Protein AF-A0A183LIS5-F1 (afdb_monomer)

Foldseek 3Di:
DDDDDDDDDDDDDDDDDQPVVNVVVVVVVPPPDDPVRVVVVVVVVVVVVVVVVVVVVVVVVVVVVVVVVCVVPPDDDPVRVVVVVVVVVVVVVVVVVVLCPDVLNVVLVVLLVVLVVVLVVVVVVVVVVVVVVVVVVVVVVVVVVVVVVVVVVVVVVVVVVVVVVVVVVVVVVVVVVVVVVVVVVVVVVVVVVVVVVVVVVVVVVVVVVVVVVVVVVVPVVVVVVVVVVVVVVVVVVVVVVCVVVVVVVVCVVVVVVVPVPVVPVVVVVVPPPDDPDDDDDDPPPPPPPPPPPPPVVPPVVVVVVPVVVPVCVVVVVVCVVVVVVVVVVVVVVVVVVVVVVVVVVVVVVVVVVVVVVVVVVVVVVVVVVVVVVVVVVVVVVVVVVVVVVVVVVVVVVVVVVVVVVVVVVVVVVVVVVVVVVVVVVVSSVVSSVVVLVVVVVVVRDVVSSVVSVVVSVVVVVVVVVD

Solvent-accessible surface area (backbone atoms only — not comparable to full-atom values): 27146 Å² total; per-residue (Å²): 138,79,90,87,79,87,83,90,83,92,83,91,78,87,82,80,84,73,53,72,65,60,49,50,51,50,54,60,71,65,52,82,70,51,74,67,59,51,47,51,52,52,49,48,53,49,51,54,50,46,54,53,49,51,55,50,48,53,49,51,50,51,49,49,51,51,50,52,49,48,65,71,66,50,75,72,50,74,70,54,48,51,50,47,51,51,50,49,51,51,50,49,51,54,49,49,54,54,52,54,66,35,66,73,46,41,54,46,50,51,43,50,49,51,37,52,52,50,55,52,49,54,52,49,50,53,50,52,53,49,52,50,51,57,49,52,56,52,48,54,55,49,51,58,53,49,52,53,51,48,55,55,49,49,60,55,48,55,60,50,49,62,58,47,56,64,50,49,61,64,51,55,64,60,51,58,62,54,54,62,54,56,58,60,59,58,61,64,56,57,68,59,57,63,65,58,59,66,62,56,61,65,62,60,62,67,58,61,69,64,57,61,71,62,57,66,69,59,58,72,60,59,64,64,60,60,63,66,61,64,65,64,58,63,64,61,60,63,63,64,61,62,61,64,67,62,60,67,69,64,62,69,66,64,66,64,68,64,72,77,59,67,79,69,60,67,72,63,68,74,71,71,64,82,83,86,81,83,84,91,88,84,89,83,84,85,87,83,80,90,79,81,84,72,70,81,69,61,70,76,56,62,72,62,48,63,70,51,48,63,63,47,49,61,53,42,56,57,48,48,55,54,47,51,51,51,47,52,52,51,49,50,51,49,50,53,48,49,51,50,51,51,52,52,49,51,50,50,52,52,51,48,55,48,50,52,51,52,51,50,51,50,51,50,51,51,51,51,52,48,53,51,49,50,52,49,52,52,49,51,51,50,50,52,50,51,49,52,52,51,51,50,51,50,50,51,53,49,52,52,48,51,52,51,49,52,52,48,48,55,48,52,50,50,51,50,52,50,51,50,51,50,52,48,51,51,53,50,50,52,52,52,54,52,53,57,48,54,42,54,74,70,66,55,59,64,76,45,52,54,51,43,54,51,50,52,54,52,50,55,52,55,70,68,75,111

Radius of gyration: 83.56 Å; Cα contacts (8 Å, |Δi|>4): 36; chains: 1; bounding box: 234×98×210 Å

InterPro domains:
  IPR033253 Cilia- and flagella-associated protein 45 [PTHR15504] (7-458)
  IPR043597 Trichohyalin-plectin-homology domain [PF13868] (99-446)

Structure (mmCIF, N/CA/C/O backbone):
data_AF-A0A183LIS5-F1
#
_entry.id   AF-A0A183LIS5-F1
#
loop_
_atom_site.group_PDB
_atom_site.id
_atom_site.type_symbol
_atom_site.label_atom_id
_atom_site.label_alt_id
_atom_site.label_comp_id
_atom_site.label_asym_id
_atom_site.label_entity_id
_atom_site.label_seq_id
_atom_site.pdbx_PDB_ins_code
_atom_site.Cartn_x
_atom_site.Cartn_y
_atom_site.Cartn_z
_atom_site.occupancy
_atom_site.B_iso_or_equiv
_atom_site.auth_seq_id
_atom_site.auth_comp_id
_atom_site.auth_asym_id
_atom_site.auth_atom_id
_atom_site.pdbx_PDB_model_num
ATOM 1 N N . MET A 1 1 ? -139.016 -19.023 -1.663 1.00 41.03 1 MET A N 1
ATOM 2 C CA . MET A 1 1 ? -139.940 -18.633 -2.752 1.00 41.03 1 MET A CA 1
ATOM 3 C C . MET A 1 1 ? -139.702 -17.138 -2.931 1.00 41.03 1 MET A C 1
ATOM 5 O O . MET A 1 1 ? -139.670 -16.476 -1.914 1.00 41.03 1 MET A O 1
ATOM 9 N N . SER A 1 2 ? -139.414 -16.514 -4.065 1.00 34.28 2 SER A N 1
ATOM 10 C CA . SER A 1 2 ? -139.785 -16.791 -5.450 1.00 34.28 2 SER A CA 1
ATOM 11 C C . SER A 1 2 ? -139.329 -15.574 -6.282 1.00 34.28 2 SER A C 1
ATOM 13 O O . SER A 1 2 ? -139.547 -14.465 -5.813 1.00 34.28 2 SER A O 1
ATOM 15 N N . VAL A 1 3 ? -138.796 -15.816 -7.498 1.00 37.78 3 VAL A N 1
ATOM 16 C CA . VAL A 1 3 ? -139.181 -15.131 -8.767 1.00 37.78 3 VAL A CA 1
ATOM 17 C C . VAL A 1 3 ? -138.805 -13.632 -8.821 1.00 37.78 3 VAL A C 1
ATOM 19 O O . VAL A 1 3 ? -139.339 -12.827 -8.076 1.00 37.78 3 VAL A O 1
ATOM 22 N N . THR A 1 4 ? -137.809 -13.151 -9.577 1.00 31.84 4 THR A N 1
ATOM 23 C CA . THR A 1 4 ? -137.690 -12.913 -11.049 1.00 31.84 4 THR A CA 1
ATOM 24 C C . THR A 1 4 ? -136.794 -11.661 -11.158 1.00 31.84 4 THR A C 1
ATOM 26 O O . THR A 1 4 ? -136.828 -10.850 -10.244 1.00 31.84 4 THR A O 1
ATOM 29 N N . ALA A 1 5 ? -136.021 -1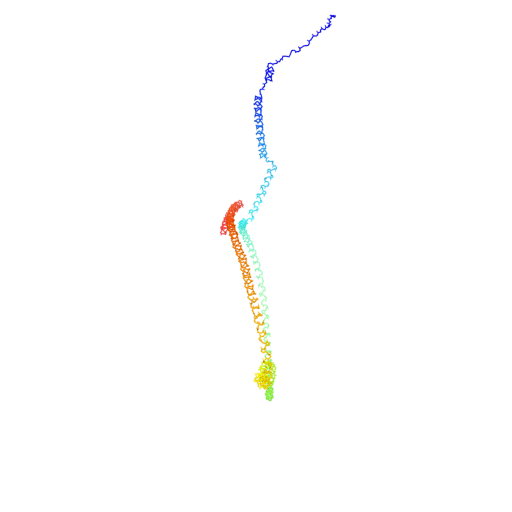1.311 -12.179 1.00 36.56 5 ALA A N 1
ATOM 30 C CA . ALA A 1 5 ? -135.614 -11.840 -13.471 1.00 36.56 5 ALA A CA 1
ATOM 31 C C . ALA A 1 5 ? -134.452 -10.923 -13.943 1.00 36.56 5 ALA A C 1
ATOM 33 O O . ALA A 1 5 ? -134.427 -9.738 -13.615 1.00 36.56 5 ALA A O 1
ATOM 34 N N . ILE A 1 6 ? -133.507 -11.460 -14.712 1.00 50.56 6 ILE A N 1
ATOM 35 C CA . ILE A 1 6 ? -132.601 -10.718 -15.628 1.00 50.56 6 ILE A CA 1
ATOM 36 C C . ILE A 1 6 ? -133.483 -10.334 -16.860 1.00 50.56 6 ILE A C 1
ATOM 38 O O . ILE A 1 6 ? -134.440 -11.096 -17.049 1.00 50.56 6 ILE A O 1
ATOM 42 N N . PRO A 1 7 ? -133.263 -9.300 -17.734 1.00 52.06 7 PRO A N 1
ATOM 43 C CA . PRO A 1 7 ? -131.969 -8.893 -18.332 1.00 52.06 7 PRO A CA 1
ATOM 44 C C . PRO A 1 7 ? -131.805 -7.447 -18.916 1.00 52.06 7 PRO A C 1
ATOM 46 O O . PRO A 1 7 ? -132.743 -6.660 -18.930 1.00 52.06 7 PRO A O 1
ATOM 49 N N . SER A 1 8 ? -130.624 -7.193 -19.532 1.00 37.06 8 SER A N 1
ATOM 50 C CA . SER A 1 8 ? -130.317 -6.235 -20.648 1.00 37.06 8 SER A CA 1
ATOM 51 C C . SER A 1 8 ? -130.391 -4.716 -20.350 1.00 37.06 8 SER A C 1
ATOM 53 O O . SER A 1 8 ? -131.305 -4.266 -19.685 1.00 37.06 8 SER A O 1
ATOM 55 N N . GLU A 1 9 ? -129.528 -3.799 -20.809 1.00 40.34 9 GLU A N 1
ATOM 56 C CA . GLU A 1 9 ? -128.430 -3.773 -21.787 1.00 40.34 9 GLU A CA 1
ATOM 57 C C . GLU A 1 9 ? -127.696 -2.397 -21.668 1.00 40.34 9 GLU A C 1
ATOM 59 O O . GLU A 1 9 ? -128.334 -1.378 -21.420 1.00 40.34 9 GLU A O 1
ATOM 64 N N . CYS A 1 10 ? -126.374 -2.377 -21.919 1.00 34.91 10 CYS A N 1
ATOM 65 C CA . CYS A 1 10 ? -125.618 -1.341 -22.665 1.00 34.91 10 CYS A CA 1
ATOM 66 C C . CYS A 1 10 ? -125.304 0.072 -22.082 1.00 34.91 10 CYS A C 1
ATOM 68 O O . CYS A 1 10 ? -126.077 1.012 -22.216 1.00 34.91 10 CYS A O 1
ATOM 70 N N . ILE A 1 11 ? -124.051 0.282 -21.624 1.00 41.03 11 ILE A N 1
ATOM 71 C CA . ILE A 1 11 ? -122.922 0.932 -22.361 1.00 41.03 11 ILE A CA 1
ATOM 72 C C . ILE A 1 11 ? -121.840 1.455 -21.390 1.00 41.03 11 ILE A C 1
ATOM 74 O O . ILE A 1 11 ? -122.066 2.326 -20.551 1.00 41.03 11 ILE A O 1
ATOM 78 N N . ASP A 1 12 ? -120.624 0.940 -21.586 1.00 52.44 12 ASP A N 1
ATOM 79 C CA . ASP A 1 12 ? -119.358 1.337 -20.972 1.00 52.44 12 ASP A CA 1
ATOM 80 C C . ASP A 1 12 ? -118.985 2.813 -21.176 1.00 52.44 12 ASP A C 1
ATOM 82 O O . ASP A 1 12 ? -119.040 3.327 -22.293 1.00 52.44 12 ASP A O 1
ATOM 86 N N . LYS A 1 13 ? -118.444 3.443 -20.120 1.00 52.75 13 LYS A N 1
ATOM 87 C CA . LYS A 1 13 ? -117.346 4.432 -20.193 1.00 52.75 13 LYS A CA 1
ATOM 88 C C . LYS A 1 13 ? -116.759 4.679 -18.796 1.00 52.75 13 LYS A C 1
ATOM 90 O O . LYS A 1 13 ? -117.311 5.417 -17.982 1.00 52.75 13 LYS A O 1
ATOM 95 N N . LYS A 1 14 ? -115.598 4.070 -18.531 1.00 48.94 14 LYS A N 1
ATOM 96 C CA . LYS A 1 14 ? -114.759 4.320 -17.346 1.00 48.94 14 LYS A CA 1
ATOM 97 C C . LYS A 1 14 ? -114.377 5.808 -17.278 1.00 48.94 14 LYS A C 1
ATOM 99 O O . LYS A 1 14 ? -113.625 6.288 -18.123 1.00 48.94 14 LYS A O 1
ATOM 104 N N . ARG A 1 15 ? -114.861 6.541 -16.267 1.00 50.66 15 ARG A N 1
ATOM 105 C CA . ARG A 1 15 ? -114.354 7.883 -15.928 1.00 50.66 15 ARG A CA 1
ATOM 106 C C . ARG A 1 15 ? -112.985 7.744 -15.260 1.00 50.66 15 ARG A C 1
ATOM 108 O O . ARG A 1 15 ? -112.888 7.256 -14.140 1.00 50.66 15 ARG A O 1
ATOM 115 N N . ILE A 1 16 ? -111.933 8.173 -15.951 1.00 63.62 16 ILE A N 1
ATOM 116 C CA . ILE A 1 16 ? -110.575 8.261 -15.406 1.00 63.62 16 ILE A CA 1
ATOM 117 C C . ILE A 1 16 ? -110.466 9.589 -14.652 1.00 63.62 16 ILE A C 1
ATOM 119 O O . ILE A 1 16 ? -110.478 10.655 -15.263 1.00 63.62 16 ILE A O 1
ATOM 123 N N . VAL A 1 17 ? -110.370 9.534 -13.323 1.00 65.44 17 VAL A N 1
ATOM 124 C CA . VAL A 1 17 ? -110.053 10.706 -12.496 1.00 65.44 17 VAL A CA 1
ATOM 125 C C . VAL A 1 17 ? -108.537 10.876 -12.506 1.00 65.44 17 VAL A C 1
ATOM 127 O O . VAL A 1 17 ? -107.812 10.085 -11.905 1.00 65.44 17 VAL A O 1
ATOM 130 N N . ILE A 1 18 ? -108.043 11.875 -13.239 1.00 70.00 18 ILE A N 1
ATOM 131 C CA . ILE A 1 18 ? -106.612 12.196 -13.284 1.00 70.00 18 ILE A CA 1
ATOM 132 C C . ILE A 1 18 ? -106.268 13.045 -12.046 1.00 70.00 18 ILE A C 1
ATOM 134 O O . ILE A 1 18 ? -106.876 14.099 -11.856 1.00 70.00 18 ILE A O 1
ATOM 138 N N . PRO A 1 19 ? -105.299 12.633 -11.206 1.00 81.38 19 PRO A N 1
ATOM 139 C CA . PRO A 1 19 ? -104.829 13.437 -10.080 1.00 81.38 19 PRO A CA 1
ATOM 140 C C . PRO A 1 19 ? -104.259 14.788 -10.546 1.00 81.38 19 PRO A C 1
ATOM 142 O O . PRO A 1 19 ? -103.584 14.827 -11.578 1.00 81.38 19 PRO A O 1
ATOM 145 N N . PRO A 1 20 ? -104.419 15.884 -9.780 1.00 76.31 20 PRO A N 1
ATOM 146 C CA . PRO A 1 20 ? -103.945 17.213 -10.180 1.00 76.31 20 PRO A CA 1
ATOM 147 C C . PRO A 1 20 ? -102.431 17.268 -10.452 1.00 76.31 20 PRO A C 1
ATOM 149 O O . PRO A 1 20 ? -101.996 18.044 -11.298 1.00 76.31 20 PRO A O 1
ATOM 152 N N . GLY A 1 21 ? -101.629 16.414 -9.799 1.00 79.81 21 GLY A N 1
ATOM 153 C CA . GLY A 1 21 ? -100.199 16.251 -10.096 1.00 79.81 21 GLY A CA 1
ATOM 154 C C . GLY A 1 21 ? -99.944 15.686 -11.496 1.00 79.81 21 GLY A C 1
ATOM 155 O O . GLY A 1 21 ? -99.233 16.303 -12.281 1.00 79.81 21 GLY A O 1
ATOM 156 N N . LYS A 1 22 ? -100.620 14.588 -11.862 1.00 77.75 22 LYS A N 1
ATOM 157 C CA . LYS A 1 22 ? -100.554 14.021 -13.222 1.00 77.75 22 LYS A CA 1
ATOM 158 C C . LYS A 1 22 ? -101.102 14.980 -14.276 1.00 77.75 22 LYS A C 1
ATOM 160 O O . LYS A 1 22 ? -100.587 15.017 -15.384 1.00 77.75 22 LYS A O 1
ATOM 165 N N . TYR A 1 23 ? -102.123 15.769 -13.944 1.00 74.88 23 TYR A N 1
ATOM 166 C CA . TYR A 1 23 ? -102.651 16.793 -14.846 1.00 74.88 23 TYR A CA 1
ATOM 167 C C . TYR A 1 23 ? -101.619 17.899 -15.125 1.00 74.88 23 TYR A C 1
ATOM 169 O O . TYR A 1 23 ? -101.421 18.278 -16.276 1.00 74.88 23 TYR A O 1
ATOM 177 N N . LYS A 1 24 ? -100.906 18.369 -14.092 1.00 77.88 24 LYS A N 1
ATOM 178 C CA . LYS A 1 24 ? -99.813 19.344 -14.242 1.00 77.88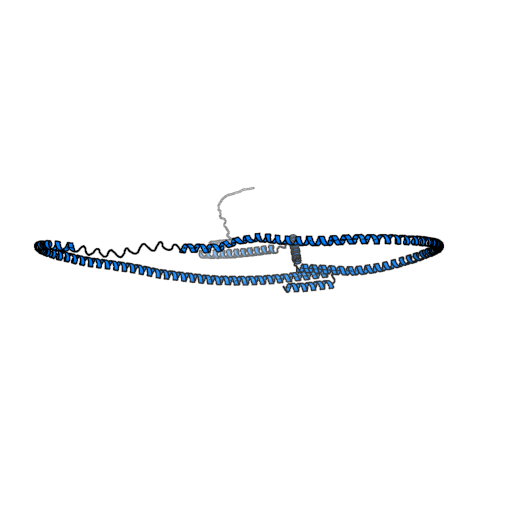 24 LYS A CA 1
ATOM 179 C C . LYS A 1 24 ? -98.609 18.768 -14.991 1.00 77.88 24 LYS A C 1
ATOM 181 O O . LYS A 1 24 ? -98.075 19.454 -15.853 1.00 77.88 24 LYS A O 1
ATOM 186 N N . GLU A 1 25 ? -98.226 17.519 -14.726 1.00 74.88 25 GLU A N 1
ATOM 187 C CA . GLU A 1 25 ? -97.185 16.818 -15.496 1.00 74.88 25 GLU A CA 1
ATOM 188 C C . GLU A 1 25 ? -97.559 16.688 -16.976 1.00 74.88 25 GLU A C 1
ATOM 190 O O . GLU A 1 25 ? -96.723 16.919 -17.844 1.00 74.88 25 GLU A O 1
ATOM 195 N N . LEU A 1 26 ? -98.814 16.338 -17.279 1.00 71.56 26 LEU A N 1
ATOM 196 C CA . LEU A 1 26 ? -99.308 16.244 -18.655 1.00 71.56 26 LEU A CA 1
ATOM 197 C C . LEU A 1 26 ? -99.321 17.615 -19.343 1.00 71.56 26 LEU A C 1
ATOM 199 O O . LEU A 1 26 ? -98.941 17.699 -20.505 1.00 71.56 26 LEU A O 1
ATOM 203 N N . LEU A 1 27 ? -99.683 18.688 -18.631 1.00 72.88 27 LEU A N 1
ATOM 204 C CA . LEU A 1 27 ? -99.603 20.064 -19.139 1.00 72.88 27 LEU A CA 1
ATOM 205 C C . LEU A 1 27 ? -98.161 20.514 -19.405 1.00 72.88 27 LEU A C 1
ATOM 207 O O . LEU A 1 27 ? -97.902 21.148 -20.423 1.00 72.88 27 LEU A O 1
ATOM 211 N N . GLN A 1 28 ? -97.223 20.182 -18.516 1.00 70.81 28 GLN A N 1
ATOM 212 C CA . GLN A 1 28 ? -95.805 20.498 -18.702 1.00 70.81 28 GLN A CA 1
ATOM 213 C C . GLN A 1 28 ? -95.195 19.705 -19.864 1.00 70.81 28 GLN A C 1
ATOM 215 O O . GLN A 1 28 ? -94.477 20.284 -20.671 1.00 70.81 28 GLN A O 1
ATOM 220 N N . LYS A 1 29 ? -95.538 18.417 -20.007 1.00 69.12 29 LYS A N 1
ATOM 221 C CA . LYS A 1 29 ? -95.093 17.560 -21.122 1.00 69.12 29 LYS A CA 1
ATOM 222 C C . LYS A 1 29 ? -95.738 17.912 -22.466 1.00 69.12 29 LYS A C 1
ATOM 224 O O . LYS A 1 29 ? -95.154 17.623 -23.502 1.00 69.12 29 LYS A O 1
ATOM 229 N N . ALA A 1 30 ? -96.931 18.510 -22.464 1.00 65.06 30 ALA A N 1
ATOM 230 C CA . ALA A 1 30 ? -97.618 18.958 -23.678 1.00 65.06 30 ALA A CA 1
ATOM 231 C C . ALA A 1 30 ? -97.136 20.331 -24.182 1.00 65.06 30 ALA A C 1
ATOM 233 O O . ALA A 1 30 ? -97.483 20.728 -25.295 1.00 65.06 30 ALA A O 1
ATOM 234 N N . LYS A 1 31 ? -96.351 21.070 -23.386 1.00 67.56 31 LYS A N 1
ATOM 235 C CA . LYS A 1 31 ? -95.760 22.341 -23.809 1.00 67.56 31 LYS A CA 1
ATOM 236 C C . LYS A 1 31 ? -94.646 22.045 -24.822 1.00 67.56 31 LYS A C 1
ATOM 238 O O . LYS A 1 31 ? -93.639 21.440 -24.472 1.00 67.56 31 LYS A O 1
ATOM 243 N N . LEU A 1 32 ? -94.844 22.447 -26.080 1.00 58.00 32 LEU A N 1
ATOM 244 C CA . LEU A 1 32 ? -93.833 22.335 -27.136 1.00 58.00 32 LEU A CA 1
ATOM 245 C C . LEU A 1 32 ? -92.656 23.257 -26.793 1.00 58.00 32 LEU A C 1
ATOM 247 O O . LEU A 1 32 ? -92.753 24.471 -26.962 1.00 58.00 32 LEU A O 1
ATOM 251 N N . LEU A 1 33 ? -91.578 22.676 -26.269 1.00 60.34 33 LEU A N 1
ATOM 252 C CA . LEU A 1 33 ? -90.316 23.371 -26.028 1.00 60.34 33 LEU A CA 1
ATOM 253 C C . LEU A 1 33 ? -89.735 23.838 -27.368 1.00 60.34 33 LEU A C 1
ATOM 255 O O . LEU A 1 33 ? -89.677 23.079 -28.339 1.00 60.34 33 LEU A O 1
ATOM 259 N N . THR A 1 34 ? -89.315 25.097 -27.442 1.00 64.38 34 THR A N 1
ATOM 260 C CA . THR A 1 34 ? -88.524 25.588 -28.577 1.00 64.38 34 THR A CA 1
ATOM 261 C C . THR A 1 34 ? -87.139 24.939 -28.566 1.00 64.38 34 THR A C 1
ATOM 263 O O . THR A 1 34 ? -86.593 24.678 -27.497 1.00 64.38 34 THR A O 1
ATOM 266 N N . LYS A 1 35 ? -86.539 24.703 -29.745 1.00 66.50 35 LYS A N 1
ATOM 267 C CA . LYS A 1 35 ? -85.242 24.001 -29.881 1.00 66.50 35 LYS A CA 1
ATOM 268 C C . LYS A 1 35 ? -84.128 24.573 -28.988 1.00 66.50 35 LYS A C 1
ATOM 270 O O . LYS A 1 35 ? -83.280 23.816 -28.537 1.00 66.50 35 LYS A O 1
ATOM 275 N N . GLU A 1 36 ? -84.138 25.880 -28.724 1.00 66.31 36 GLU A N 1
ATOM 276 C CA . GLU A 1 36 ? -83.167 26.549 -27.844 1.00 66.31 36 GLU A CA 1
ATOM 277 C C . GLU A 1 36 ? -83.396 26.230 -26.355 1.00 66.31 36 GLU A C 1
ATOM 279 O O . GLU A 1 36 ? -82.439 25.990 -25.625 1.00 66.31 36 GLU A O 1
ATOM 284 N N . GLU A 1 37 ? -84.651 26.134 -25.906 1.00 67.50 37 GLU A N 1
ATOM 285 C CA . GLU A 1 37 ? -84.993 25.738 -24.530 1.00 67.50 37 GLU A CA 1
ATOM 286 C C . GLU A 1 37 ? -84.693 24.250 -24.287 1.00 67.50 37 GLU A C 1
ATOM 288 O O . GLU A 1 37 ? -84.236 23.873 -23.211 1.00 67.50 37 GLU A O 1
ATOM 293 N N . GLU A 1 38 ? -84.886 23.405 -25.304 1.00 65.88 38 GLU A N 1
ATOM 294 C CA . GLU A 1 38 ? -84.532 21.982 -25.260 1.00 65.88 38 GLU A CA 1
ATOM 295 C C . GLU A 1 38 ? -83.008 21.769 -25.247 1.00 65.88 38 GLU A C 1
ATOM 297 O O . GLU A 1 38 ? -82.506 20.880 -24.558 1.00 65.88 38 GLU A O 1
ATOM 302 N N . GLN A 1 39 ? -82.245 22.594 -25.970 1.00 70.12 39 GLN A N 1
ATOM 303 C CA . GLN A 1 39 ? -80.780 22.574 -25.922 1.00 70.12 39 GLN A CA 1
ATOM 304 C C . GLN A 1 39 ? -80.251 23.057 -24.571 1.00 70.12 39 GLN A C 1
ATOM 306 O O . GLN A 1 39 ? -79.391 22.391 -24.000 1.00 70.12 39 GLN A O 1
ATOM 311 N N . PHE A 1 40 ? -80.800 24.146 -24.028 1.00 72.06 40 PHE A N 1
ATOM 312 C CA . PHE A 1 40 ? -80.394 24.671 -22.725 1.00 72.06 40 PHE A CA 1
ATOM 313 C C . PHE A 1 40 ? -80.718 23.697 -21.584 1.00 72.06 40 PHE A C 1
ATOM 315 O O . PHE A 1 40 ? -79.863 23.443 -20.740 1.00 72.06 40 PHE A O 1
ATOM 322 N N . ALA A 1 41 ? -81.901 23.070 -21.599 1.00 75.56 41 ALA A N 1
ATOM 323 C CA . ALA A 1 41 ? -82.250 22.014 -20.648 1.00 75.56 41 ALA A CA 1
ATOM 324 C C . ALA A 1 41 ? -81.311 20.800 -20.776 1.00 75.56 41 ALA A C 1
ATOM 326 O O . ALA A 1 41 ? -80.794 20.315 -19.777 1.00 75.56 41 ALA A O 1
ATOM 327 N N . ASN A 1 42 ? -80.994 20.365 -22.002 1.00 75.94 42 ASN A N 1
ATOM 328 C CA . ASN A 1 42 ? -80.043 19.273 -22.227 1.00 75.94 42 ASN A CA 1
ATOM 329 C C . ASN A 1 42 ? -78.607 19.620 -21.796 1.00 75.94 42 ASN A C 1
ATOM 331 O O . ASN A 1 42 ? -77.860 18.732 -21.389 1.00 75.94 42 ASN A O 1
ATOM 335 N N . GLU A 1 43 ? -78.172 20.873 -21.924 1.00 78.00 43 GLU A N 1
ATOM 336 C CA . GLU A 1 43 ? -76.859 21.319 -21.448 1.00 78.00 43 GLU A CA 1
ATOM 337 C C . GLU A 1 43 ? -76.809 21.410 -19.924 1.00 78.00 43 GLU A C 1
ATOM 339 O O . GLU A 1 43 ? -75.818 20.973 -19.332 1.00 78.00 43 GLU A O 1
ATOM 344 N N . GLN A 1 44 ? -77.887 21.880 -19.288 1.00 76.81 44 GLN A N 1
ATOM 345 C CA . GLN A 1 44 ? -78.037 21.838 -17.835 1.00 76.81 44 GLN A CA 1
ATOM 346 C C . GLN A 1 44 ? -78.010 20.392 -17.337 1.00 76.81 44 GLN A C 1
ATOM 348 O O . GLN A 1 44 ? -77.118 20.053 -16.562 1.00 76.81 44 GLN A O 1
ATOM 353 N N . ASP A 1 45 ? -78.830 19.506 -17.902 1.00 76.69 45 ASP A N 1
ATOM 354 C CA . ASP A 1 45 ? -78.842 18.078 -17.571 1.00 76.69 45 ASP A CA 1
ATOM 355 C C . ASP A 1 45 ? -77.468 17.425 -17.789 1.00 76.69 45 ASP A C 1
ATOM 357 O O . ASP A 1 45 ? -77.006 16.642 -16.961 1.00 76.69 45 ASP A O 1
ATOM 361 N N . LYS A 1 46 ? -76.751 17.766 -18.870 1.00 80.25 46 LYS A N 1
ATOM 362 C CA . LYS A 1 46 ? -75.385 17.269 -19.117 1.00 80.25 46 LYS A CA 1
ATOM 363 C C . LYS A 1 46 ? -74.370 17.808 -18.115 1.00 80.25 46 LYS A C 1
ATOM 365 O O . LYS A 1 46 ? -73.441 17.086 -17.762 1.00 80.25 46 LYS A O 1
ATOM 370 N N . SER A 1 47 ? -74.486 19.060 -17.684 1.00 78.06 47 SER A N 1
ATOM 371 C CA . SER A 1 47 ? -73.575 19.657 -16.698 1.00 78.06 47 SER A CA 1
ATOM 372 C C . SER A 1 47 ? -73.841 19.138 -15.279 1.00 78.06 47 SER A C 1
ATOM 374 O O . SER A 1 47 ? -72.898 18.836 -14.545 1.00 78.06 47 SER A O 1
ATOM 376 N N . GLU A 1 48 ? -75.103 18.896 -14.928 1.00 79.75 48 GLU A N 1
ATOM 377 C CA . GLU A 1 48 ? -75.500 18.191 -13.708 1.00 79.75 48 GLU A CA 1
ATOM 378 C C . GLU A 1 48 ? -75.038 16.724 -13.741 1.00 79.75 48 GLU A C 1
ATOM 380 O O . GLU A 1 48 ? -74.446 16.228 -12.781 1.00 79.75 48 GLU A O 1
ATOM 385 N N . GLN A 1 49 ? -75.175 16.032 -14.876 1.00 75.88 49 GLN A N 1
ATOM 386 C CA . GLN A 1 49 ? -74.629 14.682 -15.058 1.00 75.88 49 GLN A CA 1
ATOM 387 C C . GLN A 1 49 ? -73.097 14.654 -14.963 1.00 75.88 49 GLN A C 1
ATOM 389 O O . GLN A 1 49 ? -72.535 13.759 -14.339 1.00 75.88 49 GLN A O 1
ATOM 394 N N . LYS A 1 50 ? -72.390 15.639 -15.526 1.00 81.19 50 LYS A N 1
ATOM 395 C CA . LYS A 1 50 ? -70.926 15.727 -15.408 1.00 81.19 50 LYS A CA 1
ATOM 396 C C . LYS A 1 50 ? -70.479 16.009 -13.977 1.00 81.19 50 LYS A C 1
ATOM 398 O O . LYS A 1 50 ? -69.609 15.305 -13.481 1.00 81.19 50 LYS A O 1
ATOM 403 N N . SER A 1 51 ? -71.105 16.961 -13.287 1.00 80.44 51 SER A N 1
ATOM 404 C CA . SER A 1 51 ? -70.760 17.271 -11.891 1.00 80.44 51 SER A CA 1
ATOM 405 C C . SER A 1 51 ? -71.063 16.103 -10.942 1.00 80.44 51 SER A C 1
ATOM 407 O O . SER A 1 51 ? -70.282 15.821 -10.031 1.00 80.44 51 SER A O 1
ATOM 409 N N . THR A 1 52 ? -72.145 15.354 -11.182 1.00 81.31 52 THR A N 1
ATOM 410 C CA . THR A 1 52 ? -72.438 14.121 -10.435 1.00 81.31 52 THR A CA 1
ATOM 411 C C . THR A 1 52 ? -71.438 13.005 -10.745 1.00 81.31 52 THR A C 1
ATOM 413 O O . THR A 1 52 ? -70.996 12.326 -9.816 1.00 81.31 52 THR A O 1
ATOM 416 N N . LEU A 1 53 ? -71.013 12.839 -12.004 1.00 83.19 53 LEU A N 1
ATOM 417 C CA . LEU A 1 53 ? -69.960 11.891 -12.389 1.00 83.19 53 LEU A CA 1
ATOM 418 C C . LEU A 1 53 ? -68.602 12.250 -11.766 1.00 83.19 53 LEU A C 1
ATOM 420 O O . LEU A 1 53 ? -67.967 11.380 -11.174 1.00 83.19 53 LEU A O 1
ATOM 424 N N . GLU A 1 54 ? -68.191 13.517 -11.807 1.00 85.06 54 GLU A N 1
ATOM 425 C CA . GLU A 1 54 ? -66.955 14.003 -11.178 1.00 85.06 54 GLU A CA 1
ATOM 426 C C . GLU A 1 54 ? -66.983 13.813 -9.653 1.00 85.06 54 GLU A C 1
ATOM 428 O O . GLU A 1 54 ? -66.010 13.342 -9.060 1.00 85.06 54 GLU A O 1
ATOM 433 N N . ALA A 1 55 ? -68.120 14.079 -9.000 1.00 86.75 55 ALA A N 1
ATOM 434 C CA . ALA A 1 55 ? -68.290 13.810 -7.572 1.00 86.75 55 ALA A CA 1
ATOM 435 C C . ALA A 1 55 ? -68.194 12.306 -7.244 1.00 86.75 55 ALA A C 1
ATOM 437 O O . ALA A 1 55 ? -67.651 11.927 -6.200 1.00 86.75 55 ALA A O 1
ATOM 438 N N . VAL A 1 56 ? -68.687 11.430 -8.128 1.00 86.88 56 VAL A N 1
ATOM 439 C CA . VAL A 1 56 ? -68.531 9.970 -8.008 1.00 86.88 56 VAL A CA 1
ATOM 440 C C . VAL A 1 56 ? -67.073 9.554 -8.217 1.00 86.88 56 VAL A C 1
ATOM 442 O O . VAL A 1 56 ? -66.569 8.719 -7.465 1.00 86.88 56 VAL A O 1
ATOM 445 N N . GLU A 1 57 ? -66.367 10.136 -9.184 1.00 85.69 57 GLU A N 1
ATOM 446 C CA . GLU A 1 57 ? -64.951 9.849 -9.431 1.00 85.69 57 GLU A CA 1
ATOM 447 C C . GLU A 1 57 ? -64.053 10.292 -8.277 1.00 85.69 57 GLU A C 1
ATOM 449 O O . GLU A 1 57 ? -63.203 9.514 -7.842 1.00 85.69 57 GLU A O 1
ATOM 454 N N . GLN A 1 58 ? -64.286 11.474 -7.707 1.00 87.62 58 GLN A N 1
ATOM 455 C CA . GLN A 1 58 ? -63.568 11.939 -6.519 1.00 87.62 58 GLN A CA 1
ATOM 456 C C . GLN A 1 58 ? -63.841 11.042 -5.304 1.00 87.62 58 GLN A C 1
ATOM 458 O O . GLN A 1 58 ? -62.921 10.734 -4.547 1.00 87.62 58 GLN A O 1
ATOM 463 N N . ARG A 1 59 ? -65.075 10.543 -5.126 1.00 85.00 59 ARG A N 1
ATOM 464 C CA . ARG A 1 59 ? -65.375 9.531 -4.092 1.00 85.00 59 ARG A CA 1
ATOM 465 C C . ARG A 1 59 ? -64.649 8.212 -4.358 1.00 85.00 59 ARG A C 1
ATOM 467 O O . ARG A 1 59 ? -64.129 7.624 -3.415 1.00 85.00 59 ARG A O 1
ATOM 474 N N . LYS A 1 60 ? -64.557 7.764 -5.617 1.00 88.31 60 LYS A N 1
ATOM 475 C CA . LYS A 1 60 ? -63.780 6.570 -6.004 1.00 88.31 60 LYS A CA 1
ATOM 476 C C . LYS A 1 60 ? -62.278 6.759 -5.782 1.00 88.31 60 LYS A C 1
ATOM 478 O O . LYS A 1 60 ? -61.608 5.818 -5.378 1.00 88.31 60 LYS A O 1
ATOM 483 N N . GLN A 1 61 ? -61.729 7.942 -6.055 1.00 87.12 61 GLN A N 1
ATOM 484 C CA . GLN A 1 61 ? -60.325 8.264 -5.778 1.00 87.12 61 GLN A CA 1
ATOM 485 C C . GLN A 1 61 ? -60.049 8.278 -4.275 1.00 87.12 61 GLN A C 1
ATOM 487 O O . GLN A 1 61 ? -59.143 7.580 -3.838 1.00 87.12 61 GLN A O 1
ATOM 492 N N . LYS A 1 62 ? -60.893 8.943 -3.478 1.00 87.75 62 LYS A N 1
ATOM 493 C CA . LYS A 1 62 ? -60.781 8.920 -2.013 1.00 87.75 62 LYS A CA 1
ATOM 494 C C . LYS A 1 62 ? -60.916 7.507 -1.446 1.00 87.75 62 LYS A C 1
ATOM 496 O O . LYS A 1 62 ? -60.129 7.132 -0.592 1.00 87.75 62 LYS A O 1
ATOM 501 N N . MET A 1 63 ? -61.851 6.692 -1.947 1.00 84.06 63 MET A N 1
ATOM 502 C CA . MET A 1 63 ? -61.942 5.273 -1.564 1.00 84.06 63 MET A CA 1
ATOM 503 C C . MET A 1 63 ? -60.662 4.505 -1.905 1.00 84.06 63 MET A C 1
ATOM 505 O O . MET A 1 63 ? -60.158 3.789 -1.051 1.00 84.06 63 MET A O 1
ATOM 509 N N . ARG A 1 64 ? -60.084 4.712 -3.096 1.00 85.25 64 ARG A N 1
ATOM 510 C CA . ARG A 1 64 ? -58.796 4.102 -3.466 1.00 85.25 64 ARG A CA 1
ATOM 511 C C . ARG A 1 64 ? -57.649 4.553 -2.561 1.00 85.25 64 ARG A C 1
ATOM 513 O O . ARG A 1 64 ? -56.831 3.725 -2.184 1.00 85.25 64 ARG A O 1
ATOM 520 N N . GLU A 1 65 ? -57.588 5.828 -2.189 1.00 86.25 65 GLU A N 1
ATOM 521 C CA . GLU A 1 65 ? -56.603 6.329 -1.223 1.00 86.25 65 GLU A CA 1
ATOM 522 C C . GLU A 1 65 ? -56.810 5.721 0.169 1.00 86.25 65 GLU A C 1
ATOM 524 O O . GLU A 1 65 ? -55.838 5.337 0.815 1.00 86.25 65 GLU A O 1
ATOM 529 N N . TYR A 1 66 ? -58.058 5.577 0.626 1.00 84.38 66 TYR A N 1
ATOM 530 C CA . TYR A 1 66 ? -58.365 4.896 1.884 1.00 84.38 66 TYR A CA 1
ATOM 531 C C . TYR A 1 66 ? -57.999 3.411 1.842 1.00 84.38 66 TYR A C 1
ATOM 533 O O . TYR A 1 66 ? -57.439 2.920 2.818 1.00 84.38 66 TYR A O 1
ATOM 541 N N . ASP A 1 67 ? -58.229 2.716 0.728 1.00 82.88 67 ASP A N 1
ATOM 542 C CA . ASP A 1 67 ? -57.823 1.318 0.550 1.00 82.88 67 ASP A CA 1
ATOM 543 C C . ASP A 1 67 ? -56.294 1.172 0.515 1.00 82.88 67 ASP A C 1
ATOM 545 O O . ASP A 1 67 ? -55.746 0.317 1.207 1.00 82.88 67 ASP A O 1
ATOM 549 N N . LEU A 1 68 ? -55.577 2.049 -0.199 1.00 84.56 68 LEU A N 1
ATOM 550 C CA . LEU A 1 68 ? -54.107 2.075 -0.204 1.00 84.56 68 LEU A CA 1
ATOM 551 C C . LEU A 1 68 ? -53.537 2.362 1.189 1.00 84.56 68 LEU A C 1
ATOM 553 O O . LEU A 1 68 ? -52.585 1.712 1.618 1.00 84.56 68 LEU A O 1
ATOM 557 N N . ASN A 1 69 ? -54.131 3.307 1.918 1.00 82.50 69 ASN A N 1
ATOM 558 C CA . ASN A 1 69 ? -53.736 3.612 3.289 1.00 82.50 69 ASN A CA 1
ATOM 559 C C . ASN A 1 69 ? -54.084 2.473 4.252 1.00 82.50 69 ASN A C 1
ATOM 561 O O . ASN A 1 69 ? -53.337 2.240 5.197 1.00 82.50 69 ASN A O 1
ATOM 565 N N . ARG A 1 70 ? -55.178 1.742 4.015 1.00 77.88 70 ARG A N 1
ATOM 566 C CA . ARG A 1 70 ? -55.554 0.566 4.805 1.00 77.88 70 ARG A CA 1
ATOM 567 C C . ARG A 1 70 ? -54.559 -0.573 4.615 1.00 77.88 70 ARG A C 1
ATOM 569 O O . ARG A 1 70 ? -54.149 -1.137 5.614 1.00 77.88 70 ARG A O 1
ATOM 576 N N . VAL A 1 71 ? -54.133 -0.847 3.380 1.00 74.94 71 VAL A N 1
ATOM 577 C CA . VAL A 1 71 ? -53.091 -1.848 3.075 1.00 74.94 71 VAL A CA 1
ATOM 578 C C . VAL A 1 71 ? -51.735 -1.419 3.642 1.00 74.94 71 VAL A C 1
ATOM 580 O O . VAL A 1 71 ? -51.007 -2.224 4.207 1.00 74.94 71 VAL A O 1
ATOM 583 N N . ARG A 1 72 ? -51.386 -0.130 3.548 1.00 74.12 72 ARG A N 1
ATOM 584 C CA . ARG A 1 72 ? -50.109 0.388 4.065 1.00 74.12 72 ARG A CA 1
ATOM 585 C C . ARG A 1 72 ? -50.035 0.413 5.596 1.00 74.12 72 ARG A C 1
ATOM 587 O O . ARG A 1 72 ? -48.948 0.261 6.144 1.00 74.12 72 ARG A O 1
ATOM 594 N N . ASN A 1 73 ? -51.167 0.636 6.263 1.00 72.06 73 ASN A N 1
ATOM 595 C CA . ASN A 1 73 ? -51.282 0.657 7.724 1.00 72.06 73 ASN A CA 1
ATOM 596 C C . ASN A 1 73 ? -51.787 -0.674 8.298 1.00 72.06 73 ASN A C 1
ATOM 598 O O . ASN A 1 73 ? -52.081 -0.746 9.496 1.00 72.06 73 ASN A O 1
ATOM 602 N N . GLU A 1 74 ? -51.931 -1.704 7.464 1.00 78.12 74 GLU A N 1
ATOM 603 C CA . GLU A 1 74 ? -52.223 -3.052 7.924 1.00 78.12 74 GLU A CA 1
ATOM 604 C C . GLU A 1 74 ? -51.078 -3.477 8.844 1.00 78.12 74 GLU A C 1
ATOM 606 O O . GLU A 1 74 ? -49.898 -3.353 8.503 1.00 78.12 74 GLU A O 1
ATOM 611 N N . ARG A 1 75 ? -51.419 -3.850 10.080 1.00 71.62 75 ARG A N 1
ATOM 612 C CA . ARG A 1 75 ? -50.410 -4.267 11.051 1.00 71.62 75 ARG A CA 1
ATOM 613 C C . ARG A 1 75 ? -49.787 -5.554 10.535 1.00 71.62 75 ARG A C 1
ATOM 615 O O . ARG A 1 75 ? -50.521 -6.432 10.087 1.00 71.62 75 ARG A O 1
ATOM 622 N N . LEU A 1 76 ? -48.458 -5.636 10.602 1.00 75.81 76 LEU A N 1
ATOM 623 C CA . LEU A 1 76 ? -47.761 -6.874 10.281 1.00 75.81 76 LEU A CA 1
ATOM 624 C C . LEU A 1 76 ? -48.354 -7.995 11.133 1.00 75.81 76 LEU A C 1
ATOM 626 O O . LEU A 1 76 ? -48.666 -7.805 12.310 1.00 75.81 76 LEU A O 1
ATOM 630 N N . THR A 1 77 ? -48.522 -9.153 10.514 1.00 82.38 77 THR A N 1
ATOM 631 C CA . THR A 1 77 ? -48.954 -10.358 11.219 1.00 82.38 77 THR A CA 1
ATOM 632 C C . THR A 1 77 ? -47.884 -10.736 12.246 1.00 82.38 77 THR A C 1
ATOM 634 O O . THR A 1 77 ? -46.703 -10.515 11.988 1.00 82.38 77 THR A O 1
ATOM 637 N N . ASP A 1 78 ? -48.244 -11.365 13.369 1.00 84.88 78 ASP A N 1
ATOM 638 C CA . ASP A 1 78 ? -47.273 -11.787 14.398 1.00 84.88 78 ASP A CA 1
ATOM 639 C C . ASP A 1 78 ? -46.090 -12.583 13.797 1.00 84.88 78 ASP A C 1
ATOM 641 O O . ASP A 1 78 ? -44.933 -12.361 14.149 1.00 84.88 78 ASP A O 1
ATOM 645 N N . LEU A 1 79 ? -46.361 -13.428 12.792 1.00 83.88 79 LEU A N 1
ATOM 646 C CA . LEU A 1 79 ? -45.344 -14.168 12.029 1.00 83.88 79 LEU A CA 1
ATOM 647 C C . LEU A 1 79 ? -44.412 -13.262 11.205 1.00 83.88 79 LEU A C 1
ATOM 649 O O . LEU A 1 79 ? -43.220 -13.536 11.082 1.00 83.88 79 LEU A O 1
ATOM 653 N N . GLU A 1 80 ? -44.940 -12.187 10.624 1.00 86.25 80 GLU A N 1
ATOM 654 C CA . GLU A 1 80 ? -44.163 -11.216 9.849 1.00 86.25 80 GLU A CA 1
ATOM 655 C C . GLU A 1 80 ? -43.341 -10.308 10.770 1.00 86.25 80 GLU A C 1
ATOM 657 O O . GLU A 1 80 ? -42.210 -9.955 10.435 1.00 86.25 80 GLU A O 1
ATOM 662 N N . GLU A 1 81 ? -43.862 -9.965 11.952 1.00 86.31 81 GLU A N 1
ATOM 663 C CA . GLU A 1 81 ? -43.102 -9.261 12.984 1.00 86.31 81 GLU A CA 1
ATOM 664 C C . GLU A 1 81 ? -41.955 -10.117 13.528 1.00 86.31 81 GLU A C 1
ATOM 666 O O . GLU A 1 81 ? -40.839 -9.621 13.693 1.00 86.31 81 GLU A O 1
ATOM 671 N N . GLU A 1 82 ? -42.195 -11.404 13.782 1.00 88.38 82 GLU A N 1
ATOM 672 C CA . GLU A 1 82 ? -41.150 -12.352 14.171 1.00 88.38 82 GLU A CA 1
ATOM 673 C C . GLU A 1 82 ? -40.102 -12.517 13.069 1.00 88.38 82 GLU A C 1
ATOM 675 O O . GLU A 1 82 ? -38.905 -12.417 13.348 1.00 88.38 82 GLU A O 1
ATOM 680 N N . ALA A 1 83 ? -40.525 -12.681 11.812 1.00 90.31 83 ALA A N 1
ATOM 681 C CA . ALA A 1 83 ? -39.617 -12.752 10.670 1.00 90.31 83 ALA A CA 1
ATOM 682 C C . ALA A 1 83 ? -38.785 -11.469 10.526 1.00 90.31 83 ALA A C 1
ATOM 684 O O . ALA A 1 83 ? -37.579 -11.533 10.282 1.00 90.31 83 ALA A O 1
ATOM 685 N N . LYS A 1 84 ? -39.396 -10.297 10.741 1.00 89.25 84 LYS A N 1
ATOM 686 C CA . LYS A 1 84 ? -38.699 -9.009 10.734 1.00 89.25 84 LYS A CA 1
ATOM 687 C C . LYS A 1 84 ? -37.683 -8.912 11.871 1.00 89.25 84 LYS A C 1
ATOM 689 O O . LYS A 1 84 ? -36.546 -8.540 11.609 1.00 89.25 84 LYS A O 1
ATOM 694 N N . LYS A 1 85 ? -38.038 -9.304 13.100 1.00 91.69 85 LYS A N 1
ATOM 695 C CA . LYS A 1 85 ? -37.106 -9.336 14.245 1.00 91.69 85 LYS A CA 1
ATOM 696 C C . LYS A 1 85 ? -35.934 -10.283 13.995 1.00 91.69 85 LYS A C 1
ATOM 698 O O . LYS A 1 85 ? -34.791 -9.939 14.286 1.00 91.69 85 LYS A O 1
ATOM 703 N N . GLN A 1 86 ? -36.197 -11.460 13.430 1.00 92.19 86 GLN A N 1
ATOM 704 C CA . GLN A 1 86 ? -35.148 -12.408 13.052 1.00 92.19 86 GLN A CA 1
ATOM 705 C C . GLN A 1 86 ? -34.242 -11.823 11.965 1.00 92.19 86 GLN A C 1
ATOM 707 O O . GLN A 1 86 ? -33.022 -11.879 12.096 1.00 92.19 86 GLN A O 1
ATOM 712 N N . ALA A 1 87 ? -34.814 -11.207 10.928 1.00 92.19 87 ALA A N 1
ATOM 713 C CA . ALA A 1 87 ? -34.052 -10.547 9.874 1.00 92.19 87 ALA A CA 1
ATOM 714 C C . ALA A 1 87 ? -33.208 -9.384 10.420 1.00 92.19 87 ALA A C 1
ATOM 716 O O . ALA A 1 87 ? -32.033 -9.269 10.080 1.00 92.19 87 ALA A O 1
ATOM 717 N N . GLU A 1 88 ? -33.763 -8.558 11.307 1.00 93.69 88 GLU A N 1
ATOM 718 C CA . GLU A 1 88 ? -33.045 -7.478 11.987 1.00 93.69 88 GLU A CA 1
ATOM 719 C C . GLU A 1 88 ? -31.904 -8.017 12.854 1.00 93.69 88 GLU A C 1
ATOM 721 O O . GLU A 1 88 ? -30.794 -7.496 12.781 1.00 93.69 88 GLU A O 1
ATOM 726 N N . SER A 1 89 ? -32.127 -9.098 13.607 1.00 94.56 89 SER A N 1
ATOM 727 C CA . SER A 1 89 ? -31.079 -9.761 14.391 1.00 94.56 89 SER A CA 1
ATOM 728 C C . SER A 1 89 ? -29.966 -10.324 13.501 1.00 94.56 89 SER A C 1
ATOM 730 O O . SER A 1 89 ? -28.783 -10.143 13.793 1.00 94.56 89 SER A O 1
ATOM 732 N N . LEU A 1 90 ? -30.318 -10.943 12.369 1.00 93.88 90 LEU A N 1
ATOM 733 C CA . LEU A 1 90 ? -29.346 -11.428 11.386 1.00 93.88 90 LEU A CA 1
ATOM 734 C C . LEU A 1 90 ? -28.548 -10.276 10.765 1.00 93.88 90 LEU A C 1
ATOM 736 O O . LEU A 1 90 ? -27.328 -10.381 10.633 1.00 93.88 90 LEU A O 1
ATOM 740 N N . LEU A 1 91 ? -29.207 -9.166 10.425 1.00 93.31 91 LEU A N 1
ATOM 741 C CA . LEU A 1 91 ? -28.557 -7.965 9.900 1.00 93.31 91 LEU A CA 1
ATOM 742 C C . LEU A 1 91 ? -27.630 -7.319 10.935 1.00 93.31 91 LEU A C 1
ATOM 744 O O . LEU A 1 91 ? -26.523 -6.914 10.581 1.00 93.31 91 LEU A O 1
ATOM 748 N N . GLN A 1 92 ? -28.046 -7.252 12.201 1.00 90.56 92 GLN A N 1
ATOM 749 C CA . GLN A 1 92 ? -27.213 -6.772 13.304 1.00 90.56 92 GLN A CA 1
ATOM 750 C C . GLN A 1 92 ? -25.980 -7.656 13.475 1.00 90.56 92 GLN A C 1
ATOM 752 O O . GLN A 1 92 ? -24.866 -7.143 13.421 1.00 90.56 92 GLN A O 1
ATOM 757 N N . LYS A 1 93 ? -26.155 -8.980 13.538 1.00 92.25 93 LYS A N 1
ATOM 758 C CA . LYS A 1 93 ? -25.047 -9.938 13.652 1.00 92.25 93 LYS A CA 1
ATOM 759 C C . LYS A 1 93 ? -24.080 -9.850 12.470 1.00 92.25 93 LYS A C 1
ATOM 761 O O . LYS A 1 93 ? -22.867 -9.852 12.657 1.00 92.25 93 LYS A O 1
ATOM 766 N N . ALA A 1 94 ? -24.594 -9.730 11.246 1.00 91.88 94 ALA A N 1
ATOM 767 C CA . ALA A 1 94 ? -23.762 -9.524 10.061 1.00 91.88 94 ALA A CA 1
ATOM 768 C C . ALA A 1 94 ? -23.029 -8.171 10.109 1.00 91.88 94 ALA A C 1
ATOM 770 O O . ALA A 1 94 ? -21.878 -8.060 9.684 1.00 91.88 94 ALA A O 1
ATOM 771 N N . SER A 1 95 ? -23.674 -7.128 10.637 1.00 88.44 95 SER A N 1
ATOM 772 C CA . SER A 1 95 ? -23.047 -5.824 10.844 1.00 88.44 95 SER A CA 1
ATOM 773 C C . SER A 1 95 ? -21.926 -5.881 11.881 1.00 88.44 95 SER A C 1
ATOM 775 O O . SER A 1 95 ? -20.858 -5.334 11.621 1.00 88.44 95 SER A O 1
ATOM 777 N N . GLU A 1 96 ? -22.135 -6.557 13.008 1.00 87.88 96 GLU A N 1
ATOM 778 C CA . GLU A 1 96 ? -21.124 -6.775 14.051 1.00 87.88 96 GLU A CA 1
ATOM 779 C C . GLU A 1 96 ? -19.933 -7.564 13.511 1.00 87.88 96 GLU A C 1
ATOM 781 O O . GLU A 1 96 ? -18.797 -7.124 13.649 1.00 87.88 96 GLU A O 1
ATOM 786 N N . GLN A 1 97 ? -20.178 -8.655 12.777 1.00 89.56 97 GLN A N 1
ATOM 787 C CA . GLN A 1 97 ? -19.109 -9.427 12.140 1.00 89.56 97 GLN A CA 1
ATOM 788 C C . GLN A 1 97 ? -18.280 -8.579 11.171 1.00 89.56 97 GLN A C 1
ATOM 790 O O . GLN A 1 97 ? -17.060 -8.707 11.141 1.00 89.56 97 GLN A O 1
ATOM 795 N N . ARG A 1 98 ? -18.908 -7.687 10.394 1.00 88.44 98 ARG A N 1
ATOM 796 C CA . ARG A 1 98 ? -18.167 -6.749 9.533 1.00 88.44 98 ARG A CA 1
ATOM 797 C C . ARG A 1 98 ? -17.349 -5.748 10.344 1.00 88.44 98 ARG A C 1
ATOM 799 O O . ARG A 1 98 ? -16.219 -5.471 9.966 1.00 88.44 98 ARG A O 1
ATOM 806 N N . GLN A 1 99 ? -17.894 -5.227 11.444 1.00 86.69 99 GLN A N 1
ATOM 807 C CA . GLN A 1 99 ? -17.160 -4.327 12.341 1.00 86.69 99 GLN A CA 1
ATOM 808 C C . GLN A 1 99 ? -15.962 -5.031 12.986 1.00 86.69 99 GLN A C 1
ATOM 810 O O . GLN A 1 99 ? -14.889 -4.446 13.066 1.00 86.69 99 GLN A O 1
ATOM 815 N N . ASP A 1 100 ? -16.107 -6.295 13.385 1.00 86.88 100 ASP A N 1
ATOM 816 C CA . ASP A 1 100 ? -15.019 -7.108 13.936 1.00 86.88 100 ASP A CA 1
ATOM 817 C C . ASP A 1 100 ? -13.910 -7.407 12.925 1.00 86.88 100 ASP A C 1
ATOM 819 O O . ASP A 1 100 ? -12.770 -7.660 13.319 1.00 86.88 100 ASP A O 1
ATOM 823 N N . GLN A 1 101 ? -14.222 -7.380 11.627 1.00 87.75 101 GLN A N 1
ATOM 824 C CA . GLN A 1 101 ? -13.225 -7.558 10.576 1.00 87.75 101 GLN A CA 1
ATOM 825 C C . GLN A 1 101 ? -12.363 -6.315 10.329 1.00 87.75 101 GLN A C 1
ATOM 827 O O . GLN A 1 101 ? -11.299 -6.455 9.725 1.00 87.75 101 GLN A O 1
ATOM 832 N N . GLU A 1 102 ? -12.770 -5.138 10.807 1.00 86.75 102 GLU A N 1
ATOM 833 C CA . GLU A 1 102 ? -11.971 -3.914 10.713 1.00 86.75 102 GLU A CA 1
ATOM 834 C C . GLU A 1 102 ? -10.679 -4.045 11.538 1.00 86.75 102 GLU A C 1
ATOM 836 O O . GLU A 1 102 ? -10.704 -4.449 12.705 1.00 86.75 102 GLU A O 1
ATOM 841 N N . ASP A 1 103 ? -9.541 -3.666 10.955 1.00 86.56 103 ASP A N 1
ATOM 842 C CA . ASP A 1 103 ? -8.219 -3.893 11.558 1.00 86.56 103 ASP A CA 1
ATOM 843 C C . ASP A 1 103 ? -8.043 -3.181 12.907 1.00 86.56 103 ASP A C 1
ATOM 845 O O . ASP A 1 103 ? -7.468 -3.739 13.841 1.00 86.56 103 ASP A O 1
ATOM 849 N N . GLU A 1 104 ? -8.619 -1.984 13.062 1.00 85.69 104 GLU A N 1
ATOM 850 C CA . GLU A 1 104 ? -8.627 -1.259 14.339 1.00 85.69 104 GLU A CA 1
ATOM 851 C C . GLU A 1 104 ? -9.364 -2.025 15.446 1.00 85.69 104 GLU A C 1
ATOM 853 O O . GLU A 1 104 ? -8.967 -1.980 16.612 1.00 85.69 104 GLU A O 1
ATOM 858 N N . ILE A 1 105 ? -10.444 -2.730 15.094 1.00 88.62 105 ILE A N 1
ATOM 859 C CA . ILE A 1 105 ? -11.232 -3.520 16.042 1.00 88.62 105 ILE A CA 1
ATOM 860 C C . ILE A 1 105 ? -10.526 -4.841 16.357 1.00 88.62 105 ILE A C 1
ATOM 862 O O . ILE A 1 105 ? -10.564 -5.281 17.506 1.00 88.62 105 ILE A O 1
ATOM 866 N N . LYS A 1 106 ? -9.815 -5.439 15.394 1.00 90.06 106 LYS A N 1
ATOM 867 C CA . LYS A 1 106 ? -8.935 -6.593 15.642 1.00 90.06 106 LYS A CA 1
ATOM 868 C C . LYS A 1 106 ? -7.799 -6.245 16.602 1.00 90.06 106 LYS A C 1
ATOM 870 O O . LYS A 1 106 ? -7.601 -6.964 17.579 1.00 90.06 106 LYS A O 1
ATOM 875 N N . ALA A 1 107 ? -7.115 -5.123 16.376 1.00 88.75 107 ALA A N 1
ATOM 876 C CA . ALA A 1 107 ? -6.067 -4.633 17.271 1.00 88.75 107 ALA A CA 1
ATOM 877 C C . ALA A 1 107 ? -6.618 -4.336 18.676 1.00 88.75 107 ALA A C 1
ATOM 879 O O . ALA A 1 107 ? -6.025 -4.727 19.683 1.00 88.75 107 ALA A O 1
ATOM 880 N N . LEU A 1 108 ? -7.807 -3.722 18.758 1.00 88.38 108 LEU A N 1
ATOM 881 C CA . LEU A 1 108 ? -8.505 -3.545 20.029 1.00 88.38 108 LEU A CA 1
ATOM 882 C C . LEU A 1 108 ? -8.785 -4.893 20.709 1.00 88.38 108 LEU A C 1
ATOM 884 O O . LEU A 1 108 ? -8.482 -5.038 21.890 1.00 88.38 108 LEU A O 1
ATOM 888 N N . ASN A 1 109 ? -9.323 -5.882 19.989 1.00 90.06 109 ASN A N 1
ATOM 889 C CA . ASN A 1 109 ? -9.594 -7.220 20.526 1.00 90.06 109 ASN A CA 1
ATOM 890 C C . ASN A 1 109 ? -8.327 -7.891 21.074 1.00 90.06 109 ASN A C 1
ATOM 892 O O . ASN A 1 109 ? -8.382 -8.549 22.111 1.00 90.06 109 ASN A O 1
ATOM 896 N N . GLU A 1 110 ? -7.182 -7.698 20.421 1.00 89.69 110 GLU A N 1
ATOM 897 C CA . GLU A 1 110 ? -5.894 -8.196 20.901 1.00 89.69 110 GLU A CA 1
ATOM 898 C C . GLU A 1 110 ? -5.486 -7.531 22.225 1.00 89.69 110 GLU A C 1
ATOM 900 O O . GLU A 1 110 ? -5.094 -8.209 23.177 1.00 89.69 110 GLU A O 1
ATOM 905 N N . TRP A 1 111 ? -5.613 -6.206 22.343 1.00 89.31 111 TRP A N 1
ATOM 906 C CA . TRP A 1 111 ? -5.319 -5.516 23.605 1.00 89.31 111 TRP A CA 1
ATOM 907 C C . TRP A 1 111 ? -6.289 -5.892 24.715 1.00 89.31 111 TRP A C 1
ATOM 909 O O . TRP A 1 111 ? -5.870 -6.037 25.861 1.00 89.31 111 TRP A O 1
ATOM 919 N N . ILE A 1 112 ? -7.560 -6.095 24.375 1.00 89.12 112 ILE A N 1
ATOM 920 C CA . ILE A 1 112 ? -8.578 -6.620 25.282 1.00 89.12 112 ILE A CA 1
ATOM 921 C C . ILE A 1 112 ? -8.174 -7.996 25.804 1.00 89.12 112 ILE A C 1
ATOM 923 O O . ILE A 1 112 ? -8.219 -8.238 27.010 1.00 89.12 112 ILE A O 1
ATOM 927 N N . LEU A 1 113 ? -7.769 -8.897 24.910 1.00 90.75 113 LEU A N 1
ATOM 928 C CA . LEU A 1 113 ? -7.337 -10.237 25.281 1.00 90.75 113 LEU A CA 1
ATOM 929 C C . LEU A 1 113 ? -6.111 -10.176 26.197 1.00 90.75 113 LEU A C 1
ATOM 931 O O . LEU A 1 113 ? -6.093 -10.819 27.242 1.00 90.75 113 LEU A O 1
ATOM 935 N N . ASN A 1 114 ? -5.128 -9.344 25.858 1.00 90.56 114 ASN A N 1
ATOM 936 C CA . ASN A 1 114 ? -3.939 -9.136 26.679 1.00 90.56 114 ASN A CA 1
ATOM 937 C C . ASN A 1 114 ? -4.276 -8.567 28.067 1.00 90.56 114 ASN A C 1
ATOM 939 O O . ASN A 1 114 ? -3.724 -9.028 29.064 1.00 90.56 114 ASN A O 1
ATOM 943 N N . ALA A 1 115 ? -5.210 -7.615 28.149 1.00 90.00 115 ALA A N 1
ATOM 944 C CA . ALA A 1 115 ? -5.700 -7.070 29.413 1.00 90.00 115 ALA A CA 1
ATOM 945 C C . ALA A 1 115 ? -6.374 -8.148 30.278 1.00 90.00 115 ALA A C 1
ATOM 947 O O . ALA A 1 115 ? -6.092 -8.237 31.472 1.00 90.00 115 ALA A O 1
ATOM 948 N N . LYS A 1 116 ? -7.203 -9.012 29.673 1.00 88.62 116 LYS A N 1
ATOM 949 C CA . LYS A 1 116 ? -7.810 -10.168 30.355 1.00 88.62 116 LYS A CA 1
ATOM 950 C C . LYS A 1 116 ? -6.749 -11.144 30.865 1.00 88.62 116 LYS A C 1
ATOM 952 O O . LYS A 1 116 ? -6.793 -11.538 32.025 1.00 88.62 116 LYS A O 1
ATOM 957 N N . ILE A 1 117 ? -5.770 -11.493 30.028 1.00 90.62 117 ILE A N 1
ATOM 958 C CA . ILE A 1 117 ? -4.664 -12.386 30.408 1.00 90.62 117 ILE A CA 1
ATOM 959 C C . ILE A 1 117 ? -3.869 -11.795 31.573 1.00 90.62 117 ILE A C 1
ATOM 961 O O . ILE A 1 117 ? -3.499 -12.524 32.488 1.00 90.62 117 ILE A O 1
ATOM 965 N N . GLN A 1 118 ? -3.598 -10.490 31.555 1.00 89.94 118 GLN A N 1
ATOM 966 C CA . GLN A 1 118 ? -2.855 -9.836 32.626 1.00 89.94 118 GLN A CA 1
ATOM 967 C C . GLN A 1 118 ? -3.644 -9.805 33.937 1.00 89.94 118 GLN A C 1
ATOM 969 O O . GLN A 1 118 ? -3.065 -10.081 34.983 1.00 89.94 118 GLN A O 1
ATOM 974 N N . ALA A 1 119 ? -4.952 -9.541 33.880 1.00 90.25 119 ALA A N 1
ATOM 975 C CA . ALA A 1 119 ? -5.819 -9.611 35.053 1.00 90.25 119 ALA A CA 1
ATOM 976 C C . ALA A 1 119 ? -5.802 -11.016 35.683 1.00 90.25 119 ALA A C 1
ATOM 978 O O . ALA A 1 119 ? -5.540 -11.144 36.876 1.00 90.25 119 ALA A O 1
ATOM 979 N N . ILE A 1 120 ? -5.966 -12.064 34.865 1.00 90.44 120 ILE A N 1
ATOM 980 C CA . ILE A 1 120 ? -5.917 -13.462 35.324 1.00 90.44 120 ILE A CA 1
ATOM 981 C C . ILE A 1 120 ? -4.528 -13.815 35.867 1.00 90.44 120 ILE A C 1
ATOM 983 O O . ILE A 1 120 ? -4.405 -14.474 36.893 1.00 90.44 120 ILE A O 1
ATOM 987 N N . ARG A 1 121 ? -3.455 -13.373 35.201 1.00 92.06 121 ARG A N 1
ATOM 988 C CA . ARG A 1 121 ? -2.082 -13.637 35.648 1.00 92.06 121 ARG A CA 1
ATOM 989 C C . ARG A 1 121 ? -1.813 -13.033 37.021 1.00 92.06 121 ARG A C 1
ATOM 991 O O . ARG A 1 121 ? -1.171 -13.680 37.839 1.00 92.06 121 ARG A O 1
ATOM 998 N N . ASP A 1 122 ? -2.254 -11.806 37.261 1.00 92.06 122 ASP A N 1
ATOM 999 C CA . ASP A 1 122 ? -2.061 -11.154 38.554 1.00 92.06 122 ASP A CA 1
ATOM 1000 C C . ASP A 1 122 ? -2.814 -11.892 39.664 1.00 92.06 122 ASP A C 1
ATOM 1002 O O . ASP A 1 122 ? -2.248 -12.128 40.731 1.00 92.06 122 ASP A O 1
ATOM 1006 N N . GLU A 1 123 ? -4.043 -12.329 39.387 1.00 90.69 123 GLU A N 1
ATOM 1007 C CA . GLU A 1 123 ? -4.828 -13.169 40.294 1.00 90.69 123 GLU A CA 1
ATOM 1008 C C . GLU A 1 123 ? -4.109 -14.498 40.594 1.00 90.69 123 GLU A C 1
ATOM 1010 O O . GLU A 1 123 ? -3.919 -14.853 41.756 1.00 90.69 123 GLU A O 1
ATOM 1015 N N . GLN A 1 124 ? -3.566 -15.161 39.569 1.00 93.88 124 GLN A N 1
ATOM 1016 C CA . GLN A 1 124 ? -2.760 -16.380 39.721 1.00 93.88 124 GLN A CA 1
ATOM 1017 C C . GLN A 1 124 ? -1.451 -16.157 40.489 1.00 93.88 124 GLN A C 1
ATOM 1019 O O . GLN A 1 124 ? -0.988 -17.044 41.204 1.00 93.88 124 GLN A O 1
ATOM 1024 N N . ILE A 1 125 ? -0.798 -15.000 40.339 1.00 95.25 125 ILE A N 1
ATOM 1025 C CA . ILE A 1 125 ? 0.415 -14.673 41.102 1.00 95.25 125 ILE A CA 1
ATOM 1026 C C . ILE A 1 125 ? 0.071 -14.526 42.582 1.00 95.25 125 ILE A C 1
ATOM 1028 O O . ILE A 1 125 ? 0.814 -15.035 43.426 1.00 95.25 125 ILE A O 1
ATOM 1032 N N . LEU A 1 126 ? -1.043 -13.857 42.894 1.00 94.06 126 LEU A N 1
ATOM 1033 C CA . LEU A 1 126 ? -1.538 -13.741 44.262 1.00 94.06 126 LEU A CA 1
ATOM 1034 C C . LEU A 1 126 ? -1.850 -15.127 44.835 1.00 94.06 126 LEU A C 1
ATOM 1036 O O . LEU A 1 126 ? -1.315 -15.464 45.891 1.00 94.06 126 LEU A O 1
ATOM 1040 N N . GLU A 1 127 ? -2.589 -15.961 44.103 1.00 94.56 127 GLU A N 1
ATOM 1041 C CA . GLU A 1 127 ? -2.894 -17.346 44.484 1.00 94.56 127 GLU A CA 1
ATOM 1042 C C . GLU A 1 127 ? -1.617 -18.170 44.721 1.00 94.56 127 GLU A C 1
ATOM 1044 O O . GLU A 1 127 ? -1.427 -18.750 45.787 1.00 94.56 127 GLU A O 1
ATOM 1049 N N . LYS A 1 128 ? -0.656 -18.139 43.790 1.00 96.62 128 LYS A N 1
ATOM 1050 C CA . LYS A 1 128 ? 0.632 -18.836 43.937 1.00 96.62 128 LYS A CA 1
ATOM 1051 C C . LYS A 1 128 ? 1.428 -18.341 45.142 1.00 96.62 128 LYS A C 1
ATOM 1053 O O . LYS A 1 128 ? 2.146 -19.123 45.762 1.00 96.62 128 LYS A O 1
ATOM 1058 N N . SER A 1 129 ? 1.364 -17.046 45.453 1.00 95.38 129 SER A N 1
ATOM 1059 C CA . SER A 1 129 ? 2.037 -16.490 46.628 1.00 95.38 129 SER A CA 1
ATOM 1060 C C . SER A 1 129 ? 1.414 -16.988 47.932 1.00 95.38 129 SER A C 1
ATOM 1062 O O . SER A 1 129 ? 2.154 -17.240 48.880 1.00 95.38 129 SER A O 1
ATOM 1064 N N . LEU A 1 130 ? 0.091 -17.177 47.958 1.00 95.81 130 LEU A N 1
ATOM 1065 C CA . LEU A 1 130 ? -0.629 -17.768 49.084 1.00 95.81 130 LEU A CA 1
ATOM 1066 C C . LEU A 1 130 ? -0.255 -19.243 49.241 1.00 95.81 130 LEU A C 1
ATOM 1068 O O . LEU A 1 130 ? 0.247 -19.614 50.295 1.00 95.81 130 LEU A O 1
ATOM 1072 N N . ILE A 1 131 ? -0.330 -20.030 48.163 1.00 95.31 131 ILE A N 1
ATOM 1073 C CA . ILE A 1 131 ? 0.062 -21.450 48.168 1.00 95.31 131 ILE A CA 1
ATOM 1074 C C . ILE A 1 131 ? 1.505 -21.622 48.657 1.00 95.31 131 ILE A C 1
ATOM 1076 O O . ILE A 1 131 ? 1.793 -22.496 49.462 1.00 95.31 131 ILE A O 1
ATOM 1080 N N . LYS A 1 132 ? 2.443 -20.779 48.204 1.00 95.69 132 LYS A N 1
ATOM 1081 C CA . LYS A 1 132 ? 3.839 -20.842 48.671 1.00 95.69 132 LYS A CA 1
ATOM 1082 C C . LYS A 1 132 ? 3.983 -20.593 50.169 1.00 95.69 132 LYS A C 1
ATOM 1084 O O . LYS A 1 132 ? 4.850 -21.205 50.780 1.00 95.69 132 LYS A O 1
ATOM 1089 N N . LYS A 1 133 ? 3.199 -19.671 50.734 1.00 95.69 133 LYS A N 1
ATOM 1090 C CA . LYS A 1 133 ? 3.214 -19.413 52.179 1.00 95.69 133 LYS A CA 1
ATOM 1091 C C . LYS A 1 133 ? 2.697 -20.631 52.936 1.00 95.69 133 LYS A C 1
ATOM 1093 O O . LYS A 1 133 ? 3.390 -21.102 53.825 1.00 95.69 133 LYS A O 1
ATOM 1098 N N . GLU A 1 134 ? 1.564 -21.181 52.509 1.00 95.06 134 GLU A N 1
ATOM 1099 C CA . GLU A 1 134 ? 0.977 -22.389 53.103 1.00 95.06 134 GLU A CA 1
ATOM 1100 C C . GLU A 1 134 ? 1.930 -23.596 53.011 1.00 95.06 134 GLU A C 1
ATOM 1102 O O . GLU A 1 134 ? 2.124 -24.314 53.988 1.00 95.06 134 GLU A O 1
ATOM 1107 N N . MET A 1 135 ? 2.602 -23.787 51.870 1.00 93.56 135 MET A N 1
ATOM 1108 C CA . MET A 1 135 ? 3.606 -24.845 51.697 1.00 93.56 135 MET A CA 1
ATOM 1109 C C . MET A 1 135 ? 4.824 -24.651 52.604 1.00 93.56 135 MET A C 1
ATOM 1111 O O . MET A 1 135 ? 5.282 -25.616 53.204 1.00 93.56 135 MET A O 1
ATOM 1115 N N . ALA A 1 136 ? 5.340 -23.424 52.727 1.00 95.00 136 ALA A N 1
ATOM 1116 C CA . ALA A 1 136 ? 6.476 -23.137 53.603 1.00 95.00 136 ALA A CA 1
ATOM 1117 C C . ALA A 1 136 ? 6.134 -23.367 55.085 1.00 95.00 136 ALA A C 1
ATOM 1119 O O . ALA A 1 136 ? 6.976 -23.831 55.853 1.00 95.00 136 ALA A O 1
ATOM 1120 N N . GLU A 1 137 ? 4.898 -23.060 55.487 1.00 95.19 137 GLU A N 1
ATOM 1121 C CA . GLU A 1 137 ? 4.394 -23.356 56.830 1.00 95.19 137 GLU A CA 1
ATOM 1122 C C . GLU A 1 137 ? 4.344 -24.872 57.096 1.00 95.19 137 GLU A C 1
ATOM 1124 O O . GLU A 1 137 ? 4.757 -25.317 58.170 1.00 95.19 137 GLU A O 1
ATOM 1129 N N . GLU A 1 138 ? 3.919 -25.680 56.119 1.00 92.88 138 GLU A N 1
ATOM 1130 C CA . GLU A 1 138 ? 3.879 -27.144 56.259 1.00 92.88 138 GLU A CA 1
ATOM 1131 C C . GLU A 1 138 ? 5.273 -27.800 56.151 1.00 92.88 138 GLU A C 1
ATOM 1133 O O . GLU A 1 138 ? 5.567 -28.735 56.894 1.00 92.88 138 GLU A O 1
ATOM 1138 N N . GLU A 1 139 ? 6.178 -27.298 55.304 1.00 93.50 139 GLU A N 1
ATOM 1139 C CA . GLU A 1 139 ? 7.581 -27.747 55.254 1.00 93.50 139 GLU A CA 1
ATOM 1140 C C . GLU A 1 139 ? 8.288 -27.504 56.591 1.00 93.50 139 GLU A C 1
ATOM 1142 O O . GLU A 1 139 ? 8.889 -28.423 57.143 1.00 93.50 139 GLU A O 1
ATOM 1147 N N . LEU A 1 140 ? 8.131 -26.309 57.175 1.00 95.38 140 LEU A N 1
ATOM 1148 C CA . LEU A 1 140 ? 8.668 -26.000 58.502 1.00 95.38 140 LEU A CA 1
ATOM 1149 C C . LEU A 1 140 ? 8.140 -26.979 59.559 1.00 95.38 140 LEU A C 1
ATOM 1151 O O . LEU A 1 140 ? 8.873 -27.404 60.455 1.00 95.38 140 LEU A O 1
ATOM 1155 N N . ARG A 1 141 ? 6.863 -27.356 59.468 1.00 95.31 141 ARG A N 1
ATOM 1156 C CA . ARG A 1 141 ? 6.266 -28.354 60.358 1.00 95.31 141 ARG A CA 1
ATOM 1157 C C . ARG A 1 141 ? 6.912 -29.736 60.187 1.00 95.31 141 ARG A C 1
ATOM 1159 O O . ARG A 1 141 ? 7.160 -30.394 61.197 1.00 95.31 141 ARG A O 1
ATOM 1166 N N . LEU A 1 142 ? 7.199 -30.170 58.959 1.00 94.31 142 LEU A N 1
ATOM 1167 C CA . LEU A 1 142 ? 7.838 -31.461 58.667 1.00 94.31 142 LEU A CA 1
ATOM 1168 C C . LEU A 1 142 ? 9.327 -31.492 59.039 1.00 94.31 142 LEU A C 1
ATOM 1170 O O . LEU A 1 142 ? 9.778 -32.476 59.622 1.00 94.31 142 LEU A O 1
ATOM 1174 N N . ASP A 1 143 ? 10.077 -30.423 58.777 1.00 93.69 143 ASP A N 1
ATOM 1175 C CA . ASP A 1 143 ? 11.494 -30.313 59.148 1.00 93.69 143 ASP A CA 1
ATOM 1176 C C . ASP A 1 143 ? 11.683 -30.427 60.660 1.00 93.69 143 ASP A C 1
ATOM 1178 O O . ASP A 1 143 ? 12.561 -31.152 61.131 1.00 93.69 143 ASP A O 1
ATOM 1182 N N . ASN A 1 144 ? 10.803 -29.784 61.432 1.00 94.06 144 ASN A N 1
ATOM 1183 C CA . ASN A 1 144 ? 10.793 -29.922 62.885 1.00 94.06 144 ASN A CA 1
ATOM 1184 C C . ASN A 1 144 ? 10.577 -31.383 63.320 1.00 94.06 144 ASN A C 1
ATOM 1186 O O . ASN A 1 144 ? 11.199 -31.832 64.280 1.00 94.06 144 ASN A O 1
ATOM 1190 N N . MET A 1 145 ? 9.735 -32.142 62.612 1.00 92.44 145 MET A N 1
ATOM 1191 C CA . MET A 1 145 ? 9.525 -33.568 62.887 1.00 92.44 145 MET A CA 1
ATOM 1192 C C . MET A 1 145 ? 10.744 -34.421 62.500 1.00 92.44 145 MET A C 1
ATOM 1194 O O . MET A 1 145 ? 11.147 -35.290 63.271 1.00 92.44 145 MET A O 1
ATOM 1198 N N . MET A 1 146 ? 11.376 -34.163 61.351 1.00 90.75 146 MET A N 1
ATOM 1199 C CA . MET A 1 146 ? 12.558 -34.913 60.902 1.00 90.75 146 MET A CA 1
ATOM 1200 C C . MET A 1 146 ? 13.804 -34.623 61.740 1.00 90.75 146 MET A C 1
ATOM 1202 O O . MET A 1 146 ? 14.590 -35.531 62.001 1.00 90.75 146 MET A O 1
ATOM 1206 N N . GLU A 1 147 ? 14.005 -33.382 62.184 1.00 91.81 147 GLU A N 1
ATOM 1207 C CA . GLU A 1 147 ? 15.138 -33.036 63.045 1.00 91.81 147 GLU A CA 1
ATOM 1208 C C . GLU A 1 147 ? 15.046 -33.771 64.386 1.00 91.81 147 GLU A C 1
ATOM 1210 O O . GLU A 1 147 ? 16.056 -34.277 64.880 1.00 91.81 14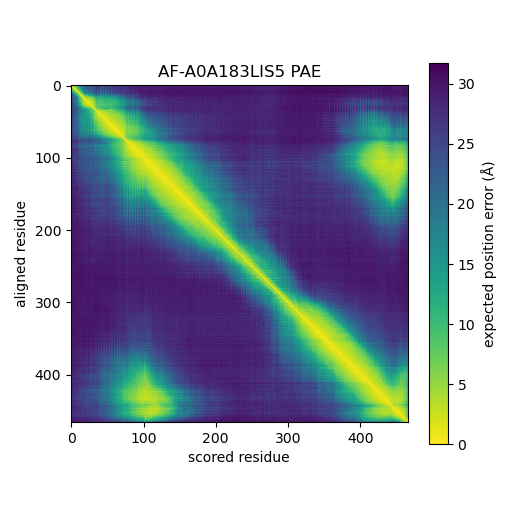7 GLU A O 1
ATOM 1215 N N . LEU A 1 148 ? 13.832 -33.926 64.927 1.00 93.50 148 LEU A N 1
ATOM 1216 C CA . LEU A 1 148 ? 13.595 -34.773 66.096 1.00 93.50 148 LEU A CA 1
ATOM 1217 C C . LEU A 1 148 ? 13.992 -36.234 65.822 1.00 93.50 148 LEU A C 1
ATOM 1219 O O . LEU A 1 148 ? 14.687 -36.847 66.632 1.00 93.50 148 LEU A O 1
ATOM 1223 N N . GLU A 1 149 ? 13.619 -36.799 64.672 1.00 92.19 149 GLU A N 1
ATOM 1224 C CA . GLU A 1 149 ? 14.013 -38.166 64.297 1.00 92.19 149 GLU A CA 1
ATOM 1225 C C . GLU A 1 149 ? 15.526 -38.316 64.071 1.00 92.19 149 GLU A C 1
ATOM 1227 O O . GLU A 1 149 ? 16.126 -39.304 64.503 1.00 92.19 149 GLU A O 1
ATOM 1232 N N . ARG A 1 150 ? 16.179 -37.325 63.455 1.00 93.06 150 ARG A N 1
ATOM 1233 C CA . ARG A 1 150 ? 17.631 -37.309 63.230 1.00 93.06 150 ARG A CA 1
ATOM 1234 C C . ARG A 1 150 ? 18.399 -37.270 64.545 1.00 93.06 150 ARG A C 1
ATOM 1236 O O . ARG A 1 150 ? 19.368 -38.016 64.703 1.00 93.06 150 ARG A O 1
ATOM 1243 N N . GLN A 1 151 ? 17.974 -36.424 65.483 1.00 92.75 151 GLN A N 1
ATOM 1244 C CA . GLN A 1 151 ? 18.557 -36.358 66.825 1.00 92.75 151 GLN A CA 1
ATOM 1245 C C . GLN A 1 151 ? 18.456 -37.715 67.525 1.00 92.75 151 GLN A C 1
ATOM 1247 O O . GLN A 1 151 ? 19.448 -38.199 68.075 1.00 92.75 151 GLN A O 1
ATOM 1252 N N . ASN A 1 152 ? 17.306 -38.382 67.404 1.00 93.25 152 ASN A N 1
ATOM 1253 C CA . ASN A 1 152 ? 17.125 -39.734 67.925 1.00 93.25 152 ASN A CA 1
ATOM 1254 C C . ASN A 1 152 ? 18.063 -40.754 67.244 1.00 93.25 152 ASN A C 1
ATOM 1256 O O . ASN A 1 152 ? 18.650 -41.597 67.919 1.00 93.25 152 ASN A O 1
ATOM 1260 N N . ALA A 1 153 ? 18.269 -40.675 65.926 1.00 92.56 153 ALA A N 1
ATOM 1261 C CA . ALA A 1 153 ? 19.149 -41.592 65.196 1.00 92.56 153 ALA A CA 1
ATOM 1262 C C . ALA A 1 153 ? 20.644 -41.399 65.514 1.00 92.56 153 ALA A C 1
ATOM 1264 O O . ALA A 1 153 ? 21.367 -42.385 65.668 1.00 92.56 153 ALA A O 1
ATOM 1265 N N . ILE A 1 154 ? 21.117 -40.153 65.647 1.00 92.56 154 ILE A N 1
ATOM 1266 C CA . ILE A 1 154 ? 22.504 -39.867 66.064 1.00 92.56 154 ILE A CA 1
ATOM 1267 C C . ILE A 1 154 ? 22.756 -40.437 67.447 1.00 92.56 154 ILE A C 1
ATOM 1269 O O . ILE A 1 154 ? 23.762 -41.116 67.646 1.00 92.56 154 ILE A O 1
ATOM 1273 N N . HIS A 1 155 ? 21.816 -40.215 68.368 1.00 91.50 155 HIS A N 1
ATOM 1274 C CA . HIS A 1 155 ? 21.904 -40.776 69.705 1.00 91.50 155 HIS A CA 1
ATOM 1275 C C . HIS A 1 155 ? 22.117 -42.300 69.649 1.00 91.50 155 HIS A C 1
ATOM 1277 O O . HIS A 1 155 ? 22.977 -42.831 70.346 1.00 91.50 155 HIS A O 1
ATOM 1283 N N . ILE A 1 156 ? 21.409 -43.009 68.765 1.00 91.62 156 ILE A N 1
ATOM 1284 C CA . ILE A 1 156 ? 21.572 -44.460 68.575 1.00 91.62 156 ILE A CA 1
ATOM 1285 C C . ILE A 1 156 ? 22.929 -44.818 67.931 1.00 91.62 156 ILE A C 1
ATOM 1287 O O . ILE A 1 156 ? 23.585 -45.771 68.352 1.00 91.62 156 ILE A O 1
ATOM 1291 N N . GLN A 1 157 ? 23.391 -44.080 66.920 1.00 85.75 157 GLN A N 1
ATOM 1292 C CA . GLN A 1 157 ? 24.643 -44.392 66.215 1.00 85.75 157 GLN A CA 1
ATOM 1293 C C . GLN A 1 157 ? 25.890 -44.106 67.062 1.00 85.75 157 GLN A C 1
ATOM 1295 O O . GLN A 1 157 ? 26.850 -44.881 67.025 1.00 85.75 157 GLN A O 1
ATOM 1300 N N . GLU A 1 158 ? 25.875 -43.044 67.869 1.00 89.06 158 GLU A N 1
ATOM 1301 C CA . GLU A 1 158 ? 26.937 -42.760 68.837 1.00 89.06 158 GLU A CA 1
ATOM 1302 C C . GLU A 1 158 ? 27.123 -43.926 69.814 1.00 89.06 158 GLU A C 1
ATOM 1304 O O . GLU A 1 158 ? 28.253 -44.280 70.164 1.00 89.06 158 GLU A O 1
ATOM 1309 N N . GLU A 1 159 ? 26.027 -44.569 70.225 1.00 88.62 159 GLU A N 1
ATOM 1310 C CA . GLU A 1 159 ? 26.089 -45.776 71.047 1.00 88.62 159 GLU A CA 1
ATOM 1311 C C . GLU A 1 159 ? 26.746 -46.960 70.314 1.00 88.62 159 GLU A C 1
ATOM 1313 O O . GLU A 1 159 ? 27.423 -47.773 70.950 1.00 88.62 159 GLU A O 1
ATOM 1318 N N . ILE A 1 160 ? 26.615 -47.059 68.987 1.00 90.12 160 ILE A N 1
ATOM 1319 C CA . ILE A 1 160 ? 27.227 -48.120 68.169 1.00 90.12 160 ILE A CA 1
ATOM 1320 C C . ILE A 1 160 ? 28.715 -47.847 67.906 1.00 90.12 160 ILE A C 1
ATOM 1322 O O . ILE A 1 160 ? 29.542 -48.754 68.026 1.00 90.12 160 ILE A O 1
ATOM 1326 N N . GLU A 1 161 ? 29.103 -46.618 67.573 1.00 87.25 161 GLU A N 1
ATOM 1327 C CA . GLU A 1 161 ? 30.508 -46.274 67.308 1.00 87.25 161 GLU A CA 1
ATOM 1328 C C . GLU A 1 161 ? 31.385 -46.391 68.546 1.00 87.25 161 GLU A C 1
ATOM 1330 O O . GLU A 1 161 ? 32.517 -46.879 68.458 1.00 87.25 161 GLU A O 1
ATOM 1335 N N . LYS A 1 162 ? 30.847 -46.011 69.713 1.00 88.94 162 LYS A N 1
ATOM 1336 C CA . LYS A 1 162 ? 31.502 -46.263 71.001 1.00 88.94 162 LYS A CA 1
ATOM 1337 C C . LYS A 1 162 ? 31.879 -47.742 71.135 1.00 88.94 162 LYS A C 1
ATOM 1339 O O . LYS A 1 162 ? 32.988 -48.037 71.573 1.00 88.94 162 LYS A O 1
ATOM 1344 N N . LYS A 1 163 ? 31.019 -48.660 70.676 1.00 88.19 163 LYS A N 1
ATOM 1345 C CA . LYS A 1 163 ? 31.299 -50.106 70.668 1.00 88.19 163 LYS A CA 1
ATOM 1346 C C . LYS A 1 163 ? 32.328 -50.525 69.605 1.00 88.19 163 LYS A C 1
ATOM 1348 O O . LYS A 1 163 ? 33.112 -51.429 69.867 1.00 88.19 163 LYS A O 1
ATOM 1353 N N . ARG A 1 164 ? 32.382 -49.889 68.426 1.00 87.62 164 ARG A N 1
ATOM 1354 C CA . ARG A 1 164 ? 33.349 -50.231 67.35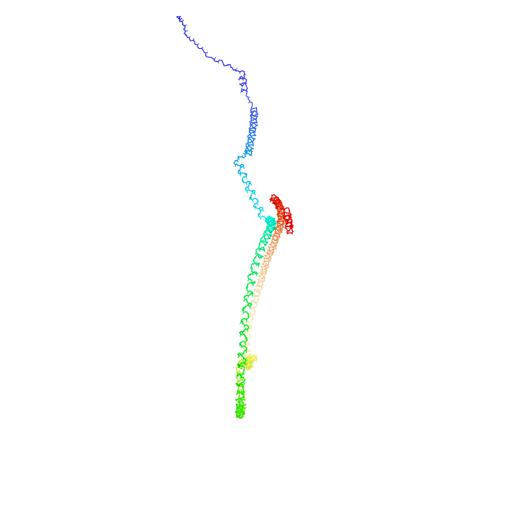3 1.00 87.62 164 ARG A CA 1
ATOM 1355 C C . ARG A 1 164 ? 34.767 -49.728 67.604 1.00 87.62 164 ARG A C 1
ATOM 1357 O O . ARG A 1 164 ? 35.710 -50.483 67.397 1.00 87.62 164 ARG A O 1
ATOM 1364 N N . LYS A 1 165 ? 34.939 -48.498 68.100 1.00 86.88 165 LYS A N 1
ATOM 1365 C CA . LYS A 1 165 ? 36.273 -47.960 68.445 1.00 86.88 165 LYS A CA 1
ATOM 1366 C C . LYS A 1 165 ? 36.980 -48.846 69.465 1.00 86.88 165 LYS A C 1
ATOM 1368 O O . LYS A 1 165 ? 38.177 -49.093 69.357 1.00 86.88 165 LYS A O 1
ATOM 1373 N N . GLN A 1 166 ? 36.213 -49.383 70.413 1.00 79.25 166 GLN A N 1
ATOM 1374 C CA . GLN A 1 166 ? 36.707 -50.378 71.361 1.00 79.25 166 GLN A CA 1
ATOM 1375 C C . GLN A 1 166 ? 37.259 -51.633 70.660 1.00 79.25 166 GLN A C 1
ATOM 1377 O O . GLN A 1 166 ? 38.225 -52.206 71.147 1.00 79.25 166 GLN A O 1
ATOM 1382 N N . GLN A 1 167 ? 36.705 -52.043 69.515 1.00 85.44 167 GLN A N 1
ATOM 1383 C CA . GLN A 1 167 ? 37.172 -53.202 68.745 1.00 85.44 167 GLN A CA 1
ATOM 1384 C C . GLN A 1 167 ? 38.390 -52.898 67.853 1.00 85.44 167 GLN A C 1
ATOM 1386 O O . GLN A 1 167 ? 39.281 -53.733 67.743 1.00 85.44 167 GLN A O 1
ATOM 1391 N N . GLU A 1 168 ? 38.475 -51.722 67.230 1.00 82.38 168 GLU A N 1
ATOM 1392 C CA . GLU A 1 168 ? 39.596 -51.363 66.338 1.00 82.38 168 GLU A CA 1
ATOM 1393 C C . GLU A 1 168 ? 40.917 -51.173 67.076 1.00 82.38 168 GLU A C 1
ATOM 1395 O O . GLU A 1 168 ? 41.964 -51.606 66.592 1.00 82.38 168 GLU A O 1
ATOM 1400 N N . ILE A 1 169 ? 40.861 -50.573 68.267 1.00 85.12 169 ILE A N 1
ATOM 1401 C CA . ILE A 1 169 ? 42.034 -50.436 69.135 1.00 85.12 169 ILE A CA 1
ATOM 1402 C C . ILE A 1 169 ? 42.646 -51.820 69.397 1.00 85.12 169 ILE A C 1
ATOM 1404 O O . ILE A 1 169 ? 43.863 -51.971 69.346 1.00 85.12 169 ILE A O 1
ATOM 1408 N N . LEU A 1 170 ? 41.808 -52.848 69.577 1.00 82.19 170 LEU A N 1
ATOM 1409 C CA . LEU A 1 170 ? 42.269 -54.229 69.742 1.00 82.19 170 LEU A CA 1
ATOM 1410 C C . LEU A 1 170 ? 42.921 -54.795 68.466 1.00 82.19 170 LEU A C 1
ATOM 1412 O O . LEU A 1 170 ? 43.836 -55.607 68.558 1.00 82.19 170 LEU A O 1
ATOM 1416 N N . GLY A 1 171 ? 42.479 -54.376 67.277 1.00 85.50 171 GLY A N 1
ATOM 1417 C CA . GLY A 1 171 ? 43.028 -54.824 65.993 1.00 85.50 171 GLY A CA 1
ATOM 1418 C C . GLY A 1 171 ? 44.359 -54.164 65.609 1.00 85.50 171 GLY A C 1
ATOM 1419 O O . GLY A 1 171 ? 45.262 -54.850 65.137 1.00 85.50 171 GLY A O 1
ATOM 1420 N N . ALA A 1 172 ? 44.511 -52.853 65.829 1.00 84.12 172 ALA A N 1
ATOM 1421 C CA . ALA A 1 172 ? 45.709 -52.094 65.445 1.00 84.12 172 ALA A CA 1
ATOM 1422 C C . ALA A 1 172 ? 46.973 -52.570 66.172 1.00 84.12 172 ALA A C 1
ATOM 1424 O O . ALA A 1 172 ? 48.044 -52.665 65.565 1.00 84.12 172 ALA A O 1
ATOM 1425 N N . CYS A 1 173 ? 46.829 -52.940 67.445 1.00 72.88 173 CYS A N 1
ATOM 1426 C CA . CYS A 1 173 ? 47.906 -53.551 68.217 1.00 72.88 173 CYS A CA 1
ATOM 1427 C C . CYS A 1 173 ? 48.515 -54.770 67.501 1.00 72.88 173 CYS A C 1
ATOM 1429 O O . CYS A 1 173 ? 49.724 -54.950 67.548 1.00 72.88 173 CYS A O 1
ATOM 1431 N N . ARG A 1 174 ? 47.713 -55.541 66.756 1.00 83.00 174 ARG A N 1
ATOM 1432 C CA . ARG A 1 174 ? 48.141 -56.787 66.105 1.00 83.00 174 ARG A CA 1
ATOM 1433 C C . ARG A 1 174 ? 48.932 -56.599 64.803 1.00 83.00 174 ARG A C 1
ATOM 1435 O O . ARG A 1 174 ? 49.657 -57.494 64.393 1.00 83.00 174 ARG A O 1
ATOM 1442 N N . VAL A 1 175 ? 48.784 -55.467 64.114 1.00 80.44 175 VAL A N 1
ATOM 1443 C CA . VAL A 1 175 ? 49.469 -55.208 62.826 1.00 80.44 175 VAL A CA 1
ATOM 1444 C C . VAL A 1 175 ? 50.845 -54.588 63.036 1.00 80.44 175 VAL A C 1
ATOM 1446 O O . VAL A 1 175 ? 51.766 -54.857 62.267 1.00 80.44 175 VAL A O 1
ATOM 1449 N N . LEU A 1 176 ? 51.001 -53.772 64.082 1.00 81.81 176 LEU A N 1
ATOM 1450 C CA . LEU A 1 176 ? 52.308 -53.225 64.451 1.00 81.81 176 LEU A CA 1
ATOM 1451 C C . LEU A 1 176 ? 53.326 -54.345 64.683 1.00 81.81 176 LEU A C 1
ATOM 1453 O O . LEU A 1 176 ? 54.448 -54.246 64.193 1.00 81.81 176 LEU A O 1
ATOM 1457 N N . GLU A 1 177 ? 52.882 -55.437 65.304 1.00 78.19 177 GLU A N 1
ATOM 1458 C CA . GLU A 1 177 ? 53.671 -56.658 65.484 1.00 78.19 177 GLU A CA 1
ATOM 1459 C C . GLU A 1 177 ? 54.185 -57.227 64.141 1.00 78.19 177 GLU A C 1
ATOM 1461 O O . GLU A 1 177 ? 55.346 -57.606 64.046 1.00 78.19 177 GLU A O 1
ATOM 1466 N N . GLN A 1 178 ? 53.389 -57.195 63.062 1.00 80.69 178 GLN A N 1
ATOM 1467 C CA . GLN A 1 178 ? 53.771 -57.750 61.748 1.00 80.69 178 GLN A CA 1
ATOM 1468 C C . GLN A 1 178 ? 54.774 -56.889 60.956 1.00 80.69 178 GLN A C 1
ATOM 1470 O O . GLN A 1 178 ? 55.552 -57.396 60.149 1.00 80.69 178 GLN A O 1
ATOM 1475 N N . ILE A 1 179 ? 54.751 -55.563 61.114 1.00 79.00 179 ILE A N 1
ATOM 1476 C CA . ILE A 1 179 ? 55.646 -54.658 60.362 1.00 79.00 179 ILE A CA 1
ATOM 1477 C C . ILE A 1 179 ? 57.081 -54.768 60.866 1.00 79.00 179 ILE A C 1
ATOM 1479 O O . ILE A 1 179 ? 58.038 -54.609 60.101 1.00 79.00 179 ILE A O 1
ATOM 1483 N N . GLU A 1 180 ? 57.215 -54.994 62.164 1.00 78.00 180 GLU A N 1
ATOM 1484 C CA . GLU A 1 180 ? 58.505 -55.154 62.805 1.00 78.00 180 GLU A CA 1
ATOM 1485 C C . GLU A 1 180 ? 59.228 -56.403 62.282 1.00 78.00 180 GLU A C 1
ATOM 1487 O O . GLU A 1 180 ? 60.427 -56.326 62.021 1.00 78.00 180 GLU A O 1
ATOM 1492 N N . GLU A 1 181 ? 58.488 -57.476 61.979 1.00 80.81 181 GLU A N 1
ATOM 1493 C CA . GLU A 1 181 ? 59.006 -58.684 61.320 1.00 80.81 181 GLU A CA 1
ATOM 1494 C C . GLU A 1 181 ? 59.534 -58.384 59.900 1.00 80.81 181 GLU A C 1
ATOM 1496 O O . GLU A 1 181 ? 60.708 -58.599 59.609 1.00 80.81 181 GLU A O 1
ATOM 1501 N N . ASN A 1 182 ? 58.729 -57.769 59.025 1.00 81.69 182 ASN A N 1
ATOM 1502 C CA . ASN A 1 182 ? 59.113 -57.530 57.620 1.00 81.69 182 ASN A CA 1
ATOM 1503 C C . ASN A 1 182 ? 60.339 -56.611 57.427 1.00 81.69 182 ASN A C 1
ATOM 1505 O O . ASN A 1 182 ? 61.047 -56.697 56.419 1.00 81.69 182 ASN A O 1
ATOM 1509 N N . LYS A 1 183 ? 60.588 -55.668 58.347 1.00 80.25 183 LYS A N 1
ATOM 1510 C CA . LYS A 1 183 ? 61.766 -54.783 58.259 1.00 80.25 183 LYS A CA 1
ATOM 1511 C C . LYS A 1 183 ? 63.074 -55.549 58.415 1.00 80.25 183 LYS A C 1
ATOM 1513 O O . LYS A 1 183 ? 64.079 -55.134 57.839 1.00 80.25 183 LYS A O 1
ATOM 1518 N N . GLN A 1 184 ? 63.053 -56.628 59.190 1.00 76.94 184 GLN A N 1
ATOM 1519 C CA . GLN A 1 184 ? 64.228 -57.455 59.428 1.00 76.94 184 GLN A CA 1
ATOM 1520 C C . GLN A 1 184 ? 64.624 -58.202 58.146 1.00 76.94 184 GLN A C 1
ATOM 1522 O O . GLN A 1 184 ? 65.804 -58.224 57.802 1.00 76.94 184 GLN A O 1
ATOM 1527 N N . ASP A 1 185 ? 63.646 -58.676 57.368 1.00 80.50 185 ASP A N 1
ATOM 1528 C CA . ASP A 1 185 ? 63.890 -59.409 56.118 1.00 80.50 185 ASP A CA 1
ATOM 1529 C C . ASP A 1 185 ? 64.544 -58.548 55.026 1.00 80.50 185 ASP A C 1
ATOM 1531 O O . ASP A 1 185 ? 65.479 -58.974 54.348 1.00 80.50 185 ASP A O 1
ATOM 1535 N N . ARG A 1 186 ? 64.100 -57.297 54.866 1.00 79.81 186 ARG A N 1
ATOM 1536 C CA . ARG A 1 186 ? 64.566 -56.414 53.780 1.00 79.81 186 ARG A CA 1
ATOM 1537 C C . ARG A 1 186 ? 66.041 -56.026 53.895 1.00 79.81 186 ARG A C 1
ATOM 1539 O O . ARG A 1 186 ? 66.695 -55.739 52.894 1.00 79.81 186 ARG A O 1
ATOM 1546 N N . LEU A 1 187 ? 66.557 -55.987 55.119 1.00 77.06 187 LEU A N 1
ATOM 1547 C CA . LEU A 1 187 ? 67.944 -55.624 55.392 1.00 77.06 187 LEU A CA 1
ATOM 1548 C C . LEU A 1 187 ? 68.911 -56.702 54.867 1.00 77.06 187 LEU A C 1
ATOM 1550 O O . LEU A 1 187 ? 69.988 -56.370 54.382 1.00 77.06 187 LEU A O 1
ATOM 1554 N N . LEU A 1 188 ? 68.476 -57.967 54.855 1.00 77.00 188 LEU A N 1
ATOM 1555 C CA . LEU A 1 188 ? 69.248 -59.111 54.357 1.00 77.00 188 LEU A CA 1
ATOM 1556 C C . LEU A 1 188 ? 69.391 -59.134 52.824 1.00 77.00 188 LEU A C 1
ATOM 1558 O O . LEU A 1 188 ? 70.372 -59.660 52.301 1.00 77.00 188 LEU A O 1
ATOM 1562 N N . GLU A 1 189 ? 68.429 -58.586 52.075 1.00 79.31 189 GLU A N 1
ATOM 1563 C CA . GLU A 1 189 ? 68.468 -58.602 50.603 1.00 79.31 189 GLU A CA 1
ATOM 1564 C C . GLU A 1 189 ? 69.489 -57.613 50.021 1.00 79.31 189 GLU A C 1
ATOM 1566 O O . GLU A 1 189 ? 70.154 -57.923 49.029 1.00 79.31 189 GLU A O 1
ATOM 1571 N N . LEU A 1 190 ? 69.648 -56.440 50.645 1.00 79.25 190 LEU A N 1
ATOM 1572 C CA . LEU A 1 190 ? 70.553 -55.381 50.179 1.00 79.25 190 LEU A CA 1
ATOM 1573 C C . LEU A 1 190 ? 72.014 -55.844 50.130 1.00 79.25 190 LEU A C 1
ATOM 1575 O O . LEU A 1 190 ? 72.694 -55.612 49.129 1.00 79.25 190 LEU A O 1
ATOM 1579 N N . GLU A 1 191 ? 72.463 -56.577 51.149 1.00 71.69 191 GLU A N 1
ATOM 1580 C CA . GLU A 1 191 ? 73.836 -57.088 51.243 1.00 71.69 191 GLU A CA 1
ATOM 1581 C C . GLU A 1 191 ? 74.214 -58.035 50.086 1.00 71.69 191 GLU A C 1
ATOM 1583 O O . GLU A 1 191 ? 75.385 -58.123 49.712 1.00 71.69 191 GLU A O 1
ATOM 1588 N N . ARG A 1 192 ? 73.240 -58.717 49.459 1.00 74.31 192 ARG A N 1
ATOM 1589 C CA . ARG A 1 192 ? 73.501 -59.626 48.323 1.00 74.31 192 ARG A CA 1
ATOM 1590 C C . ARG A 1 192 ? 73.827 -58.869 47.034 1.00 74.31 192 ARG A C 1
ATOM 1592 O O . ARG A 1 192 ? 74.665 -59.316 46.257 1.00 74.31 192 ARG A O 1
ATOM 1599 N N . THR A 1 193 ? 73.189 -57.722 46.808 1.00 74.81 193 THR A N 1
ATOM 1600 C CA . THR A 1 193 ? 73.279 -56.984 45.534 1.00 74.81 193 THR A CA 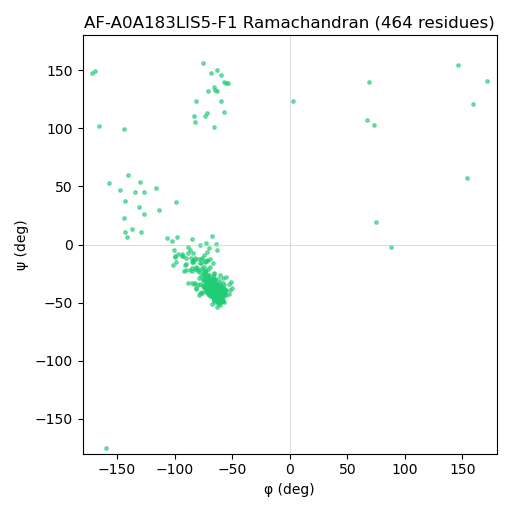1
ATOM 1601 C C . THR A 1 193 ? 74.620 -56.273 45.317 1.00 74.81 193 THR A C 1
ATOM 1603 O O . THR A 1 193 ? 75.093 -56.170 44.185 1.00 74.81 193 THR A O 1
ATOM 1606 N N . GLU A 1 194 ? 75.287 -55.819 46.381 1.00 74.56 194 GLU A N 1
ATOM 1607 C CA . GLU A 1 194 ? 76.573 -55.115 46.264 1.00 74.56 194 GLU A CA 1
ATOM 1608 C C . GLU A 1 194 ? 77.709 -56.015 45.754 1.00 74.56 194 GLU A C 1
ATOM 1610 O O . GLU A 1 194 ? 78.591 -55.549 45.028 1.00 74.56 194 GLU A O 1
ATOM 1615 N N . GLN A 1 195 ? 77.668 -57.314 46.063 1.00 68.62 195 GLN A N 1
ATOM 1616 C CA . GLN A 1 195 ? 78.700 -58.270 45.650 1.00 68.62 195 GLN A CA 1
ATOM 1617 C C . GLN A 1 195 ? 78.705 -58.511 44.130 1.00 68.62 195 GLN A C 1
ATOM 1619 O O . GLN A 1 195 ? 79.769 -58.685 43.532 1.00 68.62 195 GLN A O 1
ATOM 1624 N N . GLU A 1 196 ? 77.537 -58.475 43.483 1.00 77.94 196 GLU A N 1
ATOM 1625 C CA . GLU A 1 196 ? 77.397 -58.722 42.041 1.00 77.94 196 GLU A CA 1
ATOM 1626 C C . GLU A 1 196 ? 77.976 -57.577 41.189 1.00 77.94 196 GLU A C 1
ATOM 1628 O O . GLU A 1 196 ? 78.607 -57.816 40.154 1.00 77.94 196 GLU A O 1
ATOM 1633 N N . ASN A 1 197 ? 77.839 -56.328 41.647 1.00 73.06 197 ASN A N 1
ATOM 1634 C CA . ASN A 1 197 ? 78.252 -55.134 40.899 1.00 73.06 197 ASN A CA 1
ATOM 1635 C C . ASN A 1 197 ? 79.775 -55.029 40.684 1.00 73.06 197 ASN A C 1
ATOM 1637 O O . ASN A 1 197 ? 80.230 -54.496 39.667 1.00 73.06 197 ASN A O 1
ATOM 1641 N N . ILE A 1 198 ? 80.584 -55.564 41.600 1.00 70.44 198 ILE A N 1
ATOM 1642 C CA . ILE A 1 198 ? 82.053 -55.496 41.525 1.00 70.44 198 ILE A CA 1
ATOM 1643 C C . ILE A 1 198 ? 82.599 -56.355 40.370 1.00 70.44 198 ILE A C 1
ATOM 1645 O O . ILE A 1 198 ? 83.578 -55.983 39.724 1.00 70.44 198 ILE A O 1
ATOM 1649 N N . LEU A 1 199 ? 81.946 -57.476 40.052 1.00 71.44 199 LEU A N 1
ATOM 1650 C CA . LEU A 1 199 ? 82.376 -58.386 38.984 1.00 71.44 199 LEU A CA 1
ATOM 1651 C C . LEU A 1 199 ? 82.107 -57.827 37.577 1.00 71.44 199 LEU A C 1
ATOM 1653 O O . LEU A 1 199 ? 82.828 -58.147 36.630 1.00 71.44 199 LEU A O 1
ATOM 1657 N N . ALA A 1 200 ? 81.078 -56.989 37.424 1.00 75.69 200 ALA A N 1
ATOM 1658 C CA . ALA A 1 200 ? 80.669 -56.448 36.129 1.00 75.69 200 ALA A CA 1
ATOM 1659 C C . ALA A 1 200 ? 81.680 -55.440 35.551 1.00 75.69 200 ALA A C 1
ATOM 1661 O O . ALA A 1 200 ? 81.931 -55.433 34.345 1.00 75.69 200 ALA A O 1
ATOM 1662 N N . THR A 1 201 ? 82.307 -54.619 36.397 1.00 70.81 201 THR A N 1
ATOM 1663 C CA . THR A 1 201 ? 83.220 -53.545 35.962 1.00 70.81 201 THR A CA 1
ATOM 1664 C C . THR A 1 201 ? 84.522 -54.062 35.348 1.00 70.81 201 THR A C 1
ATOM 1666 O O . THR A 1 201 ? 85.038 -53.450 34.414 1.00 70.81 201 THR A O 1
ATOM 1669 N N . GLN A 1 202 ? 85.027 -55.214 35.794 1.00 64.38 202 GLN A N 1
ATOM 1670 C CA . GLN A 1 202 ? 86.268 -55.799 35.272 1.00 64.38 202 GLN A CA 1
ATOM 1671 C C . GLN A 1 202 ? 86.146 -56.251 33.806 1.00 64.38 202 GLN A C 1
ATOM 1673 O O . GLN A 1 202 ? 87.093 -56.093 33.041 1.00 64.38 202 GLN A O 1
ATOM 1678 N N . ARG A 1 203 ? 84.972 -56.743 33.376 1.00 71.19 203 ARG A N 1
ATOM 1679 C CA . ARG A 1 203 ? 84.757 -57.231 31.996 1.00 71.19 203 ARG A CA 1
ATOM 1680 C C . ARG A 1 203 ? 84.794 -56.120 30.944 1.00 71.19 203 ARG A C 1
ATOM 1682 O O . ARG A 1 203 ? 85.209 -56.359 29.817 1.00 71.19 203 ARG A O 1
ATOM 1689 N N . ILE A 1 204 ? 84.382 -54.908 31.314 1.00 69.12 204 ILE A N 1
ATOM 1690 C CA . ILE A 1 204 ? 84.265 -53.767 30.392 1.00 69.12 204 ILE A CA 1
ATOM 1691 C C . ILE A 1 204 ? 85.648 -53.255 29.938 1.00 69.12 204 ILE A C 1
ATOM 1693 O O . ILE A 1 204 ? 85.787 -52.726 28.836 1.00 69.12 204 ILE A O 1
ATOM 1697 N N . ALA A 1 205 ? 86.698 -53.424 30.748 1.00 68.75 205 ALA A N 1
ATOM 1698 C CA . ALA A 1 205 ? 88.032 -52.905 30.435 1.00 68.75 205 ALA A CA 1
ATOM 1699 C C . ALA A 1 205 ? 88.718 -53.634 29.256 1.00 68.75 205 ALA A C 1
ATOM 1701 O O . ALA A 1 205 ? 89.381 -52.988 28.442 1.00 68.75 205 ALA A O 1
ATOM 1702 N N . ASP A 1 206 ? 88.520 -54.949 29.122 1.00 64.31 206 ASP A N 1
ATOM 1703 C CA . ASP A 1 206 ? 89.193 -55.782 28.111 1.00 64.31 206 ASP A CA 1
ATOM 1704 C C . ASP A 1 206 ? 88.674 -55.557 26.680 1.00 64.31 206 ASP A C 1
ATOM 1706 O O . ASP A 1 206 ? 89.415 -55.715 25.702 1.00 64.31 206 ASP A O 1
ATOM 1710 N N . GLU A 1 207 ? 87.402 -55.178 26.527 1.00 70.62 207 GLU A N 1
ATOM 1711 C CA . GLU A 1 207 ? 86.783 -54.976 25.212 1.00 70.62 207 GLU A CA 1
ATOM 1712 C C . GLU A 1 207 ? 87.316 -53.722 24.498 1.00 70.62 207 GLU A C 1
ATOM 1714 O O . GLU A 1 207 ? 87.563 -53.750 23.287 1.00 70.62 207 GLU A O 1
ATOM 1719 N N . ASN A 1 208 ? 87.613 -52.651 25.240 1.00 68.50 208 ASN A N 1
ATOM 1720 C CA . ASN A 1 208 ? 88.033 -51.362 24.676 1.00 68.50 208 ASN A CA 1
ATOM 1721 C C . ASN A 1 208 ? 89.385 -51.410 23.935 1.00 68.50 208 ASN A C 1
ATOM 1723 O O . ASN A 1 208 ? 89.589 -50.683 22.960 1.00 68.50 208 ASN A O 1
ATOM 1727 N N . MET A 1 209 ? 90.307 -52.295 24.327 1.00 59.03 209 MET A N 1
ATOM 1728 C CA . MET A 1 209 ? 91.625 -52.405 23.680 1.00 59.03 209 MET A CA 1
ATOM 1729 C C . MET A 1 209 ? 91.553 -52.995 22.262 1.00 59.03 209 MET A C 1
ATOM 1731 O O . MET A 1 209 ? 92.396 -52.688 21.415 1.00 59.03 209 MET A O 1
ATOM 1735 N N . LYS A 1 210 ? 90.531 -53.809 21.964 1.00 64.00 210 LYS A N 1
ATOM 1736 C CA . LYS A 1 210 ? 90.352 -54.440 20.643 1.00 64.00 210 LYS A CA 1
ATOM 1737 C C . LYS A 1 210 ? 89.792 -53.472 19.595 1.00 64.00 210 LYS A C 1
ATOM 1739 O O . LYS A 1 210 ? 90.071 -53.637 18.406 1.00 64.00 210 LYS A O 1
ATOM 1744 N N . GLU A 1 211 ? 89.044 -52.442 19.999 1.00 63.28 211 GLU A N 1
ATOM 1745 C CA . GLU A 1 211 ? 88.428 -51.492 19.061 1.00 63.28 211 GLU A CA 1
ATOM 1746 C C . GLU A 1 211 ? 89.431 -50.546 18.372 1.00 63.28 211 GLU A C 1
ATOM 1748 O O . GLU A 1 211 ? 89.224 -50.161 17.216 1.00 63.28 211 GLU A O 1
ATOM 1753 N N . ILE A 1 212 ? 90.543 -50.190 19.025 1.00 64.44 212 ILE A N 1
ATOM 1754 C CA . ILE A 1 212 ? 91.496 -49.184 18.516 1.00 64.44 212 ILE A CA 1
ATOM 1755 C C . ILE A 1 212 ? 92.224 -49.674 17.247 1.00 64.44 212 ILE A C 1
ATOM 1757 O O . ILE A 1 212 ? 92.340 -48.926 16.273 1.00 64.44 212 ILE A O 1
ATOM 1761 N N . ALA A 1 213 ? 92.613 -50.952 17.186 1.00 61.41 213 ALA A N 1
ATOM 1762 C CA . ALA A 1 213 ? 93.339 -51.535 16.048 1.00 61.41 213 ALA A CA 1
ATOM 1763 C C . ALA A 1 213 ? 92.516 -51.595 14.741 1.00 61.41 213 ALA A C 1
ATOM 1765 O O . ALA A 1 213 ? 93.067 -51.585 13.635 1.00 61.41 213 ALA A O 1
ATOM 1766 N N . ASN A 1 214 ? 91.183 -51.626 14.839 1.00 65.88 214 ASN A N 1
ATOM 1767 C CA . ASN A 1 214 ? 90.297 -51.702 13.675 1.00 65.88 214 ASN A CA 1
ATOM 1768 C C . ASN A 1 214 ? 90.081 -50.342 12.984 1.00 65.88 214 ASN A C 1
ATOM 1770 O O . ASN A 1 214 ? 89.742 -50.306 11.796 1.00 65.88 214 ASN A O 1
ATOM 1774 N N . ARG A 1 215 ? 90.295 -49.214 13.679 1.00 60.16 215 ARG A N 1
ATOM 1775 C CA . ARG A 1 215 ? 90.056 -47.869 13.120 1.00 60.16 215 ARG A CA 1
ATOM 1776 C C . ARG A 1 215 ? 91.137 -47.412 12.126 1.00 60.16 215 ARG A C 1
ATOM 1778 O O . ARG A 1 215 ? 90.804 -46.708 11.174 1.00 60.16 215 ARG A O 1
ATOM 1785 N N . GLU A 1 216 ? 92.389 -47.854 12.252 1.00 61.66 216 GLU A N 1
ATOM 1786 C CA . GLU A 1 216 ? 93.484 -47.428 11.355 1.00 61.66 216 GLU A CA 1
ATOM 1787 C C . GLU A 1 216 ? 93.395 -48.014 9.935 1.00 61.66 216 GLU A C 1
ATOM 1789 O O . GLU A 1 216 ? 93.718 -47.335 8.956 1.00 61.66 216 GLU A O 1
ATOM 1794 N N . LYS A 1 217 ? 92.882 -49.243 9.782 1.00 62.28 217 LYS A N 1
ATOM 1795 C CA . LYS A 1 217 ? 92.735 -49.900 8.467 1.00 62.28 217 LYS A CA 1
ATOM 1796 C C . LYS A 1 217 ? 91.695 -49.216 7.569 1.00 62.28 217 LYS A C 1
ATOM 1798 O O . LYS A 1 217 ? 91.851 -49.214 6.350 1.00 62.28 217 LYS A O 1
ATOM 1803 N N . LYS A 1 218 ? 90.663 -48.589 8.151 1.00 60.25 218 LYS A N 1
ATOM 1804 C CA . LYS A 1 218 ? 89.572 -47.937 7.400 1.00 60.25 218 LYS A CA 1
ATOM 1805 C C . LYS A 1 218 ? 89.965 -46.588 6.773 1.00 60.25 218 LYS A C 1
ATOM 1807 O O . LYS A 1 218 ? 89.399 -46.229 5.745 1.00 60.25 218 LYS A O 1
ATOM 1812 N N . ARG A 1 219 ? 90.958 -45.866 7.314 1.00 60.41 219 ARG A N 1
ATOM 1813 C CA . ARG A 1 219 ? 91.358 -44.537 6.797 1.00 60.41 219 ARG A CA 1
ATOM 1814 C C . ARG A 1 219 ? 92.086 -44.589 5.443 1.00 60.41 219 ARG A C 1
ATOM 1816 O O . ARG A 1 219 ? 91.811 -43.762 4.585 1.00 60.41 219 ARG A O 1
ATOM 1823 N N . LYS A 1 220 ? 92.927 -45.602 5.186 1.00 59.56 220 LYS A N 1
ATOM 1824 C CA . LYS A 1 220 ? 93.708 -45.725 3.929 1.00 59.56 220 LYS A CA 1
ATOM 1825 C C . LYS A 1 220 ? 92.865 -46.035 2.678 1.00 59.56 220 LYS A C 1
ATOM 1827 O O . LYS A 1 220 ? 93.328 -45.824 1.561 1.00 59.56 220 LYS A O 1
ATOM 1832 N N . ILE A 1 221 ? 91.643 -46.545 2.854 1.00 60.78 221 ILE A N 1
ATOM 1833 C CA . ILE A 1 221 ? 90.730 -46.921 1.758 1.00 60.78 221 ILE A CA 1
ATOM 1834 C C . ILE A 1 221 ? 89.923 -45.704 1.271 1.00 60.78 221 ILE A C 1
ATOM 1836 O O . ILE A 1 221 ? 89.659 -45.574 0.079 1.00 60.78 221 ILE A O 1
ATOM 1840 N N . GLN A 1 222 ? 89.586 -44.774 2.169 1.00 54.69 222 GLN A N 1
ATOM 1841 C CA . GLN A 1 222 ? 88.744 -43.613 1.853 1.00 54.69 222 GLN A CA 1
ATOM 1842 C C . GLN A 1 222 ? 89.451 -42.537 1.013 1.00 54.69 222 GLN A C 1
ATOM 1844 O O . GLN A 1 222 ? 88.790 -41.791 0.296 1.00 54.69 222 GLN A O 1
ATOM 1849 N N . GLU A 1 223 ? 90.781 -42.466 1.053 1.00 57.31 223 GLU A N 1
ATOM 1850 C CA . GLU A 1 223 ? 91.543 -41.436 0.336 1.00 57.31 223 GLU A CA 1
ATOM 1851 C C . GLU A 1 223 ? 91.697 -41.745 -1.165 1.00 57.31 223 GLU A C 1
ATOM 1853 O O . GLU A 1 223 ? 91.689 -40.833 -1.988 1.00 57.31 223 GLU A O 1
ATOM 1858 N N . LYS A 1 224 ? 91.709 -43.032 -1.551 1.00 59.88 224 LYS A N 1
ATOM 1859 C CA . LYS A 1 224 ? 91.764 -43.461 -2.963 1.00 59.88 224 LYS A CA 1
ATOM 1860 C C . LYS A 1 224 ? 90.448 -43.222 -3.716 1.00 59.88 224 LYS A C 1
ATOM 1862 O O . LYS A 1 224 ? 90.478 -42.834 -4.876 1.00 59.88 224 LYS A O 1
ATOM 1867 N N . MET A 1 225 ? 89.300 -43.348 -3.043 1.00 55.81 225 MET A N 1
ATOM 1868 C CA . MET A 1 225 ? 87.974 -43.134 -3.653 1.00 55.81 225 MET A CA 1
ATOM 1869 C C . MET A 1 225 ? 87.634 -41.656 -3.931 1.00 55.81 225 MET A C 1
ATOM 1871 O O . MET A 1 225 ? 86.705 -41.377 -4.684 1.00 55.81 225 MET A O 1
ATOM 1875 N N . ARG A 1 226 ? 88.365 -40.687 -3.356 1.00 55.97 226 ARG A N 1
ATOM 1876 C CA . ARG A 1 226 ? 88.084 -39.250 -3.556 1.00 55.97 226 ARG A CA 1
ATOM 1877 C C . ARG A 1 226 ? 88.669 -38.660 -4.843 1.00 55.97 226 ARG A C 1
ATOM 1879 O O . ARG A 1 226 ? 88.171 -37.635 -5.296 1.00 55.97 226 ARG A O 1
ATOM 1886 N N . ILE A 1 227 ? 89.683 -39.284 -5.442 1.00 58.62 227 ILE A N 1
ATOM 1887 C CA . ILE A 1 227 ? 90.330 -38.766 -6.661 1.00 58.62 227 ILE A CA 1
ATOM 1888 C C . ILE A 1 227 ? 89.547 -39.179 -7.923 1.00 58.62 227 ILE A C 1
ATOM 1890 O O . ILE A 1 227 ? 89.413 -38.386 -8.850 1.00 58.62 227 ILE A O 1
ATOM 1894 N N . GLU A 1 228 ? 88.935 -40.366 -7.928 1.00 56.41 228 GLU A N 1
ATOM 1895 C CA . GLU A 1 228 ? 88.187 -40.906 -9.079 1.00 56.41 228 GLU A CA 1
ATOM 1896 C C . GLU A 1 228 ? 86.828 -40.206 -9.312 1.00 56.41 228 GLU A C 1
ATOM 1898 O O . GLU A 1 228 ? 86.334 -40.155 -10.436 1.00 56.41 228 GLU A O 1
ATOM 1903 N N . LEU A 1 229 ? 86.250 -39.580 -8.279 1.00 54.38 229 LEU A N 1
ATOM 1904 C CA . LEU A 1 229 ? 84.936 -38.916 -8.337 1.00 54.38 229 LEU A CA 1
ATOM 1905 C C . LEU A 1 229 ? 84.980 -37.497 -8.946 1.00 54.38 229 LEU A C 1
ATOM 1907 O O . LEU A 1 229 ? 83.961 -36.991 -9.417 1.00 54.38 229 LEU A O 1
ATOM 1911 N N . ASN A 1 230 ? 86.155 -36.859 -8.984 1.00 55.53 230 ASN A N 1
ATOM 1912 C CA . ASN A 1 230 ? 86.301 -35.497 -9.514 1.00 55.53 230 ASN A CA 1
ATOM 1913 C C . ASN A 1 230 ? 86.480 -35.448 -11.043 1.00 55.53 230 ASN A C 1
ATOM 1915 O O . ASN A 1 230 ? 86.131 -34.440 -11.648 1.00 55.53 230 ASN A O 1
ATOM 1919 N N . ILE A 1 231 ? 86.937 -36.532 -11.683 1.00 58.28 231 ILE A N 1
ATOM 1920 C CA . ILE A 1 231 ? 87.175 -36.585 -13.140 1.00 58.28 231 ILE A CA 1
ATOM 1921 C C . ILE A 1 231 ? 85.870 -36.860 -13.920 1.00 58.28 231 ILE A C 1
ATOM 1923 O O . ILE A 1 231 ? 85.652 -36.296 -14.988 1.00 58.28 231 ILE A O 1
ATOM 1927 N N . ALA A 1 232 ? 84.937 -37.635 -13.356 1.00 50.69 232 ALA A N 1
ATOM 1928 C CA . ALA A 1 232 ? 83.675 -37.994 -14.019 1.00 50.69 232 ALA A CA 1
ATOM 1929 C C . ALA A 1 232 ? 82.633 -36.851 -14.082 1.00 50.69 232 ALA A C 1
ATOM 1931 O O . ALA A 1 232 ? 81.713 -36.885 -14.900 1.00 50.69 232 ALA A O 1
ATOM 1932 N N . ASN A 1 233 ? 82.758 -35.815 -13.243 1.00 54.66 233 ASN A N 1
ATOM 1933 C CA . ASN A 1 233 ? 81.786 -34.713 -13.193 1.00 54.66 233 ASN A CA 1
ATOM 1934 C C . ASN A 1 233 ? 82.045 -33.599 -14.228 1.00 54.66 233 ASN A C 1
ATOM 1936 O O . ASN A 1 233 ? 81.114 -32.873 -14.583 1.00 54.66 233 ASN A O 1
ATOM 1940 N N . GLU A 1 234 ? 83.260 -33.477 -14.773 1.00 55.75 234 GLU A N 1
ATOM 1941 C CA . GLU A 1 234 ? 83.556 -32.520 -15.855 1.00 55.75 234 GLU A CA 1
ATOM 1942 C C . GLU A 1 234 ? 82.959 -32.955 -17.207 1.00 55.75 234 GLU A C 1
ATOM 1944 O O . GLU A 1 234 ? 82.589 -32.114 -18.032 1.00 55.75 234 GLU A O 1
ATOM 1949 N N . GLU A 1 235 ? 82.752 -34.259 -17.417 1.00 55.44 235 GLU A N 1
ATOM 1950 C CA . GLU A 1 235 ? 82.183 -34.815 -18.653 1.00 55.44 235 GLU A CA 1
ATOM 1951 C C . GLU A 1 235 ? 80.669 -34.557 -18.795 1.00 55.44 235 GLU A C 1
ATOM 1953 O O . GLU A 1 235 ? 80.145 -34.462 -19.908 1.00 55.44 235 GLU A O 1
ATOM 1958 N N . LEU A 1 236 ? 79.964 -34.327 -17.682 1.00 54.44 236 LEU A N 1
ATOM 1959 C CA . LEU A 1 236 ? 78.528 -34.017 -17.661 1.00 54.44 236 LEU A CA 1
ATOM 1960 C C . LEU A 1 236 ? 78.214 -32.568 -18.081 1.00 54.44 236 LEU A C 1
ATOM 1962 O O . LEU A 1 236 ? 77.107 -32.284 -18.545 1.00 54.44 236 LEU A O 1
ATOM 1966 N N . ARG A 1 237 ? 79.194 -31.654 -18.009 1.00 51.28 237 ARG A N 1
ATOM 1967 C CA . ARG A 1 237 ? 79.042 -30.256 -18.458 1.00 51.28 237 ARG A CA 1
ATOM 1968 C C . ARG A 1 237 ? 78.965 -30.121 -19.983 1.00 51.28 237 ARG A C 1
ATOM 1970 O O . ARG A 1 237 ? 78.246 -29.252 -20.467 1.00 51.28 237 ARG A O 1
ATOM 1977 N N . LYS A 1 238 ? 79.616 -31.014 -20.738 1.00 54.66 238 LYS A N 1
ATOM 1978 C CA . LYS A 1 238 ? 79.625 -31.008 -22.217 1.00 54.66 238 LYS A CA 1
ATOM 1979 C C . LYS A 1 238 ? 78.282 -31.422 -22.837 1.00 54.66 238 LYS A C 1
ATOM 1981 O O . LYS A 1 238 ? 77.968 -31.032 -23.954 1.00 54.66 238 LYS A O 1
ATOM 1986 N N . ARG A 1 239 ? 77.422 -32.138 -22.101 1.00 50.00 239 ARG A N 1
ATOM 1987 C CA . ARG A 1 239 ? 76.086 -32.538 -22.591 1.00 50.00 239 ARG A CA 1
ATOM 1988 C C . ARG A 1 239 ? 75.044 -31.411 -22.577 1.00 50.00 239 ARG A C 1
ATOM 1990 O O . ARG A 1 239 ? 74.013 -31.559 -23.222 1.00 50.00 239 ARG A O 1
ATOM 1997 N N . ARG A 1 240 ? 75.317 -30.273 -21.921 1.00 48.78 240 ARG A N 1
ATOM 1998 C CA . ARG A 1 240 ? 74.452 -29.073 -21.965 1.00 48.78 240 ARG A CA 1
ATOM 1999 C C . ARG A 1 240 ? 74.631 -28.222 -23.228 1.00 48.78 240 ARG A C 1
ATOM 2001 O O . ARG A 1 240 ? 73.788 -27.379 -23.504 1.00 48.78 240 ARG A O 1
ATOM 2008 N N . GLU A 1 241 ? 75.669 -28.459 -24.031 1.00 50.38 241 GLU A N 1
ATOM 2009 C CA . GLU A 1 241 ? 75.828 -27.794 -25.336 1.00 50.38 241 GLU A CA 1
ATOM 2010 C C . GLU A 1 241 ? 74.893 -28.370 -26.408 1.00 50.38 241 GLU A C 1
ATOM 2012 O O . GLU A 1 241 ? 74.515 -27.658 -27.329 1.00 50.38 241 GLU A O 1
ATOM 2017 N N . ILE A 1 242 ? 74.430 -29.610 -26.231 1.00 59.25 242 ILE A N 1
ATOM 2018 C CA . ILE A 1 242 ? 73.523 -30.316 -27.153 1.00 59.25 242 ILE A CA 1
ATOM 2019 C C . ILE A 1 242 ? 72.093 -29.735 -27.101 1.00 59.25 242 ILE A C 1
ATOM 2021 O O . ILE A 1 242 ? 71.285 -29.950 -27.999 1.00 59.25 242 ILE A O 1
ATOM 2025 N N . GLU A 1 243 ? 71.771 -28.917 -26.096 1.00 52.59 243 GLU A N 1
ATOM 2026 C CA . GLU A 1 243 ? 70.483 -28.219 -26.007 1.00 52.59 243 GLU A CA 1
ATOM 2027 C C . GLU A 1 243 ? 70.403 -26.985 -26.933 1.00 52.59 243 GLU A C 1
ATOM 2029 O O . GLU A 1 243 ? 69.303 -26.583 -27.304 1.00 52.59 243 GLU A O 1
ATOM 2034 N N . LYS A 1 244 ? 71.551 -26.489 -27.437 1.00 53.88 244 LYS A N 1
ATOM 2035 C CA . LYS A 1 244 ? 71.634 -25.506 -28.541 1.00 53.88 244 LYS A CA 1
ATOM 2036 C C . LYS A 1 244 ? 71.145 -26.077 -29.880 1.00 53.88 244 LYS A C 1
ATOM 2038 O O . LYS A 1 244 ? 70.826 -25.330 -30.798 1.00 53.88 244 LYS A O 1
ATOM 2043 N N . GLU A 1 245 ? 71.018 -27.399 -29.992 1.00 55.09 245 GLU A N 1
ATOM 2044 C CA . GLU A 1 245 ? 70.474 -28.066 -31.180 1.00 55.09 245 GLU A CA 1
ATOM 2045 C C . GLU A 1 245 ? 68.933 -27.951 -31.268 1.00 55.09 245 GLU A C 1
ATOM 2047 O O . GLU A 1 245 ? 68.357 -28.227 -32.320 1.00 55.09 245 GLU A O 1
ATOM 2052 N N . LYS A 1 246 ? 68.248 -27.500 -30.199 1.00 53.06 246 LYS A N 1
ATOM 2053 C CA . LYS A 1 246 ? 66.797 -27.210 -30.202 1.00 53.06 246 LYS A CA 1
ATOM 2054 C C . LYS A 1 246 ? 66.452 -25.803 -30.722 1.00 53.06 246 LYS A C 1
ATOM 2056 O O . LYS A 1 246 ? 65.308 -25.586 -31.119 1.00 53.06 246 LYS A O 1
ATOM 2061 N N . ASP A 1 247 ? 67.434 -24.904 -30.841 1.00 49.41 247 ASP A N 1
ATOM 2062 C CA . ASP A 1 247 ? 67.271 -23.569 -31.447 1.00 49.41 247 ASP A CA 1
ATOM 2063 C C . ASP A 1 247 ? 67.140 -23.623 -32.986 1.00 49.41 247 ASP A C 1
ATOM 2065 O O . ASP A 1 247 ? 66.614 -22.699 -33.602 1.00 49.41 247 ASP A O 1
ATOM 2069 N N . ARG A 1 248 ? 67.472 -24.764 -33.613 1.00 54.28 248 ARG A N 1
ATOM 2070 C CA . ARG A 1 248 ? 67.274 -25.038 -35.054 1.00 54.28 248 ARG A CA 1
ATOM 2071 C C . ARG A 1 248 ? 65.815 -25.187 -35.501 1.00 54.28 248 ARG A C 1
ATOM 2073 O O . ARG A 1 248 ? 65.550 -25.210 -36.698 1.00 54.28 248 ARG A O 1
ATOM 2080 N N . LEU A 1 249 ? 64.860 -25.314 -34.581 1.00 52.34 249 LEU A N 1
ATOM 2081 C CA . LEU A 1 249 ? 63.436 -25.470 -34.921 1.00 52.34 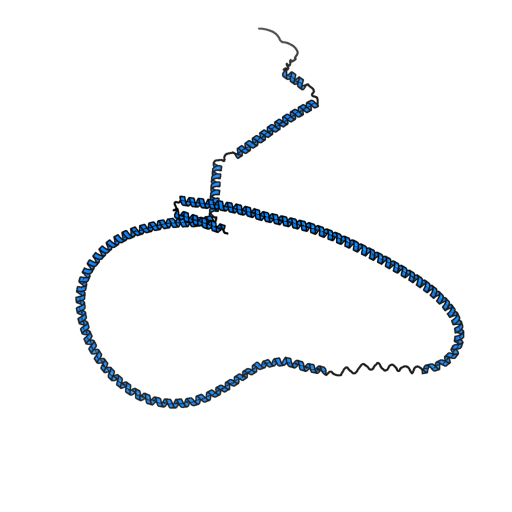249 LEU A CA 1
ATOM 2082 C C . LEU A 1 249 ? 62.647 -24.151 -34.873 1.00 52.34 249 LEU A C 1
ATOM 2084 O O . LEU A 1 249 ? 61.510 -24.111 -35.341 1.00 52.34 249 LEU A O 1
ATOM 2088 N N . MET A 1 250 ? 63.250 -23.057 -34.392 1.00 51.72 250 MET A N 1
ATOM 2089 C CA . MET A 1 250 ? 62.659 -21.709 -34.468 1.00 51.72 250 MET A CA 1
ATOM 2090 C C . MET A 1 250 ? 63.052 -20.956 -35.754 1.00 51.72 250 MET A C 1
ATOM 2092 O O . MET A 1 250 ? 62.368 -20.009 -36.149 1.00 51.72 250 MET A O 1
ATOM 2096 N N . ASP A 1 251 ? 64.033 -21.483 -36.493 1.00 45.12 251 ASP A N 1
ATOM 2097 C CA . ASP A 1 251 ? 64.421 -21.079 -37.853 1.00 45.12 251 ASP A CA 1
ATOM 2098 C C . ASP A 1 251 ? 63.360 -21.409 -38.928 1.00 45.12 251 ASP A C 1
ATOM 2100 O O . ASP A 1 251 ? 63.555 -21.165 -40.110 1.00 45.12 251 ASP A O 1
ATOM 2104 N N . LEU A 1 252 ? 62.164 -21.870 -38.555 1.00 52.53 252 LEU A N 1
ATOM 2105 C CA . LEU A 1 252 ? 60.997 -21.932 -39.450 1.00 52.53 252 LEU A CA 1
ATOM 2106 C C . LEU A 1 252 ? 60.202 -20.611 -39.516 1.00 52.53 252 LEU A C 1
ATOM 2108 O O . LEU A 1 252 ? 59.215 -20.513 -40.243 1.00 52.53 252 LEU A O 1
ATOM 2112 N N . LYS A 1 253 ? 60.684 -19.546 -38.851 1.00 47.16 253 LYS A N 1
ATOM 2113 C CA . LYS A 1 253 ? 60.297 -18.146 -39.131 1.00 47.16 253 LYS A CA 1
ATOM 2114 C C . LYS A 1 253 ? 61.003 -17.566 -40.377 1.00 47.16 253 LYS A C 1
ATOM 2116 O O . LYS A 1 253 ? 60.707 -16.445 -40.785 1.00 47.16 253 LYS A O 1
ATOM 2121 N N . ILE A 1 254 ? 61.856 -18.367 -41.033 1.00 49.53 254 ILE A N 1
ATOM 2122 C CA . ILE A 1 254 ? 62.501 -18.122 -42.341 1.00 49.53 254 ILE A CA 1
ATOM 2123 C C . ILE A 1 254 ? 61.488 -18.021 -43.507 1.00 49.53 254 ILE A C 1
ATOM 2125 O O . ILE A 1 254 ? 61.853 -17.635 -44.613 1.00 49.53 254 ILE A O 1
ATOM 2129 N N . MET A 1 255 ? 60.187 -18.245 -43.284 1.00 50.53 255 MET A N 1
ATOM 2130 C CA . MET A 1 255 ? 59.163 -18.082 -44.328 1.00 50.53 255 MET A CA 1
ATOM 2131 C C . MET A 1 255 ? 58.632 -16.655 -44.549 1.00 50.53 255 MET A C 1
ATOM 2133 O O . MET A 1 255 ? 57.939 -16.429 -45.534 1.00 50.53 255 MET A O 1
ATOM 2137 N N . GLN A 1 256 ? 58.981 -15.660 -43.726 1.00 46.09 256 GLN A N 1
ATOM 2138 C CA . GLN A 1 256 ? 58.594 -14.259 -44.002 1.00 46.09 256 GLN A CA 1
ATOM 2139 C C . GLN A 1 256 ? 59.580 -13.511 -44.918 1.00 46.09 256 GLN A C 1
ATOM 2141 O O . GLN A 1 256 ? 59.258 -12.442 -45.430 1.00 46.09 256 GLN A O 1
ATOM 2146 N N . ILE A 1 257 ? 60.692 -14.168 -45.277 1.00 52.31 257 ILE A N 1
ATOM 2147 C CA . ILE A 1 257 ? 61.593 -13.809 -46.392 1.00 52.31 257 ILE A CA 1
ATOM 2148 C C . ILE A 1 257 ? 60.877 -13.909 -47.768 1.00 52.31 257 ILE A C 1
ATOM 2150 O O . ILE A 1 257 ? 61.449 -13.599 -48.811 1.00 52.31 257 ILE A O 1
ATOM 2154 N N . GLN A 1 258 ? 59.590 -14.276 -47.800 1.00 44.94 258 GLN A N 1
ATOM 2155 C CA . GLN A 1 258 ? 58.767 -14.306 -49.012 1.00 44.94 258 GLN A CA 1
ATOM 2156 C C . GLN A 1 258 ? 58.092 -12.975 -49.387 1.00 44.94 258 GLN A C 1
ATOM 2158 O O . GLN A 1 258 ? 57.652 -12.860 -50.526 1.00 44.94 258 GLN A O 1
ATOM 2163 N N . ASN A 1 259 ? 58.073 -11.949 -48.526 1.00 47.62 259 ASN A N 1
ATOM 2164 C CA . ASN A 1 259 ? 57.425 -10.668 -48.868 1.00 47.62 259 ASN A CA 1
ATOM 2165 C C . ASN A 1 259 ? 58.380 -9.557 -49.335 1.00 47.62 259 ASN A C 1
ATOM 2167 O O . ASN A 1 259 ? 57.924 -8.578 -49.909 1.00 47.62 259 ASN A O 1
ATOM 2171 N N . GLU A 1 260 ? 59.697 -9.731 -49.201 1.00 50.44 260 GLU A N 1
ATOM 2172 C CA . GLU A 1 260 ? 60.694 -8.737 -49.651 1.00 50.44 260 GLU A CA 1
ATOM 2173 C C . GLU A 1 260 ? 61.379 -9.118 -50.980 1.00 50.44 260 GLU A C 1
ATOM 2175 O O . GLU A 1 260 ? 62.263 -8.413 -51.474 1.00 50.44 260 GLU A O 1
ATOM 2180 N N . LYS A 1 261 ? 60.963 -10.234 -51.597 1.00 44.75 261 LYS A N 1
ATOM 2181 C CA . LYS A 1 261 ? 61.501 -10.722 -52.880 1.00 44.75 261 LYS A CA 1
ATOM 2182 C C . LYS A 1 261 ? 60.633 -10.360 -54.098 1.00 44.75 261 LYS A C 1
ATOM 2184 O O . LYS A 1 261 ? 61.138 -10.405 -55.213 1.00 44.75 261 LYS A O 1
ATOM 2189 N N . ALA A 1 262 ? 59.380 -9.938 -53.889 1.00 49.44 262 ALA A N 1
ATOM 2190 C CA . ALA A 1 262 ? 58.419 -9.605 -54.951 1.00 49.44 262 ALA A CA 1
ATOM 2191 C C . ALA A 1 262 ? 58.603 -8.196 -55.558 1.00 49.44 262 ALA A C 1
ATOM 2193 O O . ALA A 1 262 ? 58.199 -7.953 -56.690 1.00 49.44 262 ALA A O 1
ATOM 2194 N N . GLU A 1 263 ? 59.270 -7.273 -54.860 1.00 49.75 263 GLU A N 1
ATOM 2195 C CA . GLU A 1 263 ? 59.466 -5.894 -55.343 1.00 49.75 263 GLU A CA 1
ATOM 2196 C C . GLU A 1 263 ? 60.727 -5.705 -56.206 1.00 49.75 263 GLU A C 1
ATOM 2198 O O . GLU A 1 263 ? 60.954 -4.625 -56.747 1.00 49.75 263 GLU A O 1
ATOM 2203 N N . ARG A 1 264 ? 61.541 -6.756 -56.397 1.00 46.47 264 ARG A N 1
ATOM 2204 C CA . ARG A 1 264 ? 62.754 -6.704 -57.239 1.00 46.47 264 ARG A CA 1
ATOM 2205 C C . ARG A 1 264 ? 62.596 -7.296 -58.646 1.00 46.47 264 ARG A C 1
ATOM 2207 O O . ARG A 1 264 ? 63.517 -7.142 -59.440 1.00 46.47 264 ARG A O 1
ATOM 2214 N N . GLU A 1 265 ? 61.452 -7.893 -58.996 1.00 44.12 265 GLU A N 1
ATOM 2215 C CA . GLU A 1 265 ? 61.231 -8.496 -60.330 1.00 44.12 265 GLU A CA 1
ATOM 2216 C C . GLU A 1 265 ? 60.385 -7.633 -61.289 1.00 44.12 265 GLU A C 1
ATOM 2218 O O . GLU A 1 265 ? 60.522 -7.763 -62.502 1.00 44.12 265 GLU A O 1
ATOM 2223 N N . ALA A 1 266 ? 59.630 -6.642 -60.798 1.00 46.94 266 ALA A N 1
ATOM 2224 C CA . ALA A 1 266 ? 58.945 -5.669 -61.667 1.00 46.94 266 ALA A CA 1
ATOM 2225 C C . ALA A 1 266 ? 59.911 -4.665 -62.342 1.00 46.94 266 ALA A C 1
ATOM 2227 O O . ALA A 1 266 ? 59.565 -4.008 -63.324 1.00 46.94 266 ALA A O 1
ATOM 2228 N N . ALA A 1 267 ? 61.161 -4.589 -61.868 1.00 51.72 267 ALA A N 1
ATOM 2229 C CA . ALA A 1 267 ? 62.222 -3.782 -62.471 1.00 51.72 267 ALA A CA 1
ATOM 2230 C C . ALA A 1 267 ? 62.724 -4.326 -63.831 1.00 51.72 267 ALA A C 1
ATOM 2232 O O . ALA A 1 267 ? 63.539 -3.670 -64.475 1.00 51.72 267 ALA A O 1
ATOM 2233 N N . TYR A 1 268 ? 62.219 -5.478 -64.300 1.00 49.38 268 TYR A N 1
ATOM 2234 C CA . TYR A 1 268 ? 62.544 -6.059 -65.612 1.00 49.38 268 TYR A CA 1
ATOM 2235 C C . TYR A 1 268 ? 61.562 -5.656 -66.735 1.00 49.38 268 TYR A C 1
ATOM 2237 O O . TYR A 1 268 ? 61.848 -5.865 -67.912 1.00 49.38 268 TYR A O 1
ATOM 2245 N N . GLU A 1 269 ? 60.427 -5.016 -66.420 1.00 45.22 269 GLU A N 1
ATOM 2246 C CA . GLU A 1 269 ? 59.458 -4.558 -67.439 1.00 45.22 269 GLU A CA 1
ATOM 2247 C C . GLU A 1 269 ? 59.820 -3.191 -68.053 1.00 45.22 269 GLU A C 1
ATOM 2249 O O . GLU A 1 269 ? 59.326 -2.825 -69.122 1.00 45.22 269 GLU A O 1
ATOM 2254 N N . ALA A 1 270 ? 60.758 -2.462 -67.437 1.00 48.41 270 ALA A N 1
ATOM 2255 C CA . ALA A 1 270 ? 61.268 -1.182 -67.933 1.00 48.41 270 ALA A CA 1
ATOM 2256 C C . ALA A 1 270 ? 62.220 -1.312 -69.144 1.00 48.41 270 ALA A C 1
ATOM 2258 O O . ALA A 1 270 ? 62.528 -0.309 -69.787 1.00 48.41 270 ALA A O 1
ATOM 2259 N N . GLU A 1 271 ? 62.639 -2.523 -69.523 1.00 41.94 271 GLU A N 1
ATOM 2260 C CA . GLU A 1 271 ? 63.551 -2.757 -70.654 1.00 41.94 271 GLU A CA 1
ATOM 2261 C C . GLU A 1 271 ? 62.915 -3.507 -71.842 1.00 41.94 271 GLU A C 1
ATOM 2263 O O . GLU A 1 271 ? 63.606 -4.114 -72.655 1.00 41.94 271 GLU A O 1
ATOM 2268 N N . GLN A 1 272 ? 61.599 -3.350 -72.044 1.00 38.53 272 GLN A N 1
ATOM 2269 C CA . GLN A 1 272 ? 61.002 -3.327 -73.396 1.00 38.53 272 GLN A CA 1
ATOM 2270 C C . GLN A 1 272 ? 60.737 -1.892 -73.886 1.00 38.53 272 GLN A C 1
ATOM 2272 O O . GLN A 1 272 ? 59.802 -1.579 -74.621 1.00 38.53 272 GLN A O 1
ATOM 2277 N N . ILE A 1 273 ? 61.649 -0.990 -73.538 1.00 42.81 273 ILE A N 1
ATOM 2278 C CA . ILE A 1 273 ? 62.561 -0.427 -74.535 1.00 42.81 273 ILE A CA 1
ATOM 2279 C C . ILE A 1 273 ? 62.301 -0.927 -75.981 1.00 42.81 273 ILE A C 1
ATOM 2281 O O . ILE A 1 273 ? 62.424 -2.099 -76.332 1.00 42.81 273 ILE A O 1
ATOM 2285 N N . ARG A 1 274 ? 62.070 0.062 -76.846 1.00 44.31 274 ARG A N 1
ATOM 2286 C CA . ARG A 1 274 ? 62.573 0.134 -78.232 1.00 44.31 274 ARG A CA 1
ATOM 2287 C C . ARG A 1 274 ? 61.819 -0.484 -79.401 1.00 44.31 274 ARG A C 1
ATOM 2289 O O . ARG A 1 274 ? 62.256 -0.200 -80.507 1.00 44.31 274 ARG A O 1
ATOM 2296 N N . ILE A 1 275 ? 60.683 -1.171 -79.275 1.00 46.03 275 ILE A N 1
ATOM 2297 C CA . ILE A 1 275 ? 60.042 -1.734 -80.495 1.00 46.03 275 ILE A CA 1
ATOM 2298 C C . ILE A 1 275 ? 58.967 -0.838 -81.153 1.00 46.03 275 ILE A C 1
ATOM 2300 O O . ILE A 1 275 ? 58.580 -1.084 -82.291 1.00 46.03 275 ILE A O 1
ATOM 2304 N N . LYS A 1 276 ? 58.509 0.262 -80.538 1.00 43.06 276 LYS A N 1
ATOM 2305 C CA . LYS A 1 276 ? 57.425 1.088 -81.128 1.00 43.06 276 LYS A CA 1
ATOM 2306 C C . LYS A 1 276 ? 57.760 2.570 -81.267 1.00 43.06 276 LYS A C 1
ATOM 2308 O O . LYS A 1 276 ? 56.954 3.436 -80.944 1.00 43.06 276 LYS A O 1
ATOM 2313 N N . ARG A 1 277 ? 58.967 2.857 -81.763 1.00 46.28 277 ARG A N 1
ATOM 2314 C CA . ARG A 1 277 ? 59.397 4.215 -82.137 1.00 46.28 277 ARG A CA 1
ATOM 2315 C C . ARG A 1 277 ? 60.028 4.306 -83.530 1.00 46.28 277 ARG A C 1
ATOM 2317 O O . ARG A 1 277 ? 60.896 5.142 -83.731 1.00 46.28 277 ARG A O 1
ATOM 2324 N N . GLU A 1 278 ? 59.597 3.480 -84.486 1.00 46.09 278 GLU A N 1
ATOM 2325 C CA . GLU A 1 278 ? 60.225 3.484 -85.823 1.00 46.09 278 GLU A CA 1
ATOM 2326 C C . GLU A 1 278 ? 59.296 3.302 -87.033 1.00 46.09 278 GLU A C 1
ATOM 2328 O O . GLU A 1 278 ? 59.775 3.251 -88.161 1.00 46.09 278 GLU A O 1
ATOM 2333 N N . LYS A 1 279 ? 57.968 3.273 -86.867 1.00 42.25 279 LYS A N 1
ATOM 2334 C CA . LYS A 1 279 ? 57.044 3.289 -88.013 1.00 42.25 279 LYS A CA 1
ATOM 2335 C C . LYS A 1 279 ? 55.799 4.091 -87.691 1.00 42.25 279 LYS A C 1
ATOM 2337 O O . LYS A 1 279 ? 54.928 3.549 -87.033 1.00 42.25 279 LYS A O 1
ATOM 2342 N N . GLU A 1 280 ? 55.768 5.346 -88.148 1.00 36.75 280 GLU A N 1
ATOM 2343 C CA . GLU A 1 280 ? 54.576 6.044 -88.685 1.00 36.75 280 GLU A CA 1
ATOM 2344 C C . GLU A 1 280 ? 54.661 7.571 -88.535 1.00 36.75 280 GLU A C 1
ATOM 2346 O O . GLU A 1 280 ? 53.779 8.184 -87.952 1.00 36.75 280 GLU A O 1
ATOM 2351 N N . LEU A 1 281 ? 55.701 8.215 -89.085 1.00 39.91 281 LEU A N 1
ATOM 2352 C CA . LEU A 1 281 ? 55.646 9.654 -89.398 1.00 39.91 281 LEU A CA 1
ATOM 2353 C C . LEU A 1 281 ? 56.660 10.057 -90.488 1.00 39.91 281 LEU A C 1
ATOM 2355 O O . LEU A 1 281 ? 57.430 10.995 -90.334 1.00 39.91 281 LEU A O 1
ATOM 2359 N N . GLU A 1 282 ? 56.624 9.355 -91.626 1.00 37.78 282 GLU A N 1
ATOM 2360 C CA . GLU A 1 282 ? 57.260 9.821 -92.871 1.00 37.78 282 GLU A CA 1
ATOM 2361 C C . GLU A 1 282 ? 56.470 9.364 -94.119 1.00 37.78 282 GLU A C 1
ATOM 2363 O O . GLU A 1 282 ? 57.015 8.864 -95.095 1.00 37.78 282 GLU A O 1
ATOM 2368 N N . ILE A 1 283 ? 55.138 9.539 -94.087 1.00 41.44 283 ILE A N 1
ATOM 2369 C CA . ILE A 1 283 ? 54.245 9.511 -95.270 1.00 41.44 283 ILE A CA 1
ATOM 2370 C C . ILE A 1 283 ? 53.347 10.757 -95.238 1.00 41.44 283 ILE A C 1
ATOM 2372 O O . ILE A 1 283 ? 52.124 10.697 -95.264 1.00 41.44 283 ILE A O 1
ATOM 2376 N N . THR A 1 284 ? 53.974 11.926 -95.141 1.00 46.94 284 THR A N 1
ATOM 2377 C CA . THR A 1 284 ? 53.292 13.226 -95.278 1.00 46.94 284 THR A CA 1
ATOM 2378 C C . THR A 1 284 ? 54.142 14.276 -95.994 1.00 46.94 284 THR A C 1
ATOM 2380 O O . THR A 1 284 ? 53.750 15.438 -96.045 1.00 46.94 284 THR A O 1
ATOM 2383 N N . ARG A 1 285 ? 55.279 13.902 -96.607 1.00 46.50 285 ARG A N 1
ATOM 2384 C CA . ARG A 1 285 ? 56.177 14.893 -97.232 1.00 46.50 285 ARG A CA 1
ATOM 2385 C C . ARG A 1 285 ? 56.636 14.652 -98.675 1.00 46.50 285 ARG A C 1
ATOM 2387 O O . ARG A 1 285 ? 57.454 15.429 -99.147 1.00 46.50 285 ARG A O 1
ATOM 2394 N N . LEU A 1 286 ? 56.067 13.693 -99.421 1.00 38.38 286 LEU A N 1
ATOM 2395 C CA . LEU A 1 286 ? 56.347 13.516 -100.865 1.00 38.38 286 LEU A CA 1
ATOM 2396 C C . LEU A 1 286 ? 55.104 13.147 -101.711 1.00 38.38 286 LEU A C 1
ATOM 2398 O O . LEU A 1 286 ? 55.063 12.129 -102.394 1.00 38.38 286 LEU A O 1
ATOM 2402 N N . ARG A 1 287 ? 54.088 14.019 -101.703 1.00 43.88 287 ARG A N 1
ATOM 2403 C CA . ARG A 1 287 ? 53.073 14.156 -102.778 1.00 43.88 287 ARG A CA 1
ATOM 2404 C C . ARG A 1 287 ? 52.852 15.640 -103.110 1.00 43.88 287 ARG A C 1
ATOM 2406 O O . ARG A 1 287 ? 51.734 16.122 -103.199 1.00 43.88 287 ARG A O 1
ATOM 2413 N N . ALA A 1 288 ? 53.959 16.367 -103.238 1.00 47.44 288 ALA A N 1
ATOM 2414 C CA . ALA A 1 288 ? 53.999 17.778 -103.633 1.00 47.44 288 ALA A CA 1
ATOM 2415 C C . ALA A 1 288 ? 54.947 18.005 -104.828 1.00 47.44 288 ALA A C 1
ATOM 2417 O O . ALA A 1 288 ? 55.515 19.077 -104.993 1.00 47.44 288 ALA A O 1
ATOM 2418 N N . LEU A 1 289 ? 55.159 16.974 -105.656 1.00 49.53 289 LEU A N 1
ATOM 2419 C CA . LEU A 1 289 ? 56.028 17.065 -106.834 1.00 49.53 289 LEU A CA 1
ATOM 2420 C C . LEU A 1 289 ? 55.479 16.257 -108.022 1.00 49.53 289 LEU A C 1
ATOM 2422 O O . LEU A 1 289 ? 56.219 15.628 -108.770 1.00 49.53 289 LEU A O 1
ATOM 2426 N N . GLN A 1 290 ? 54.153 16.275 -108.175 1.00 47.97 290 GLN A N 1
ATOM 2427 C CA . GLN A 1 290 ? 53.424 15.726 -109.320 1.00 47.97 290 GLN A CA 1
ATOM 2428 C C . GLN A 1 290 ? 52.702 16.868 -110.056 1.00 47.97 290 GLN A C 1
ATOM 2430 O O . GLN A 1 290 ? 51.506 16.804 -110.301 1.00 47.97 290 GLN A O 1
ATOM 2435 N N . GLU A 1 291 ? 53.438 17.948 -110.342 1.00 48.94 291 GLU A N 1
ATOM 2436 C CA . GLU A 1 291 ? 52.862 19.190 -110.886 1.00 48.94 291 GLU A CA 1
ATOM 2437 C C . GLU A 1 291 ? 53.767 19.908 -111.909 1.00 48.94 291 GLU A C 1
ATOM 2439 O O . GLU A 1 291 ? 53.643 21.105 -112.118 1.00 48.94 291 GLU A O 1
ATOM 2444 N N . ARG A 1 292 ? 54.707 19.207 -112.564 1.00 43.31 292 ARG A N 1
ATOM 2445 C CA . ARG A 1 292 ? 55.532 19.805 -113.645 1.00 43.31 292 ARG A CA 1
ATOM 2446 C C . ARG A 1 292 ? 55.744 18.930 -114.883 1.00 43.31 292 ARG A C 1
ATOM 2448 O O . ARG A 1 292 ? 56.561 19.258 -115.728 1.00 43.31 292 ARG A O 1
ATOM 2455 N N . ALA A 1 293 ? 54.981 17.846 -115.019 1.00 50.19 293 ALA A N 1
ATOM 2456 C CA . ALA A 1 293 ? 54.959 17.016 -116.231 1.00 50.19 293 ALA A CA 1
ATOM 2457 C C . ALA A 1 293 ? 53.667 17.196 -117.065 1.00 50.19 293 ALA A C 1
ATOM 2459 O O . ALA A 1 293 ? 53.464 16.481 -118.040 1.00 50.19 293 ALA A O 1
ATOM 2460 N N . SER A 1 294 ? 52.783 18.130 -116.678 1.00 50.47 294 SER A N 1
ATOM 2461 C CA . SER A 1 29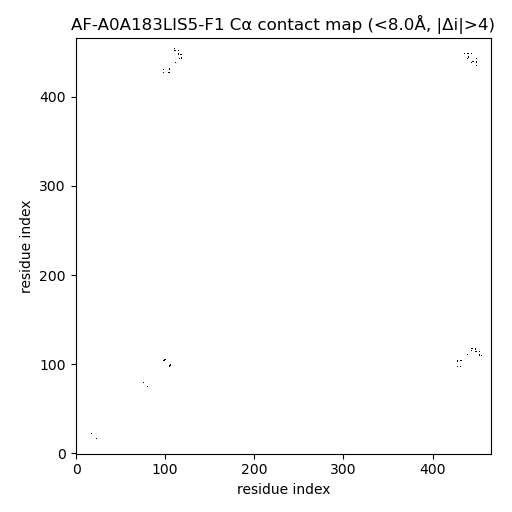4 ? 51.485 18.393 -117.333 1.00 50.47 294 SER A CA 1
ATOM 2462 C C . SER A 1 294 ? 51.563 19.439 -118.454 1.00 50.47 294 SER A C 1
ATOM 2464 O O . SER A 1 294 ? 50.687 19.497 -119.315 1.00 50.47 294 SER A O 1
ATOM 2466 N N . ASP A 1 295 ? 52.641 20.227 -118.487 1.00 47.56 295 ASP A N 1
ATOM 2467 C CA . ASP A 1 295 ? 52.657 21.494 -119.228 1.00 47.56 295 ASP A CA 1
ATOM 2468 C C . ASP A 1 295 ? 53.203 21.377 -120.662 1.00 47.56 295 ASP A C 1
ATOM 2470 O O . ASP A 1 295 ? 53.034 22.289 -121.465 1.00 47.56 295 ASP A O 1
ATOM 2474 N N . GLU A 1 296 ? 53.755 20.229 -121.061 1.00 52.06 296 GLU A N 1
ATOM 2475 C CA . GLU A 1 296 ? 54.260 20.013 -122.431 1.00 52.06 296 GLU A CA 1
ATOM 2476 C C . GLU A 1 296 ? 53.182 19.491 -123.408 1.00 52.06 296 GLU A C 1
ATOM 2478 O O . GLU A 1 296 ? 53.392 19.443 -124.623 1.00 52.06 296 GLU A O 1
ATOM 2483 N N . ALA A 1 297 ? 51.984 19.160 -122.905 1.00 55.62 297 ALA A N 1
ATOM 2484 C CA . ALA A 1 297 ? 50.817 18.806 -123.720 1.00 55.62 297 ALA A CA 1
ATOM 2485 C C . ALA A 1 297 ? 50.037 20.037 -124.236 1.00 55.62 297 ALA A C 1
ATOM 2487 O O . ALA A 1 297 ? 49.224 19.909 -125.151 1.00 55.62 297 ALA A O 1
ATOM 2488 N N . ALA A 1 298 ? 50.307 21.234 -123.701 1.00 53.78 298 ALA A N 1
ATOM 2489 C CA . ALA A 1 298 ? 49.534 22.451 -123.965 1.00 53.78 298 ALA A CA 1
ATOM 2490 C C . ALA A 1 298 ? 49.857 23.141 -125.309 1.00 53.78 298 ALA A C 1
ATOM 2492 O O . ALA A 1 298 ? 49.026 23.870 -125.851 1.00 53.78 298 ALA A O 1
ATOM 2493 N N . GLU A 1 299 ? 51.033 22.907 -125.898 1.00 52.50 299 GLU A N 1
ATOM 2494 C CA . GLU A 1 299 ? 51.487 23.707 -127.049 1.00 52.50 299 GLU A CA 1
ATOM 2495 C C . GLU A 1 299 ? 51.092 23.144 -128.428 1.00 52.50 299 GLU A C 1
ATOM 2497 O O . GLU A 1 299 ? 51.044 23.886 -129.412 1.00 52.50 299 GLU A O 1
ATOM 2502 N N . ARG A 1 300 ? 50.713 21.862 -128.537 1.00 53.19 300 ARG A N 1
ATOM 2503 C CA . ARG A 1 300 ? 50.245 21.273 -129.814 1.00 53.19 300 ARG A CA 1
ATOM 2504 C C . ARG A 1 300 ? 48.755 21.502 -130.108 1.00 53.19 300 ARG A C 1
ATOM 2506 O O . ARG A 1 300 ? 48.348 21.383 -131.267 1.00 53.19 300 ARG A O 1
ATOM 2513 N N . ASP A 1 301 ? 47.963 21.911 -129.120 1.00 54.91 301 ASP A N 1
ATOM 2514 C CA . ASP A 1 301 ? 46.533 22.221 -129.288 1.00 54.91 301 ASP A CA 1
ATOM 2515 C C . ASP A 1 301 ? 46.262 23.659 -129.771 1.00 54.91 301 ASP A C 1
ATOM 2517 O O . ASP A 1 301 ? 45.204 23.950 -130.340 1.00 54.91 301 ASP A O 1
ATOM 2521 N N . ALA A 1 302 ? 47.256 24.548 -129.686 1.00 57.22 302 ALA A N 1
ATOM 2522 C CA . ALA A 1 302 ? 47.128 25.958 -130.062 1.00 57.22 302 ALA A CA 1
ATOM 2523 C C . ALA A 1 302 ? 46.908 26.200 -131.573 1.00 57.22 302 ALA A C 1
ATOM 2525 O O . ALA A 1 302 ? 46.293 27.192 -131.972 1.00 57.22 302 ALA A O 1
ATOM 2526 N N . LEU A 1 303 ? 47.369 25.298 -132.445 1.00 55.16 303 LEU A N 1
ATOM 2527 C CA . LEU A 1 303 ? 47.275 25.475 -133.904 1.00 55.16 303 LEU A CA 1
ATOM 2528 C C . LEU A 1 303 ? 45.985 24.905 -134.518 1.00 55.16 303 LEU A C 1
ATOM 2530 O O . LEU A 1 303 ? 45.542 25.391 -135.560 1.00 55.16 303 LEU A O 1
ATOM 2534 N N . ARG A 1 304 ? 45.312 23.960 -133.845 1.00 57.72 304 ARG A N 1
ATOM 2535 C CA . ARG A 1 304 ? 43.948 23.517 -134.204 1.00 57.72 304 ARG A CA 1
ATOM 2536 C C . ARG A 1 304 ? 42.881 24.545 -133.807 1.00 57.72 304 ARG A C 1
ATOM 2538 O O . ARG A 1 304 ? 41.858 24.652 -134.481 1.00 57.72 304 ARG A O 1
ATOM 2545 N N . ALA A 1 305 ? 43.160 25.363 -132.791 1.00 57.47 305 ALA A N 1
ATOM 2546 C CA . ALA A 1 305 ? 42.252 26.394 -132.293 1.00 57.47 305 ALA A CA 1
ATOM 2547 C C . ALA A 1 305 ? 41.938 27.501 -133.321 1.00 57.47 305 ALA A C 1
ATOM 2549 O O . ALA A 1 305 ? 40.810 27.988 -133.385 1.00 57.47 305 ALA A O 1
ATOM 2550 N N . LYS A 1 306 ? 42.896 27.882 -134.178 1.00 55.62 306 LYS A N 1
ATOM 2551 C CA . LYS A 1 306 ? 42.735 29.062 -135.051 1.00 55.62 306 LYS A CA 1
ATOM 2552 C C . LYS A 1 306 ? 41.767 28.873 -136.224 1.00 55.62 306 LYS A C 1
ATOM 2554 O O . LYS A 1 306 ? 41.095 29.825 -136.592 1.00 55.62 306 LYS A O 1
ATOM 2559 N N . ARG A 1 307 ? 41.637 27.668 -136.791 1.00 56.38 307 ARG A N 1
ATOM 2560 C CA . ARG A 1 307 ? 40.683 27.411 -137.897 1.00 56.38 307 ARG A CA 1
ATOM 2561 C C . ARG A 1 307 ? 39.276 27.042 -137.411 1.00 56.38 307 ARG A C 1
ATOM 2563 O O . ARG A 1 307 ? 38.313 27.259 -138.136 1.00 56.38 307 ARG A O 1
ATOM 2570 N N . ALA A 1 308 ? 39.141 26.566 -136.171 1.00 57.44 308 ALA A N 1
ATOM 2571 C CA . ALA A 1 308 ? 37.847 26.449 -135.498 1.00 57.44 308 ALA A CA 1
ATOM 2572 C C . ALA A 1 308 ? 37.254 27.830 -135.147 1.00 57.44 308 ALA A C 1
ATOM 2574 O O . ALA A 1 308 ? 36.037 27.994 -135.158 1.00 57.44 308 ALA A O 1
ATOM 2575 N N . ALA A 1 309 ? 38.096 28.837 -134.884 1.00 60.12 309 ALA A N 1
ATOM 2576 C CA . ALA A 1 309 ? 37.663 30.157 -134.422 1.00 60.12 309 ALA A CA 1
ATOM 2577 C C . ALA A 1 309 ? 36.722 30.898 -135.398 1.00 60.12 309 ALA A C 1
ATOM 2579 O O . ALA A 1 309 ? 35.720 31.457 -134.962 1.00 60.12 309 ALA A O 1
ATOM 2580 N N . GLU A 1 310 ? 36.979 30.866 -136.707 1.00 62.75 310 GLU A N 1
ATOM 2581 C CA . GLU A 1 310 ? 36.199 31.655 -137.680 1.00 62.75 310 GLU A CA 1
ATOM 2582 C C . GLU A 1 310 ? 34.847 31.020 -138.055 1.00 62.75 310 GLU A C 1
ATOM 2584 O O . GLU A 1 310 ? 33.851 31.725 -138.237 1.00 62.75 310 GLU A O 1
ATOM 2589 N N . ALA A 1 311 ? 34.766 29.685 -138.125 1.00 65.06 311 ALA A N 1
ATOM 2590 C CA . ALA A 1 311 ? 33.488 28.983 -138.292 1.00 65.06 311 ALA A CA 1
ATOM 2591 C C . ALA A 1 311 ? 32.624 29.112 -137.026 1.00 65.06 311 ALA A C 1
ATOM 2593 O O . ALA A 1 311 ? 31.415 29.354 -137.112 1.00 65.06 311 ALA A O 1
ATOM 2594 N N . ASN A 1 312 ? 33.271 29.060 -135.857 1.00 64.25 312 ASN A N 1
ATOM 2595 C CA . ASN A 1 312 ? 32.630 29.359 -134.588 1.00 64.25 312 ASN A CA 1
ATOM 2596 C C . ASN A 1 312 ? 32.084 30.788 -134.557 1.00 64.25 312 ASN A C 1
ATOM 2598 O O . ASN A 1 312 ? 30.994 30.961 -134.043 1.00 64.25 312 ASN A O 1
ATOM 2602 N N . GLU A 1 313 ? 32.740 31.796 -135.140 1.00 71.25 313 GLU A N 1
ATOM 2603 C CA . GLU A 1 313 ? 32.283 33.193 -135.052 1.00 71.25 313 GLU A CA 1
ATOM 2604 C C . GLU A 1 313 ? 30.911 33.441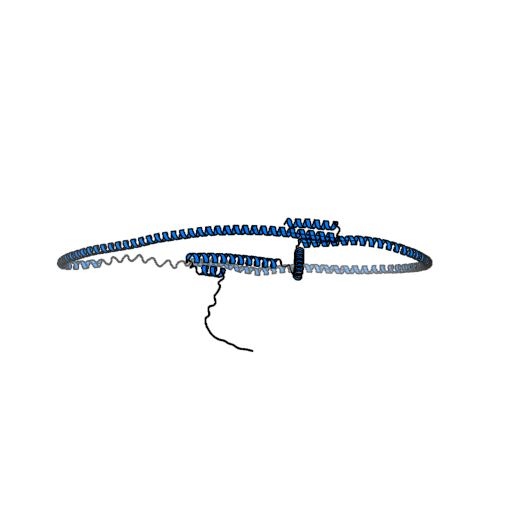 -135.719 1.00 71.25 313 GLU A C 1
ATOM 2606 O O . GLU A 1 313 ? 30.072 34.187 -135.204 1.00 71.25 313 GLU A O 1
ATOM 2611 N N . ARG A 1 314 ? 30.627 32.794 -136.856 1.00 67.62 314 ARG A N 1
ATOM 2612 C CA . ARG A 1 314 ? 29.336 32.970 -137.554 1.00 67.62 314 ARG A CA 1
ATOM 2613 C C . ARG A 1 314 ? 28.200 32.223 -136.872 1.00 67.62 314 ARG A C 1
ATOM 2615 O O . ARG A 1 314 ? 27.106 32.773 -136.729 1.00 67.62 314 ARG A O 1
ATOM 2622 N N . GLU A 1 315 ? 28.457 31.002 -136.412 1.00 70.38 315 GLU A N 1
ATOM 2623 C CA . GLU A 1 315 ? 27.518 30.323 -135.523 1.00 70.38 315 GLU A CA 1
ATOM 2624 C C . GLU A 1 315 ? 27.349 31.082 -134.206 1.00 70.38 315 GLU A C 1
ATOM 2626 O O . GLU A 1 315 ? 26.243 31.124 -133.677 1.00 70.38 315 GLU A O 1
ATOM 2631 N N . TRP A 1 316 ? 28.407 31.723 -133.710 1.00 70.81 316 TRP A N 1
ATOM 2632 C CA . TRP A 1 316 ? 28.410 32.489 -132.471 1.00 70.81 316 TRP A CA 1
ATOM 2633 C C . TRP A 1 316 ? 27.485 33.691 -132.569 1.00 70.81 316 TRP A C 1
ATOM 2635 O O . TRP A 1 316 ? 26.644 33.834 -131.699 1.00 70.81 316 TRP A O 1
ATOM 2645 N N . ARG A 1 317 ? 27.492 34.473 -133.658 1.00 71.62 317 ARG A N 1
ATOM 2646 C CA . ARG A 1 317 ? 26.537 35.596 -133.801 1.00 71.62 317 ARG A CA 1
ATOM 2647 C C . ARG A 1 317 ? 25.073 35.142 -133.840 1.00 71.62 317 ARG A C 1
ATOM 2649 O O . ARG A 1 317 ? 24.202 35.796 -133.272 1.00 71.62 317 ARG A O 1
ATOM 2656 N N . ARG A 1 318 ? 24.781 34.007 -134.487 1.00 72.19 318 ARG A N 1
ATOM 2657 C CA . ARG A 1 318 ? 23.413 33.459 -134.553 1.00 72.19 318 ARG A CA 1
ATOM 2658 C C . ARG A 1 318 ? 22.985 32.842 -133.215 1.00 72.19 318 ARG A C 1
ATOM 2660 O O . ARG A 1 318 ? 21.838 33.006 -132.802 1.00 72.19 318 ARG A O 1
ATOM 2667 N N . LYS A 1 319 ? 23.920 32.185 -132.524 1.00 72.94 319 LYS A N 1
ATOM 2668 C CA . LYS A 1 319 ? 23.761 31.693 -131.151 1.00 72.94 319 LYS A CA 1
ATOM 2669 C C . LYS A 1 319 ? 23.621 32.847 -130.159 1.00 72.94 319 LYS A C 1
ATOM 2671 O O . LYS A 1 319 ? 22.796 32.719 -129.276 1.00 72.94 319 LYS A O 1
ATOM 2676 N N . GLU A 1 320 ? 24.318 33.967 -130.326 1.00 77.44 320 GLU A N 1
ATOM 2677 C CA . GLU A 1 320 ? 24.244 35.162 -129.471 1.00 77.44 320 GLU A CA 1
ATOM 2678 C C . GLU A 1 320 ? 22.867 35.813 -129.536 1.00 77.44 320 GLU A C 1
ATOM 2680 O O . GLU A 1 320 ? 22.296 36.119 -128.497 1.00 77.44 320 GLU A O 1
ATOM 2685 N N . LEU A 1 321 ? 22.283 35.963 -130.730 1.00 75.75 321 LEU A N 1
ATOM 2686 C CA . LEU A 1 321 ? 20.962 36.581 -130.869 1.00 75.75 321 LEU A CA 1
ATOM 2687 C C . LEU A 1 321 ? 19.845 35.695 -130.296 1.00 75.75 321 LEU A C 1
ATOM 2689 O O . LEU A 1 321 ? 18.998 36.174 -129.543 1.00 75.75 321 LEU A O 1
ATOM 2693 N N . LEU A 1 322 ? 19.881 34.387 -130.575 1.00 79.19 322 LEU A N 1
ATOM 2694 C CA . LEU A 1 322 ? 18.959 33.425 -129.959 1.00 79.19 322 LEU A CA 1
ATOM 2695 C C . LEU A 1 322 ? 19.215 33.266 -128.454 1.00 79.19 322 LEU A C 1
ATOM 2697 O O . LEU A 1 322 ? 18.270 33.103 -127.690 1.00 79.19 322 LEU A O 1
ATOM 2701 N N . ALA A 1 323 ? 20.469 33.337 -128.005 1.00 78.75 323 ALA A N 1
ATOM 2702 C CA . ALA A 1 323 ? 20.812 33.328 -126.588 1.00 78.75 323 ALA A CA 1
ATOM 2703 C C . ALA A 1 323 ? 20.346 34.610 -125.902 1.00 78.75 323 ALA A C 1
ATOM 2705 O O . ALA A 1 323 ? 19.900 34.526 -124.771 1.00 78.75 323 ALA A O 1
ATOM 2706 N N . ALA A 1 324 ? 20.392 35.771 -126.555 1.00 81.62 324 ALA A N 1
ATOM 2707 C CA . ALA A 1 324 ? 19.876 37.026 -126.020 1.00 81.62 324 ALA A CA 1
ATOM 2708 C C . ALA A 1 324 ? 18.347 36.997 -125.892 1.00 81.62 324 ALA A C 1
ATOM 2710 O O . ALA A 1 324 ? 17.822 37.371 -124.849 1.00 81.62 324 ALA A O 1
ATOM 2711 N N . GLN A 1 325 ? 17.630 36.478 -126.894 1.00 80.50 325 GLN A N 1
ATOM 2712 C CA . GLN A 1 325 ? 16.177 36.292 -126.805 1.00 80.50 325 GLN A CA 1
ATOM 2713 C C . GLN A 1 325 ? 15.800 35.292 -125.711 1.00 80.50 325 GLN A C 1
ATOM 2715 O O . GLN A 1 325 ? 15.003 35.623 -124.839 1.00 80.50 325 GLN A O 1
ATOM 2720 N N . LYS A 1 326 ? 16.461 34.128 -125.667 1.00 81.19 326 LYS A N 1
ATOM 2721 C CA . LYS A 1 326 ? 16.275 33.167 -124.573 1.00 81.19 326 LYS A CA 1
ATOM 2722 C C . LYS A 1 326 ? 16.670 33.750 -123.218 1.00 81.19 326 LYS A C 1
ATOM 2724 O O . LYS A 1 326 ? 16.023 33.433 -122.233 1.00 81.19 326 LYS A O 1
ATOM 2729 N N . LYS A 1 327 ? 17.689 34.613 -123.133 1.00 80.50 327 LYS A N 1
ATOM 2730 C CA . LYS A 1 327 ? 18.049 35.341 -121.902 1.00 80.50 327 LYS A CA 1
ATOM 2731 C C . LYS A 1 327 ? 16.927 36.282 -121.474 1.00 80.50 327 LYS A C 1
ATOM 2733 O O . LYS A 1 327 ? 16.591 36.285 -120.305 1.00 80.50 327 LYS A O 1
ATOM 2738 N N . ILE A 1 328 ? 16.305 37.020 -122.391 1.00 83.00 328 ILE A N 1
ATOM 2739 C CA . ILE A 1 328 ? 15.181 37.912 -122.064 1.00 83.00 328 ILE A CA 1
ATOM 2740 C C . ILE A 1 328 ? 13.944 37.109 -121.638 1.00 83.00 328 ILE A C 1
ATOM 2742 O O . ILE A 1 328 ? 13.297 37.459 -120.654 1.00 83.00 328 ILE A O 1
ATOM 2746 N N . GLU A 1 329 ? 13.621 36.024 -122.344 1.00 83.56 329 GLU A N 1
ATOM 2747 C CA . GLU A 1 329 ? 12.514 35.127 -121.989 1.00 83.56 329 GLU A CA 1
ATOM 2748 C C . GLU A 1 329 ? 12.751 34.483 -120.620 1.00 83.56 329 GLU A C 1
ATOM 2750 O O . GLU A 1 329 ? 11.916 34.624 -119.730 1.00 83.56 329 GLU A O 1
ATOM 2755 N N . THR A 1 330 ? 13.930 33.896 -120.398 1.00 82.25 330 THR A N 1
ATOM 2756 C CA . THR A 1 330 ? 14.310 33.329 -119.095 1.00 82.25 330 THR A CA 1
ATOM 2757 C C . THR A 1 330 ? 14.383 34.393 -118.001 1.00 82.25 330 THR A C 1
ATOM 2759 O O . THR A 1 330 ? 13.973 34.126 -116.880 1.00 82.25 330 THR A O 1
ATOM 2762 N N . GLU A 1 331 ? 14.828 35.622 -118.280 1.00 85.19 331 GLU A N 1
ATOM 2763 C CA . GLU A 1 331 ? 14.791 36.727 -117.314 1.00 85.19 331 GLU A CA 1
ATOM 2764 C C . GLU A 1 331 ? 13.360 37.131 -116.952 1.00 85.19 331 GLU A C 1
ATOM 2766 O O . GLU A 1 331 ? 13.087 37.415 -115.785 1.00 85.19 331 GLU A O 1
ATOM 2771 N N . ASN A 1 332 ? 12.440 37.161 -117.916 1.00 86.00 332 ASN A N 1
ATOM 2772 C CA . ASN A 1 332 ? 11.034 37.468 -117.665 1.00 86.00 332 ASN A CA 1
ATOM 2773 C C . ASN A 1 332 ? 10.346 36.337 -116.894 1.00 86.00 332 ASN A C 1
ATOM 2775 O O . ASN A 1 332 ? 9.637 36.610 -115.925 1.00 86.00 332 ASN A O 1
ATOM 2779 N N . GLU A 1 333 ? 10.617 35.080 -117.245 1.00 86.38 333 GLU A N 1
ATOM 2780 C CA . GLU A 1 333 ? 10.182 33.912 -116.477 1.00 86.38 333 GLU A CA 1
ATOM 2781 C C . GLU A 1 333 ? 10.751 33.940 -115.054 1.00 86.38 333 GLU A C 1
ATOM 2783 O O . GLU A 1 333 ? 10.010 33.739 -114.096 1.00 86.38 333 GLU A O 1
ATOM 2788 N N . LEU A 1 334 ? 12.030 34.293 -114.876 1.00 85.62 334 LEU A N 1
ATOM 2789 C CA . LEU A 1 334 ? 12.650 34.461 -113.560 1.00 85.62 334 LEU A CA 1
ATOM 2790 C C . LEU A 1 334 ? 12.033 35.621 -112.776 1.00 85.62 334 LEU A C 1
ATOM 2792 O O . LEU A 1 334 ? 11.881 35.510 -111.562 1.00 85.62 334 LEU A O 1
ATOM 2796 N N . LYS A 1 335 ? 11.670 36.734 -113.423 1.00 87.12 335 LYS A N 1
ATOM 2797 C CA . LYS A 1 335 ? 10.974 37.855 -112.766 1.00 87.12 335 LYS A CA 1
ATOM 2798 C C . LYS A 1 335 ? 9.577 37.444 -112.310 1.00 87.12 335 LYS A C 1
ATOM 2800 O O . LYS A 1 335 ? 9.229 37.719 -111.163 1.00 87.12 335 LYS A O 1
ATOM 2805 N N . LEU A 1 336 ? 8.812 36.752 -113.156 1.00 89.00 336 LEU A N 1
ATOM 2806 C CA . LEU A 1 336 ? 7.496 36.216 -112.797 1.00 89.00 336 LEU A CA 1
ATOM 2807 C C . LEU A 1 336 ? 7.607 35.166 -111.684 1.00 89.00 336 LEU A C 1
ATOM 2809 O O . LEU A 1 336 ? 6.858 35.234 -110.714 1.00 89.00 336 LEU A O 1
ATOM 2813 N N . ALA A 1 337 ? 8.590 34.266 -111.755 1.00 88.75 337 ALA A N 1
ATOM 2814 C CA . ALA A 1 337 ? 8.858 33.273 -110.720 1.00 88.75 337 ALA A CA 1
ATOM 2815 C C . ALA A 1 337 ? 9.310 33.916 -109.399 1.00 88.75 337 ALA A C 1
ATOM 2817 O O . ALA A 1 337 ? 8.863 33.494 -108.338 1.00 88.75 337 ALA A O 1
ATOM 2818 N N . ARG A 1 338 ? 10.141 34.969 -109.432 1.00 87.56 338 ARG A N 1
ATOM 2819 C CA . ARG A 1 338 ? 10.524 35.745 -108.237 1.00 87.56 338 ARG A CA 1
ATOM 2820 C C . ARG A 1 338 ? 9.332 36.481 -107.634 1.00 87.56 338 ARG A C 1
ATOM 2822 O O . ARG A 1 338 ? 9.216 36.520 -106.414 1.00 87.56 338 ARG A O 1
ATOM 2829 N N . ALA A 1 339 ? 8.455 37.049 -108.461 1.00 88.94 339 ALA A N 1
ATOM 2830 C CA . ALA A 1 339 ? 7.235 37.698 -107.993 1.00 88.94 339 ALA A CA 1
ATOM 2831 C C . ALA A 1 339 ? 6.276 36.680 -107.354 1.00 88.94 339 ALA A C 1
ATOM 2833 O O . ALA A 1 339 ? 5.806 36.910 -106.243 1.00 88.94 339 ALA A O 1
ATOM 2834 N N . ALA A 1 340 ? 6.065 35.526 -107.994 1.00 89.25 340 ALA A N 1
ATOM 2835 C CA . ALA A 1 340 ? 5.283 34.425 -107.434 1.00 89.25 340 ALA A CA 1
ATOM 2836 C C . ALA A 1 340 ? 5.895 33.907 -106.122 1.00 89.25 340 ALA A C 1
ATOM 2838 O O . ALA A 1 340 ? 5.199 33.820 -105.117 1.00 89.25 340 ALA A O 1
ATOM 2839 N N . GLN A 1 341 ? 7.213 33.684 -106.080 1.00 88.62 341 GLN A N 1
ATOM 2840 C CA . GLN A 1 341 ? 7.932 33.274 -104.871 1.00 88.62 341 GLN A CA 1
ATOM 2841 C C . GLN A 1 341 ? 7.816 34.315 -103.747 1.00 88.62 341 GLN A C 1
ATOM 2843 O O . GLN A 1 341 ? 7.708 33.947 -102.578 1.00 88.62 341 GLN A O 1
ATOM 2848 N N . ALA A 1 342 ? 7.845 35.611 -104.072 1.00 89.31 342 ALA A N 1
ATOM 2849 C CA . ALA A 1 342 ? 7.668 36.676 -103.091 1.00 89.31 342 ALA A CA 1
ATOM 2850 C C . ALA A 1 342 ? 6.242 36.691 -102.523 1.00 89.31 342 ALA A C 1
ATOM 2852 O O . ALA A 1 342 ? 6.079 36.829 -101.312 1.00 89.31 342 ALA A O 1
ATOM 2853 N N . GLU A 1 343 ? 5.221 36.513 -103.363 1.00 90.31 343 GLU A N 1
ATOM 2854 C CA . GLU A 1 343 ? 3.828 36.414 -102.917 1.00 90.31 343 GLU A CA 1
ATOM 2855 C C . GLU A 1 343 ? 3.570 35.138 -102.105 1.00 90.31 343 GLU A C 1
ATOM 2857 O O . GLU A 1 343 ? 2.942 35.206 -101.049 1.00 90.31 343 GLU A O 1
ATOM 2862 N N . ASP A 1 344 ? 4.128 33.995 -102.505 1.00 88.44 344 ASP A N 1
ATOM 2863 C CA . ASP A 1 344 ? 4.048 32.752 -101.732 1.00 88.44 344 ASP A CA 1
ATOM 2864 C C . ASP A 1 344 ? 4.752 32.888 -100.380 1.00 88.44 344 ASP A C 1
ATOM 2866 O O . ASP A 1 344 ? 4.203 32.480 -99.356 1.00 88.44 344 ASP A O 1
ATOM 2870 N N . ARG A 1 345 ? 5.918 33.548 -100.337 1.00 89.38 345 ARG A N 1
ATOM 2871 C CA . ARG A 1 345 ? 6.607 33.866 -99.078 1.00 89.38 345 ARG A CA 1
ATOM 2872 C C . ARG A 1 345 ? 5.764 34.786 -98.195 1.00 89.38 345 ARG A C 1
ATOM 2874 O O . ARG A 1 345 ? 5.674 34.544 -96.996 1.00 89.38 345 ARG A O 1
ATOM 2881 N N . LYS A 1 346 ? 5.107 35.809 -98.754 1.00 86.69 346 LYS A N 1
ATOM 2882 C CA . LYS A 1 346 ? 4.178 36.668 -97.993 1.00 86.69 346 LYS A CA 1
ATOM 2883 C C . LYS A 1 346 ? 2.989 35.876 -97.448 1.00 86.69 346 LYS A C 1
ATOM 2885 O O . LYS A 1 346 ? 2.614 36.078 -96.296 1.00 86.69 346 LYS A O 1
ATOM 2890 N N . ARG A 1 347 ? 2.414 34.960 -98.236 1.00 87.81 347 ARG A N 1
ATOM 2891 C CA . ARG A 1 347 ? 1.322 34.077 -97.790 1.00 87.81 347 ARG A CA 1
ATOM 2892 C C . ARG A 1 347 ? 1.773 33.146 -96.669 1.00 87.81 347 ARG A C 1
ATOM 2894 O O . ARG A 1 347 ? 1.055 33.015 -95.685 1.00 87.81 347 ARG A O 1
ATOM 2901 N N . GLN A 1 348 ? 2.956 32.545 -96.787 1.00 87.50 348 GLN A N 1
ATOM 2902 C CA . GLN A 1 348 ? 3.539 31.704 -95.738 1.00 87.50 348 GLN A CA 1
ATOM 2903 C C . GLN A 1 348 ? 3.743 32.494 -94.444 1.00 87.50 348 GLN A C 1
ATOM 2905 O O . GLN A 1 348 ? 3.243 32.068 -93.410 1.00 87.50 348 GLN A O 1
ATOM 2910 N N . LEU A 1 349 ? 4.340 33.687 -94.517 1.00 89.56 349 LEU A N 1
ATOM 2911 C CA . LEU A 1 349 ? 4.512 34.563 -93.353 1.00 89.56 349 LEU A CA 1
ATOM 2912 C C . LEU A 1 349 ? 3.172 34.977 -92.726 1.00 89.56 349 LEU A C 1
ATOM 2914 O O . LEU A 1 349 ? 3.052 35.029 -91.506 1.00 89.56 349 LEU A O 1
ATOM 2918 N N . ALA A 1 350 ? 2.138 35.242 -93.532 1.00 88.44 350 ALA A N 1
ATOM 2919 C CA . ALA A 1 350 ? 0.803 35.552 -93.019 1.00 88.44 350 ALA A CA 1
ATOM 2920 C C . ALA A 1 350 ? 0.152 34.345 -92.318 1.00 88.44 350 ALA A C 1
ATOM 2922 O O . ALA A 1 350 ? -0.490 34.507 -91.279 1.00 88.44 350 ALA A O 1
ATOM 2923 N N . ILE A 1 351 ? 0.337 33.135 -92.856 1.00 88.06 351 ILE A N 1
ATOM 2924 C CA . ILE A 1 351 ? -0.130 31.889 -92.234 1.00 88.06 351 ILE A CA 1
ATOM 2925 C C . ILE A 1 351 ? 0.631 31.625 -90.931 1.00 88.06 351 ILE A C 1
ATOM 2927 O O . ILE A 1 351 ? 0.008 31.260 -89.939 1.00 88.06 351 ILE A O 1
ATOM 2931 N N . GLU A 1 352 ? 1.949 31.821 -90.912 1.00 84.50 352 GLU A N 1
ATOM 2932 C CA . GLU A 1 352 ? 2.789 31.679 -89.719 1.00 84.50 352 GLU A CA 1
ATOM 2933 C C . GLU A 1 352 ? 2.379 32.676 -88.634 1.00 84.50 352 GLU A C 1
ATOM 2935 O O . GLU A 1 352 ? 2.052 32.252 -87.530 1.00 84.50 352 GLU A O 1
ATOM 2940 N N . ALA A 1 353 ? 2.235 33.961 -88.963 1.00 89.06 353 ALA A N 1
ATOM 2941 C CA . ALA A 1 353 ? 1.742 34.970 -88.026 1.00 89.06 353 ALA A CA 1
ATOM 2942 C C . ALA A 1 353 ? 0.318 34.657 -87.521 1.00 89.06 353 ALA A C 1
ATOM 2944 O O . ALA A 1 353 ? -0.012 34.919 -86.364 1.00 89.06 353 ALA A O 1
ATOM 2945 N N . GLY A 1 354 ? -0.541 34.084 -88.370 1.00 86.44 354 GLY A N 1
ATOM 2946 C CA . GLY A 1 354 ? -1.864 33.602 -87.971 1.00 86.44 354 GLY A CA 1
ATOM 2947 C C . GLY A 1 354 ? -1.790 32.428 -86.991 1.00 86.44 354 GLY A C 1
ATOM 2948 O O . GLY A 1 354 ? -2.487 32.430 -85.977 1.00 86.44 354 GLY A O 1
ATOM 2949 N N . ARG A 1 355 ? -0.913 31.451 -87.253 1.00 86.75 355 ARG A N 1
ATOM 2950 C CA . ARG A 1 355 ? -0.653 30.317 -86.353 1.00 86.75 355 ARG A CA 1
ATOM 2951 C C . ARG A 1 355 ? -0.093 30.794 -85.016 1.00 86.75 355 ARG A C 1
ATOM 2953 O O . ARG A 1 355 ? -0.609 30.382 -83.986 1.00 86.75 355 ARG A O 1
ATOM 2960 N N . GLU A 1 356 ? 0.883 31.696 -85.023 1.00 87.12 356 GLU A N 1
ATOM 2961 C CA . GLU A 1 356 ? 1.466 32.278 -83.809 1.00 87.12 356 GLU A CA 1
ATOM 2962 C C . GLU A 1 356 ? 0.428 33.029 -82.973 1.00 87.12 356 GLU A C 1
ATOM 2964 O O . GLU A 1 356 ? 0.408 32.875 -81.757 1.00 87.12 356 GLU A O 1
ATOM 2969 N N . ARG A 1 357 ? -0.487 33.783 -83.600 1.00 87.81 357 ARG A N 1
ATOM 2970 C CA . ARG A 1 357 ? -1.602 34.434 -82.888 1.00 87.81 357 ARG A CA 1
ATOM 2971 C C . ARG A 1 357 ? -2.534 33.421 -82.236 1.00 87.81 357 ARG A C 1
ATOM 2973 O O . ARG A 1 357 ? -2.872 33.583 -81.069 1.00 87.81 357 ARG A O 1
ATOM 2980 N N . VAL A 1 358 ? -2.921 32.369 -82.959 1.00 91.25 358 VAL A N 1
ATOM 2981 C CA . VAL A 1 358 ? -3.791 31.314 -82.415 1.00 91.25 358 VAL A CA 1
ATOM 2982 C C . VAL A 1 358 ? -3.102 30.566 -81.274 1.00 91.25 358 VAL A C 1
ATOM 2984 O O . VAL A 1 358 ? -3.731 30.307 -80.250 1.00 91.25 358 VAL A O 1
ATOM 2987 N N . GLU A 1 359 ? -1.816 30.240 -81.408 1.00 88.81 359 GLU A N 1
ATOM 2988 C CA . GLU A 1 359 ? -1.045 29.605 -80.335 1.00 88.81 359 GLU A CA 1
ATOM 2989 C C . GLU A 1 359 ? -0.865 30.542 -79.134 1.00 88.81 359 GLU A C 1
ATOM 2991 O O . GLU A 1 359 ? -1.050 30.118 -77.995 1.00 88.81 359 GLU A O 1
ATOM 2996 N N . PHE A 1 360 ? -0.616 31.834 -79.358 1.00 90.94 360 PHE A N 1
ATOM 2997 C CA . PHE A 1 360 ? -0.557 32.830 -78.289 1.00 90.94 360 PHE A CA 1
ATOM 2998 C C . PHE A 1 360 ? -1.898 32.958 -77.554 1.00 90.94 360 PHE A C 1
ATOM 3000 O O . PHE A 1 360 ? -1.928 32.943 -76.325 1.00 90.94 360 PHE A O 1
ATOM 3007 N N . GLU A 1 361 ? -3.019 33.010 -78.277 1.00 90.31 361 GLU A N 1
ATOM 3008 C CA . GLU A 1 361 ? -4.359 33.029 -77.682 1.00 90.31 361 GLU A CA 1
ATOM 3009 C C . GLU A 1 361 ? -4.664 31.744 -76.900 1.00 90.31 361 GLU A C 1
ATOM 3011 O O . GLU A 1 361 ? -5.268 31.809 -75.828 1.00 90.31 361 GLU A O 1
ATOM 3016 N N . ARG A 1 362 ? -4.229 30.574 -77.389 1.00 92.06 362 ARG A N 1
ATOM 3017 C CA . ARG A 1 362 ? -4.340 29.301 -76.655 1.00 92.06 362 ARG A CA 1
ATOM 3018 C C . ARG A 1 362 ? -3.531 29.326 -75.364 1.00 92.06 362 ARG A C 1
ATOM 3020 O O . ARG A 1 362 ? -4.052 28.929 -74.323 1.00 92.06 362 ARG A O 1
ATOM 3027 N N . ILE A 1 363 ? -2.288 29.806 -75.415 1.00 92.06 363 ILE A N 1
ATOM 3028 C CA . ILE A 1 363 ? -1.430 29.951 -74.233 1.00 92.06 363 ILE A CA 1
ATOM 3029 C C . ILE A 1 363 ? -2.067 30.925 -73.241 1.00 92.06 363 ILE A C 1
ATOM 3031 O O . ILE A 1 363 ? -2.134 30.611 -72.055 1.00 92.06 363 ILE A O 1
ATOM 3035 N N . LEU A 1 364 ? -2.590 32.060 -73.709 1.00 92.31 364 LEU A N 1
ATOM 3036 C CA . LEU A 1 364 ? -3.238 33.056 -72.857 1.00 92.31 364 LEU A CA 1
ATOM 3037 C C . LEU A 1 364 ? -4.490 32.490 -72.178 1.00 92.31 364 LEU A C 1
ATOM 3039 O O . LEU A 1 364 ? -4.645 32.654 -70.971 1.00 92.31 364 LEU A O 1
ATOM 3043 N N . LYS A 1 365 ? -5.350 31.776 -72.917 1.00 91.94 365 LYS A N 1
ATOM 3044 C CA . LYS A 1 365 ? -6.519 31.087 -72.344 1.00 91.94 365 LYS A CA 1
ATOM 3045 C C . LYS A 1 365 ? -6.101 30.069 -71.291 1.00 91.94 365 LYS A C 1
ATOM 3047 O O . LYS A 1 365 ? -6.632 30.086 -70.189 1.00 91.94 365 LYS A O 1
ATOM 3052 N N . ARG A 1 366 ? -5.084 29.251 -71.580 1.00 91.50 366 ARG A N 1
ATOM 3053 C CA . ARG A 1 366 ? -4.546 28.288 -70.612 1.00 91.50 366 ARG A CA 1
ATOM 3054 C C . ARG A 1 366 ? -3.978 28.974 -69.368 1.00 91.50 366 ARG A C 1
ATOM 3056 O O . ARG A 1 366 ? -4.176 28.485 -68.265 1.00 91.50 366 ARG A O 1
ATOM 3063 N N . GLN A 1 367 ? -3.284 30.102 -69.520 1.00 85.25 367 GLN A N 1
ATOM 3064 C CA . GLN A 1 367 ? -2.788 30.887 -68.387 1.00 85.25 367 GLN A CA 1
ATOM 3065 C C . GLN A 1 367 ? -3.934 31.482 -67.563 1.00 85.25 367 GLN A C 1
ATOM 3067 O O . GLN A 1 367 ? -3.879 31.437 -66.339 1.00 85.25 367 GLN A O 1
ATOM 3072 N N . GLN A 1 368 ? -4.985 31.995 -68.208 1.00 88.94 368 GLN A N 1
ATOM 3073 C CA . GLN A 1 368 ? -6.186 32.476 -67.520 1.00 88.94 368 GLN A CA 1
ATOM 3074 C C . GLN A 1 368 ? -6.877 31.347 -66.746 1.00 88.94 368 GLN A C 1
ATOM 3076 O O . GLN A 1 368 ? -7.188 31.528 -65.572 1.00 88.94 368 GLN A O 1
ATOM 3081 N N . GLU A 1 369 ? -7.039 30.172 -67.357 1.00 91.31 369 GLU A N 1
ATOM 3082 C CA . GLU A 1 369 ? -7.589 28.980 -66.701 1.00 91.31 369 GLU A CA 1
ATOM 3083 C C . GLU A 1 369 ? -6.739 28.540 -65.503 1.00 91.31 369 GLU A C 1
ATOM 3085 O O . GLU A 1 369 ? -7.288 28.213 -64.454 1.00 91.31 369 GLU A O 1
ATOM 3090 N N . LEU A 1 370 ? -5.406 28.564 -65.619 1.00 90.62 370 LEU A N 1
ATOM 3091 C CA . LEU A 1 370 ? -4.507 28.271 -64.498 1.00 90.62 370 LEU A CA 1
ATOM 3092 C C . LEU A 1 370 ? -4.687 29.278 -63.359 1.00 90.62 370 LEU A C 1
ATOM 3094 O O . LEU A 1 370 ? -4.875 28.864 -62.222 1.00 90.62 370 LEU A O 1
ATOM 3098 N N . VAL A 1 371 ? -4.735 30.579 -63.657 1.00 91.94 371 VAL A N 1
ATOM 3099 C CA . VAL A 1 371 ? -4.971 31.620 -62.642 1.00 91.94 371 VAL A CA 1
ATOM 3100 C C . VAL A 1 371 ? -6.337 31.454 -61.970 1.00 91.94 371 VAL A C 1
ATOM 3102 O O . VAL A 1 371 ? -6.460 31.661 -60.762 1.00 91.94 371 VAL A O 1
ATOM 3105 N N . GLU A 1 372 ? -7.384 31.099 -62.716 1.00 90.75 372 GLU A N 1
ATOM 3106 C CA . GLU A 1 372 ? -8.696 30.815 -62.129 1.00 90.75 372 GLU A CA 1
ATOM 3107 C C . GLU A 1 372 ? -8.684 29.558 -61.258 1.00 90.75 372 GLU A C 1
ATOM 3109 O O . GLU A 1 372 ? -9.255 29.572 -60.165 1.00 90.75 372 GLU A O 1
ATOM 3114 N N . ASN A 1 373 ? -8.020 28.493 -61.706 1.00 90.19 373 ASN A N 1
ATOM 3115 C CA . ASN A 1 373 ? -7.878 27.261 -60.938 1.00 90.19 373 ASN A CA 1
ATOM 3116 C C . ASN A 1 373 ? -7.074 27.490 -59.654 1.00 90.19 373 ASN A C 1
ATOM 3118 O O . ASN A 1 373 ? -7.503 27.032 -58.598 1.00 90.19 373 ASN A O 1
ATOM 3122 N N . ASP A 1 374 ? -5.989 28.262 -59.710 1.00 88.19 374 ASP A N 1
ATOM 3123 C CA . ASP A 1 374 ? -5.192 28.634 -58.539 1.00 88.19 374 ASP A CA 1
ATOM 3124 C C . ASP A 1 374 ? -6.030 29.452 -57.548 1.00 88.19 374 ASP A C 1
ATOM 3126 O O . ASP A 1 374 ? -6.069 29.140 -56.359 1.00 88.19 374 ASP A O 1
ATOM 3130 N N . LYS A 1 375 ? -6.811 30.433 -58.027 1.00 90.38 375 LYS A N 1
ATOM 3131 C CA . LYS A 1 375 ? -7.748 31.193 -57.178 1.00 90.38 375 LYS A CA 1
ATOM 3132 C C . LYS A 1 375 ? -8.803 30.300 -56.521 1.00 90.38 375 LYS A C 1
ATOM 3134 O O . LYS A 1 375 ? -9.134 30.513 -55.352 1.00 90.38 375 LYS A O 1
ATOM 3139 N N . ARG A 1 376 ? -9.348 29.315 -57.246 1.00 89.62 376 ARG A N 1
ATOM 3140 C CA . ARG A 1 376 ? -10.306 28.340 -56.692 1.00 89.62 376 ARG A CA 1
ATOM 3141 C C . ARG A 1 376 ? -9.640 27.452 -55.645 1.00 89.62 376 ARG A C 1
ATOM 3143 O O . ARG A 1 376 ? -10.182 27.314 -54.553 1.00 89.62 376 ARG A O 1
ATOM 3150 N N . ALA A 1 377 ? -8.452 26.929 -55.934 1.00 91.06 377 ALA A N 1
ATOM 3151 C CA . ALA A 1 377 ? -7.683 26.109 -55.006 1.00 91.06 377 ALA A CA 1
ATOM 3152 C C . ALA A 1 377 ? -7.321 26.882 -53.726 1.00 91.06 377 ALA A C 1
ATOM 3154 O O . ALA A 1 377 ? -7.491 26.361 -52.625 1.00 91.06 377 ALA A O 1
ATOM 3155 N N . GLU A 1 378 ? -6.904 28.146 -53.839 1.00 88.38 378 GLU A N 1
ATOM 3156 C CA . GLU A 1 378 ? -6.667 29.021 -52.687 1.00 88.38 378 GLU A CA 1
ATOM 3157 C C . GLU A 1 378 ? -7.937 29.264 -51.867 1.00 88.38 378 GLU A C 1
ATOM 3159 O O . GLU A 1 378 ? -7.889 29.280 -50.635 1.00 88.38 378 GLU A O 1
ATOM 3164 N N . TYR A 1 379 ? -9.077 29.474 -52.527 1.00 89.00 379 TYR A N 1
ATOM 3165 C CA . TYR A 1 379 ? -10.354 29.676 -51.850 1.00 89.00 379 TYR A CA 1
ATOM 3166 C C . TYR A 1 379 ? -10.791 28.419 -51.089 1.00 89.00 379 TYR A C 1
ATOM 3168 O O . TYR A 1 379 ? -11.134 28.505 -49.909 1.00 89.00 379 TYR A O 1
ATOM 3176 N N . GLU A 1 380 ? -10.699 27.245 -51.714 1.00 91.50 380 GLU A N 1
ATOM 3177 C CA . GLU A 1 380 ? -10.962 25.960 -51.063 1.00 91.50 380 GLU A CA 1
ATOM 3178 C C . GLU A 1 380 ? -9.995 25.700 -49.904 1.00 91.50 380 GLU A C 1
ATOM 3180 O O . GLU A 1 380 ? -10.418 25.258 -48.836 1.00 91.50 380 GLU A O 1
ATOM 3185 N N . ALA A 1 381 ? -8.706 26.010 -50.068 1.00 90.12 381 ALA A N 1
ATOM 3186 C CA . ALA A 1 381 ? -7.716 25.887 -49.003 1.00 90.12 381 ALA A CA 1
ATOM 3187 C C . ALA A 1 381 ? -8.039 26.815 -47.821 1.00 90.12 381 ALA A C 1
ATOM 3189 O O . ALA A 1 381 ? -7.964 26.390 -46.667 1.00 90.12 381 ALA A O 1
ATOM 3190 N N . LYS A 1 382 ? -8.467 28.057 -48.087 1.00 90.19 382 LYS A N 1
ATOM 3191 C CA . LYS A 1 382 ? -8.930 29.000 -47.055 1.00 90.19 382 LYS A CA 1
ATOM 3192 C C . LYS A 1 382 ? -10.187 28.495 -46.349 1.00 90.19 382 LYS A C 1
ATOM 3194 O O . LYS A 1 382 ? -10.248 28.564 -45.124 1.00 90.19 382 LYS A O 1
ATOM 3199 N N . GLN A 1 383 ? -11.160 27.952 -47.082 1.00 90.75 383 GLN A N 1
ATOM 3200 C CA . GLN A 1 383 ? -12.363 27.364 -46.488 1.00 90.75 383 GLN A CA 1
ATOM 3201 C C . GLN A 1 383 ? -12.035 26.153 -45.610 1.00 90.75 383 GLN A C 1
ATOM 3203 O O . GLN A 1 383 ? -12.499 26.091 -44.473 1.00 90.75 383 GLN A O 1
ATOM 3208 N N . LYS A 1 384 ? -11.196 25.229 -46.095 1.00 90.56 384 LYS A N 1
ATOM 3209 C CA . LYS A 1 384 ? -10.717 24.075 -45.320 1.00 90.56 384 LYS A CA 1
ATOM 3210 C C . LYS A 1 384 ? -9.963 24.527 -44.073 1.00 90.56 384 LYS A C 1
ATOM 3212 O O . LYS A 1 384 ? -10.230 24.030 -42.990 1.00 90.56 384 LYS A O 1
ATOM 3217 N N . SER A 1 385 ? -9.084 25.521 -44.192 1.00 90.00 385 SER A N 1
ATOM 3218 C CA . SER A 1 385 ? -8.374 26.106 -43.047 1.00 90.00 385 SER A CA 1
ATOM 3219 C C . SER A 1 385 ? -9.337 26.713 -42.019 1.00 90.00 385 SER A C 1
ATOM 3221 O O . SER A 1 385 ? -9.193 26.484 -40.820 1.00 90.00 385 SER A O 1
ATOM 3223 N N . PHE A 1 386 ? -10.374 27.423 -42.474 1.00 92.56 386 PHE A N 1
ATOM 3224 C CA . PHE A 1 386 ? -11.403 27.979 -41.597 1.00 92.56 386 PHE A CA 1
ATOM 3225 C C . PHE A 1 386 ? -12.223 26.893 -40.886 1.00 92.56 386 PHE A C 1
ATOM 3227 O O . PHE A 1 386 ? -12.471 27.008 -39.686 1.00 92.56 386 PHE A O 1
ATOM 3234 N N . GLN A 1 387 ? -12.621 25.836 -41.600 1.00 92.12 387 GLN A N 1
ATOM 3235 C CA . GLN A 1 387 ? -13.310 24.681 -41.015 1.00 92.12 387 GLN A CA 1
ATOM 3236 C C . GLN A 1 387 ? -12.417 23.980 -39.988 1.00 92.12 387 GLN A C 1
ATOM 3238 O O . GLN A 1 387 ? -12.815 23.857 -38.836 1.00 92.12 387 GLN A O 1
ATOM 3243 N N . ASN A 1 388 ? -11.168 23.676 -40.349 1.00 92.75 388 ASN A N 1
ATOM 3244 C CA . ASN A 1 388 ? -10.185 23.081 -39.444 1.00 92.75 388 ASN A CA 1
ATOM 3245 C C . ASN A 1 388 ? -9.974 23.934 -38.183 1.00 92.75 388 ASN A C 1
ATOM 3247 O O . ASN A 1 388 ? -9.884 23.398 -37.084 1.00 92.75 388 ASN A O 1
ATOM 3251 N N . LEU A 1 389 ? -9.921 25.266 -38.310 1.00 92.94 389 LEU A N 1
ATOM 3252 C CA . LEU A 1 389 ? -9.806 26.176 -37.167 1.00 92.94 389 LEU A CA 1
ATOM 3253 C C . LEU A 1 389 ? -11.055 26.139 -36.276 1.00 92.94 389 LEU A C 1
ATOM 3255 O O . LEU A 1 389 ? -10.938 26.183 -35.050 1.00 92.94 389 LEU A O 1
ATOM 3259 N N . LYS A 1 390 ? -12.250 26.092 -36.874 1.00 93.88 390 LYS A N 1
ATOM 3260 C CA . LYS A 1 390 ? -13.514 25.976 -36.139 1.00 93.88 390 LYS A CA 1
ATOM 3261 C C . LYS A 1 390 ? -13.575 24.651 -35.379 1.00 93.88 390 LYS A C 1
ATOM 3263 O O . LYS A 1 390 ? -13.899 24.663 -34.194 1.00 93.88 390 LYS A O 1
ATOM 3268 N N . ASP A 1 391 ? -13.204 23.557 -36.029 1.00 93.25 391 ASP A N 1
ATOM 3269 C CA . ASP A 1 391 ? -13.184 22.224 -35.434 1.00 93.25 391 ASP A CA 1
ATOM 3270 C C . ASP A 1 391 ? -12.136 22.137 -34.322 1.00 93.25 391 ASP A C 1
ATOM 3272 O O . ASP A 1 391 ? -12.435 21.641 -33.242 1.00 93.25 391 ASP A O 1
ATOM 3276 N N . LEU A 1 392 ? -10.952 22.730 -34.513 1.00 92.69 392 LEU A N 1
ATOM 3277 C CA . LEU A 1 392 ? -9.932 22.829 -33.467 1.00 92.69 392 LEU A CA 1
ATOM 3278 C C . LEU A 1 392 ? -10.445 23.608 -32.248 1.00 92.69 392 LEU A C 1
ATOM 3280 O O . LEU A 1 392 ? -10.218 23.199 -31.113 1.00 92.69 392 LEU A O 1
ATOM 3284 N N . ARG A 1 393 ? -11.166 24.718 -32.455 1.00 91.62 393 ARG A N 1
ATOM 3285 C CA . ARG A 1 393 ? -11.783 25.473 -31.350 1.00 91.62 393 ARG A CA 1
ATOM 3286 C C . ARG A 1 393 ? -12.835 24.647 -30.616 1.00 91.62 393 ARG A C 1
ATOM 3288 O O . ARG A 1 393 ? -12.864 24.689 -29.390 1.00 91.62 393 ARG A O 1
ATOM 3295 N N . LEU A 1 394 ? -13.669 23.900 -31.341 1.00 94.75 394 LEU A N 1
ATOM 3296 C CA . LEU A 1 394 ? -14.653 22.999 -30.739 1.00 94.75 394 LEU A CA 1
ATOM 3297 C C . LEU A 1 394 ? -13.966 21.898 -29.926 1.00 94.75 394 LEU A C 1
ATOM 3299 O O . LEU A 1 394 ? -14.314 21.726 -28.764 1.00 94.75 394 LEU A O 1
ATOM 3303 N N . GLN A 1 395 ? -12.932 21.258 -30.476 1.00 94.00 395 GLN A N 1
ATOM 3304 C CA . GLN A 1 395 ? -12.136 20.251 -29.771 1.00 94.00 395 GLN A CA 1
ATOM 3305 C C . GLN A 1 395 ? -11.478 20.817 -28.509 1.00 94.00 395 GLN A C 1
ATOM 3307 O O . GLN A 1 395 ? -11.491 20.162 -27.471 1.00 94.00 395 GLN A O 1
ATOM 3312 N N . ILE A 1 396 ? -10.940 22.042 -28.556 1.00 91.94 396 ILE A N 1
ATOM 3313 C CA . ILE A 1 396 ? -10.389 22.716 -27.369 1.00 91.94 396 ILE A CA 1
ATOM 3314 C C . ILE A 1 396 ? -11.489 22.936 -26.323 1.00 91.94 396 ILE A C 1
ATOM 3316 O O . ILE A 1 396 ? -11.277 22.643 -25.150 1.00 91.94 396 ILE A O 1
ATOM 3320 N N . CYS A 1 397 ? -12.669 23.418 -26.726 1.00 93.88 397 CYS A N 1
ATOM 3321 C CA . CYS A 1 397 ? -13.790 23.614 -25.807 1.00 93.88 397 CYS A CA 1
ATOM 3322 C C . CYS A 1 397 ? -14.297 22.297 -25.203 1.00 93.88 397 CYS A C 1
ATOM 3324 O O . CYS A 1 397 ? -14.627 22.265 -24.020 1.00 93.88 397 CYS A O 1
ATOM 3326 N N . GLU A 1 398 ? -14.378 21.225 -25.989 1.00 94.12 398 GLU A N 1
ATOM 3327 C CA . GLU A 1 398 ? -14.770 19.893 -25.519 1.00 94.12 398 GLU A CA 1
ATOM 3328 C C . GLU A 1 398 ? -13.739 19.330 -24.547 1.00 94.12 398 GLU A C 1
ATOM 3330 O O . GLU A 1 398 ? -14.106 18.946 -23.441 1.00 94.12 398 GLU A O 1
ATOM 3335 N N . LYS A 1 399 ? -12.448 19.394 -24.889 1.00 93.25 399 LYS A N 1
ATOM 3336 C CA . LYS A 1 399 ? -11.362 18.963 -24.003 1.00 93.25 399 LYS A CA 1
ATOM 3337 C C . LYS A 1 399 ? -11.314 19.754 -22.701 1.00 93.25 399 LYS A C 1
ATOM 3339 O O . LYS A 1 399 ? -11.025 19.182 -21.655 1.00 93.25 399 LYS A O 1
ATOM 3344 N N . GLU A 1 400 ? -11.611 21.050 -22.737 1.00 90.75 400 GLU A N 1
ATOM 3345 C CA . GLU A 1 400 ? -11.679 21.860 -21.520 1.00 90.75 400 GLU A CA 1
ATOM 3346 C C . GLU A 1 400 ? -12.896 21.484 -20.662 1.00 90.75 400 GLU A C 1
ATOM 3348 O O . GLU A 1 400 ? -12.776 21.379 -19.443 1.00 90.75 400 GLU A O 1
ATOM 3353 N N . LYS A 1 401 ? -14.056 21.205 -21.276 1.00 92.38 401 LYS A N 1
ATOM 3354 C CA . LYS A 1 401 ? -15.233 20.686 -20.557 1.00 92.38 401 LYS A CA 1
ATOM 3355 C C . LYS A 1 401 ? -14.970 19.316 -19.943 1.00 92.38 401 LYS A C 1
ATOM 3357 O O . LYS A 1 401 ? -15.335 19.118 -18.790 1.00 92.38 401 LYS A O 1
ATOM 3362 N N . GLU A 1 402 ? -14.339 18.406 -20.682 1.00 92.38 402 GLU A N 1
ATOM 3363 C CA . GLU A 1 402 ? -13.910 17.097 -20.179 1.00 92.38 402 GLU A CA 1
ATOM 3364 C C . GLU A 1 402 ? -12.972 17.271 -18.984 1.00 92.38 402 GLU A C 1
ATOM 3366 O O . GLU A 1 402 ? -13.246 16.727 -17.924 1.00 92.38 402 GLU A O 1
ATOM 3371 N N . ARG A 1 403 ? -11.949 18.128 -19.088 1.00 92.88 403 ARG A N 1
ATOM 3372 C CA . ARG A 1 403 ? -11.024 18.413 -17.980 1.00 92.88 403 ARG A CA 1
ATOM 3373 C C . ARG A 1 403 ? -11.732 18.983 -16.748 1.00 92.88 403 ARG A C 1
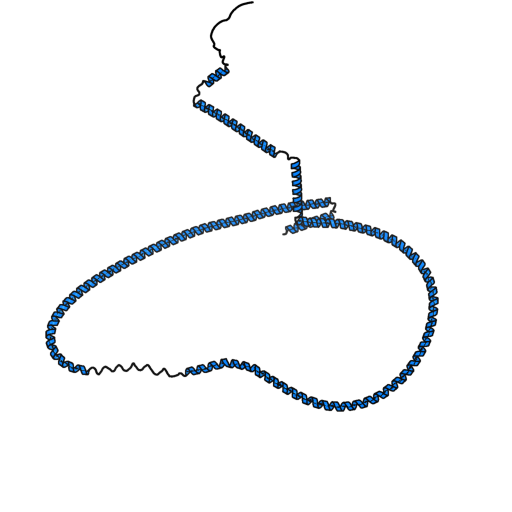ATOM 3375 O O . ARG A 1 403 ? -11.397 18.622 -15.622 1.00 92.88 403 ARG A O 1
ATOM 3382 N N . ILE A 1 404 ? -12.694 19.891 -16.934 1.00 92.00 404 ILE A N 1
ATOM 3383 C CA . ILE A 1 404 ? -13.498 20.435 -15.829 1.00 92.00 404 ILE A CA 1
ATOM 3384 C C . ILE A 1 404 ? -14.379 19.338 -15.223 1.00 92.00 404 ILE A C 1
ATOM 3386 O O . ILE A 1 404 ? -14.468 19.248 -14.002 1.00 92.00 404 ILE A O 1
ATOM 3390 N N . ALA A 1 405 ? -15.005 18.498 -16.048 1.00 92.00 405 ALA A N 1
ATOM 3391 C CA . ALA A 1 405 ? -15.833 17.390 -15.589 1.00 92.00 405 ALA A CA 1
ATOM 3392 C C . ALA A 1 405 ? -15.010 16.345 -14.825 1.00 92.00 405 ALA A C 1
ATOM 3394 O O . ALA A 1 405 ? -15.421 15.944 -13.744 1.00 92.00 405 ALA A O 1
ATOM 3395 N N . GLU A 1 406 ? -13.828 15.974 -15.318 1.00 90.88 406 GLU A N 1
ATOM 3396 C CA . GLU A 1 406 ? -12.869 15.103 -14.628 1.00 90.88 406 GLU A CA 1
ATOM 3397 C C . GLU A 1 406 ? -12.436 15.715 -13.294 1.00 90.88 406 GLU A C 1
ATOM 3399 O O . GLU A 1 406 ? -12.460 15.044 -12.267 1.00 90.88 406 GLU A O 1
ATOM 3404 N N . ARG A 1 407 ? -12.106 17.013 -13.269 1.00 89.69 407 ARG A N 1
ATOM 3405 C CA . ARG A 1 407 ? -11.756 17.713 -12.025 1.00 89.69 407 ARG A CA 1
ATOM 3406 C C . ARG A 1 407 ? -12.910 17.708 -11.022 1.00 89.69 407 ARG A C 1
ATOM 3408 O O . ARG A 1 407 ? -12.673 17.503 -9.834 1.00 89.69 407 ARG A O 1
ATOM 3415 N N . ASN A 1 408 ? -14.134 17.946 -11.485 1.00 90.12 408 ASN A N 1
ATOM 3416 C CA . ASN A 1 408 ? -15.324 17.908 -10.641 1.00 90.12 408 ASN A CA 1
ATOM 3417 C C . ASN A 1 408 ? -15.603 16.485 -10.148 1.00 90.12 408 ASN A C 1
ATOM 3419 O O . ASN A 1 408 ? -15.882 16.322 -8.969 1.00 90.12 408 ASN A O 1
ATOM 3423 N N . ALA A 1 409 ? -15.449 15.468 -10.998 1.00 91.31 409 ALA A N 1
ATOM 3424 C CA . ALA A 1 409 ? -15.599 14.066 -10.623 1.00 91.31 409 ALA A CA 1
ATOM 3425 C C . ALA A 1 409 ? -14.580 13.665 -9.550 1.00 91.31 409 ALA A C 1
ATOM 3427 O O . ALA A 1 409 ? -14.973 13.134 -8.520 1.00 91.31 409 ALA A O 1
ATOM 3428 N N . VAL A 1 410 ? -13.301 14.023 -9.711 1.00 88.69 410 VAL A N 1
ATOM 3429 C CA . VAL A 1 410 ? -12.267 13.799 -8.683 1.00 88.69 410 VAL A CA 1
ATOM 3430 C C . VAL A 1 410 ? -12.613 14.526 -7.380 1.00 88.69 410 VAL A C 1
ATOM 3432 O O . VAL A 1 410 ? -12.378 14.005 -6.291 1.00 88.69 410 VAL A O 1
ATOM 3435 N N . PHE A 1 411 ? -13.189 15.729 -7.459 1.00 86.81 411 PHE A N 1
ATOM 3436 C CA . PHE A 1 411 ? -13.609 16.471 -6.271 1.00 86.81 411 PHE A CA 1
ATOM 3437 C C . PHE A 1 411 ? -14.821 15.830 -5.578 1.00 86.81 411 PHE A C 1
ATOM 3439 O O . PHE A 1 411 ? -14.830 15.705 -4.356 1.00 86.81 411 PHE A O 1
ATOM 3446 N N . GLU A 1 412 ? -15.825 15.393 -6.338 1.00 89.50 412 GLU A N 1
ATOM 3447 C CA . GLU A 1 412 ? -16.996 14.669 -5.836 1.00 89.50 412 GLU A CA 1
ATOM 3448 C C . GLU A 1 412 ? -16.611 13.311 -5.240 1.00 89.50 412 GLU A C 1
ATOM 3450 O O . GLU A 1 412 ? -17.095 12.956 -4.165 1.00 89.50 412 GLU A O 1
ATOM 3455 N N . GLU A 1 413 ? -15.697 12.580 -5.880 1.00 86.56 413 GLU A N 1
ATOM 3456 C CA . GLU A 1 413 ? -15.092 11.364 -5.337 1.00 86.56 413 GLU A CA 1
ATOM 3457 C C . GLU A 1 413 ? -14.343 11.666 -4.039 1.00 86.56 413 GLU A C 1
ATOM 3459 O O . GLU A 1 413 ? -14.549 10.975 -3.046 1.00 86.56 413 GLU A O 1
ATOM 3464 N N . GLY A 1 414 ? -13.556 12.744 -3.990 1.00 87.00 414 GLY A N 1
ATOM 3465 C CA . GLY A 1 414 ? -12.885 13.197 -2.772 1.00 87.00 414 GLY A CA 1
ATOM 3466 C C . GLY A 1 414 ? -13.862 13.534 -1.640 1.00 87.00 414 GLY A C 1
ATOM 3467 O O . GLY A 1 414 ? -13.636 13.149 -0.493 1.00 87.00 414 GLY A O 1
ATOM 3468 N N . LEU A 1 415 ? -14.979 14.205 -1.941 1.00 87.12 415 LEU A N 1
ATOM 3469 C CA . LEU A 1 415 ? -16.042 14.475 -0.967 1.00 87.12 415 LEU A CA 1
ATOM 3470 C C . LEU A 1 415 ? -16.698 13.183 -0.476 1.00 87.12 415 LEU A C 1
ATOM 3472 O O . LEU A 1 415 ? -16.850 13.011 0.731 1.00 87.12 415 LEU A O 1
ATOM 3476 N N . ARG A 1 416 ? -17.033 12.256 -1.381 1.00 85.25 416 ARG A N 1
ATOM 3477 C CA . ARG A 1 416 ? -17.614 10.957 -1.015 1.00 85.25 416 ARG A CA 1
ATOM 3478 C C . ARG A 1 416 ? -16.667 10.120 -0.169 1.00 85.25 416 ARG A C 1
ATOM 3480 O O . ARG A 1 416 ? -17.097 9.586 0.847 1.00 85.25 416 ARG A O 1
ATOM 3487 N N . LEU A 1 417 ? -15.389 10.057 -0.534 1.00 84.00 417 LEU A N 1
ATOM 3488 C CA . LEU A 1 417 ? -14.360 9.370 0.245 1.00 84.00 417 LEU A CA 1
ATOM 3489 C C . LEU A 1 417 ? -14.198 10.005 1.628 1.00 84.00 417 LEU A C 1
ATOM 3491 O O . LEU A 1 417 ? -14.106 9.287 2.620 1.00 84.00 417 LEU A O 1
ATOM 3495 N N . ASN A 1 418 ? -14.232 11.337 1.726 1.00 82.69 418 ASN A N 1
ATOM 3496 C CA . ASN A 1 418 ? -14.187 12.036 3.010 1.00 82.69 418 ASN A CA 1
ATOM 3497 C C . ASN A 1 418 ? -15.423 11.752 3.874 1.00 82.69 418 ASN A C 1
ATOM 3499 O O . ASN A 1 418 ? -15.297 11.514 5.077 1.00 82.69 418 ASN A O 1
ATOM 3503 N N . GLU A 1 419 ? -16.621 11.759 3.289 1.00 86.25 419 GLU A N 1
ATOM 3504 C CA . GLU A 1 419 ? -17.857 11.419 3.995 1.00 86.25 419 GLU A CA 1
ATOM 3505 C C . GLU A 1 419 ? -17.868 9.957 4.451 1.00 86.25 419 GLU A C 1
ATOM 3507 O O . GLU A 1 419 ? -18.199 9.678 5.607 1.00 86.25 419 GLU A O 1
ATOM 3512 N N . GLU A 1 420 ? -17.454 9.030 3.588 1.00 84.81 420 GLU A N 1
ATOM 3513 C CA . GLU A 1 420 ? -17.343 7.609 3.905 1.00 84.81 420 GLU A CA 1
ATOM 3514 C C . GLU A 1 420 ? -16.297 7.365 4.997 1.00 84.81 420 GLU A C 1
ATOM 3516 O O . GLU A 1 420 ? -16.581 6.663 5.971 1.00 84.81 420 GLU A O 1
ATOM 3521 N N . ALA A 1 421 ? -15.131 8.011 4.914 1.00 84.50 421 ALA A N 1
ATOM 3522 C CA . ALA A 1 421 ? -14.103 7.969 5.949 1.00 84.50 421 ALA A CA 1
ATOM 3523 C C . ALA A 1 421 ? -14.620 8.539 7.279 1.00 84.50 421 ALA A C 1
ATOM 3525 O O . ALA A 1 421 ? -14.381 7.951 8.337 1.00 84.50 421 ALA A O 1
ATOM 3526 N N . ARG A 1 422 ? -15.388 9.637 7.254 1.00 85.12 422 ARG A N 1
ATOM 3527 C CA . ARG A 1 422 ? -16.018 10.209 8.454 1.00 85.12 422 ARG A CA 1
ATOM 3528 C C . ARG A 1 422 ? -17.021 9.238 9.077 1.00 85.12 422 ARG A C 1
ATOM 3530 O O . ARG A 1 422 ? -16.980 9.013 10.287 1.00 85.12 422 ARG A O 1
ATOM 3537 N N . LEU A 1 423 ? -17.902 8.645 8.270 1.00 86.31 423 LEU A N 1
ATOM 3538 C CA . LEU A 1 423 ? -18.881 7.654 8.728 1.00 86.31 423 LEU A CA 1
ATOM 3539 C C . LEU A 1 423 ? -18.202 6.380 9.240 1.00 86.31 423 LEU A C 1
ATOM 3541 O O . LEU A 1 423 ? -18.648 5.801 10.229 1.00 86.31 423 LEU A O 1
ATOM 3545 N N . ARG A 1 424 ? -17.109 5.944 8.607 1.00 84.50 424 ARG A N 1
ATOM 3546 C CA . ARG A 1 424 ? -16.278 4.829 9.078 1.00 84.50 424 ARG A CA 1
ATOM 3547 C C . ARG A 1 424 ? -15.661 5.144 10.440 1.00 84.50 424 ARG A C 1
ATOM 3549 O O . ARG A 1 424 ? -15.835 4.348 11.356 1.00 84.50 424 ARG A O 1
ATOM 3556 N N . ARG A 1 425 ? -15.045 6.320 10.619 1.00 84.00 425 ARG A N 1
ATOM 3557 C CA . ARG A 1 425 ? -14.494 6.763 11.917 1.00 84.00 425 ARG A CA 1
ATOM 3558 C C . ARG A 1 425 ? -15.557 6.783 13.014 1.00 84.00 425 ARG A C 1
ATOM 3560 O O . ARG A 1 425 ? -15.300 6.319 14.121 1.00 84.00 425 ARG A O 1
ATOM 3567 N N . LEU A 1 426 ? -16.758 7.278 12.711 1.00 86.69 426 LEU A N 1
ATOM 3568 C CA . LEU A 1 426 ? -17.860 7.315 13.673 1.00 86.69 426 LEU A CA 1
ATOM 3569 C C . LEU A 1 426 ? -18.320 5.900 14.063 1.00 86.69 426 LEU A C 1
ATOM 3571 O O . LEU A 1 426 ? -18.387 5.597 15.252 1.00 86.69 426 LEU A O 1
ATOM 3575 N N . ARG A 1 427 ? -18.512 5.003 13.082 1.00 85.19 427 ARG A N 1
ATOM 3576 C CA . ARG A 1 427 ? -18.829 3.581 13.324 1.00 85.19 427 ARG A CA 1
ATOM 3577 C C . ARG A 1 427 ? -17.757 2.875 14.160 1.00 85.19 427 ARG A C 1
ATOM 3579 O O . ARG A 1 427 ? -18.093 2.134 15.079 1.00 85.19 427 ARG A O 1
ATOM 3586 N N . LEU A 1 428 ? -16.478 3.119 13.872 1.00 85.50 428 LEU A N 1
ATOM 3587 C CA . LEU A 1 428 ? -15.360 2.541 14.621 1.00 85.50 428 LEU A CA 1
ATOM 3588 C C . LEU A 1 428 ? -15.307 3.063 16.059 1.00 85.50 428 LEU A C 1
ATOM 3590 O O . LEU A 1 428 ? -15.108 2.281 16.983 1.00 85.50 428 LEU A O 1
ATOM 3594 N N . ASN A 1 429 ? -15.533 4.359 16.276 1.00 85.81 429 ASN A N 1
ATOM 3595 C CA . ASN A 1 429 ? -15.592 4.934 17.621 1.00 85.81 429 ASN A CA 1
ATOM 3596 C C . ASN A 1 429 ? -16.773 4.378 18.431 1.00 85.81 429 ASN A C 1
ATOM 3598 O O . ASN A 1 429 ? -16.613 4.043 19.606 1.00 85.81 429 ASN A O 1
ATOM 3602 N N . GLU A 1 430 ? -17.942 4.209 17.812 1.00 87.75 430 GLU A N 1
ATOM 3603 C CA . GLU A 1 430 ? -19.075 3.533 18.449 1.00 87.75 430 GLU A CA 1
ATOM 3604 C C . GLU A 1 430 ? -18.735 2.085 18.825 1.00 87.75 430 GLU A C 1
ATOM 3606 O O . GLU A 1 430 ? -18.967 1.684 19.963 1.00 87.75 430 GLU A O 1
ATOM 3611 N N . ALA A 1 431 ? -18.122 1.313 17.925 1.00 86.31 431 ALA A N 1
ATOM 3612 C CA . ALA A 1 431 ? -17.707 -0.059 18.218 1.00 86.31 431 ALA A CA 1
ATOM 3613 C C . ALA A 1 431 ? -16.659 -0.124 19.349 1.00 86.31 431 ALA A C 1
ATOM 3615 O O . ALA A 1 431 ? -16.793 -0.928 20.272 1.00 86.31 431 ALA A O 1
ATOM 3616 N N . LYS A 1 432 ? -15.659 0.772 19.343 1.00 85.62 432 LYS A N 1
ATOM 3617 C CA . LYS A 1 432 ? -14.649 0.894 20.413 1.00 85.62 432 LYS A CA 1
ATOM 3618 C C . LYS A 1 432 ? -15.299 1.184 21.766 1.00 85.62 432 LYS A C 1
ATOM 3620 O O . LYS A 1 432 ? -14.994 0.518 22.751 1.00 85.62 432 LYS A O 1
ATOM 3625 N N . THR A 1 433 ? -16.211 2.156 21.821 1.00 87.38 433 THR A N 1
ATOM 3626 C CA . THR A 1 433 ? -16.899 2.523 23.071 1.00 87.38 433 THR A CA 1
ATOM 3627 C C . THR A 1 433 ? -17.816 1.416 23.587 1.00 87.38 433 THR A C 1
ATOM 3629 O O . THR A 1 433 ? -17.853 1.203 24.797 1.00 87.38 433 THR A O 1
ATOM 3632 N N . ARG A 1 434 ? -18.512 0.680 22.707 1.00 88.56 434 ARG A N 1
ATOM 3633 C CA . ARG A 1 434 ? -19.301 -0.506 23.091 1.00 88.56 434 ARG A CA 1
ATOM 3634 C C . ARG A 1 434 ? -18.415 -1.584 23.713 1.00 88.56 434 ARG A C 1
ATOM 3636 O O . ARG A 1 434 ? -18.665 -1.975 24.846 1.00 88.56 434 ARG A O 1
ATOM 3643 N N . LYS A 1 435 ? -17.310 -1.953 23.058 1.00 85.94 435 LYS A N 1
ATOM 3644 C CA . LYS A 1 435 ? -16.378 -2.960 23.589 1.00 85.94 435 LYS A CA 1
ATOM 3645 C C . LYS A 1 435 ? -15.738 -2.549 24.909 1.00 85.94 435 LYS A C 1
ATOM 3647 O O . LYS A 1 435 ? -15.630 -3.364 25.812 1.00 85.94 435 LYS A O 1
ATOM 3652 N N . LEU A 1 436 ? -15.353 -1.284 25.073 1.00 86.25 436 LEU A N 1
ATOM 3653 C CA . LEU A 1 436 ? -14.832 -0.803 26.358 1.00 86.25 436 LEU A CA 1
ATOM 3654 C C . LEU A 1 436 ? -15.876 -0.889 27.486 1.00 86.25 436 LEU A C 1
ATOM 3656 O O . LEU A 1 436 ? -15.506 -1.170 28.626 1.00 86.25 436 LEU A O 1
ATOM 3660 N N . LYS A 1 437 ? -17.168 -0.681 27.189 1.00 87.88 437 LYS A N 1
ATOM 3661 C CA . LYS A 1 437 ? -18.258 -0.886 28.160 1.00 87.88 437 LYS A CA 1
ATOM 3662 C C . LYS A 1 437 ? -18.436 -2.362 28.510 1.00 87.88 437 LYS A C 1
ATOM 3664 O O . LYS A 1 437 ? -18.491 -2.676 29.692 1.00 87.88 437 LYS A O 1
ATOM 3669 N N . GLU A 1 438 ? -18.416 -3.256 27.523 1.00 87.31 438 GLU A N 1
ATOM 3670 C CA . GLU A 1 438 ? -18.490 -4.709 27.753 1.00 87.31 438 GLU A CA 1
ATOM 3671 C C . GLU A 1 438 ? -17.369 -5.205 28.680 1.00 87.31 438 GLU A C 1
ATOM 3673 O O . GLU A 1 438 ? -17.576 -6.089 29.506 1.00 87.31 438 GLU A O 1
ATOM 3678 N N . LEU A 1 439 ? -16.171 -4.616 28.604 1.00 86.00 439 LEU A N 1
ATOM 3679 C CA . LEU A 1 439 ? -15.071 -4.970 29.508 1.00 86.00 439 LEU A CA 1
ATOM 3680 C C . LEU A 1 439 ? -15.274 -4.480 30.941 1.00 86.00 439 LEU A C 1
ATOM 3682 O O . LEU A 1 439 ? -14.851 -5.163 31.874 1.00 86.00 439 LEU A O 1
ATOM 3686 N N . LYS A 1 440 ? -15.898 -3.307 31.109 1.00 85.75 440 LYS A N 1
ATOM 3687 C CA . LYS A 1 440 ? -16.299 -2.797 32.427 1.00 85.75 440 LYS A CA 1
ATOM 3688 C C . LYS A 1 440 ? -17.355 -3.708 33.045 1.00 85.75 440 LYS A C 1
ATOM 3690 O O . LYS A 1 440 ? -17.236 -4.070 34.209 1.00 85.75 440 LYS A O 1
ATOM 3695 N N . GLU A 1 441 ? -18.336 -4.130 32.251 1.00 89.06 441 GLU A N 1
ATOM 3696 C CA . GLU A 1 441 ? -19.370 -5.087 32.667 1.00 89.06 441 GLU A CA 1
ATOM 3697 C C . GLU A 1 441 ? -18.787 -6.472 32.990 1.00 89.06 441 GLU A C 1
ATOM 3699 O O . GLU A 1 441 ? -19.241 -7.125 33.925 1.00 89.06 441 GLU A O 1
ATOM 3704 N N . ALA A 1 442 ? -17.727 -6.892 32.292 1.00 85.25 442 ALA A N 1
ATOM 3705 C CA . ALA A 1 442 ? -17.006 -8.137 32.565 1.00 85.25 442 ALA A CA 1
ATOM 3706 C C . ALA A 1 442 ? -16.135 -8.105 33.842 1.00 85.25 442 ALA A C 1
ATOM 3708 O O . ALA A 1 442 ? -15.453 -9.089 34.129 1.00 85.25 442 ALA A O 1
ATOM 3709 N N . GLY A 1 443 ? -16.124 -6.998 34.595 1.00 83.56 443 GLY A N 1
ATOM 3710 C CA . GLY A 1 443 ? -15.431 -6.898 35.884 1.00 83.56 443 GLY A CA 1
ATOM 3711 C C . GLY A 1 443 ? -13.907 -6.781 35.789 1.00 83.56 443 GLY A C 1
ATOM 3712 O O . GLY A 1 443 ? -13.210 -7.044 36.768 1.00 83.56 443 GLY A O 1
ATOM 3713 N N . ILE A 1 444 ? -13.362 -6.393 34.631 1.00 85.62 444 ILE A N 1
ATOM 3714 C CA . ILE A 1 444 ? -11.916 -6.194 34.477 1.00 85.62 444 ILE A CA 1
ATOM 3715 C C . ILE A 1 444 ? -11.493 -4.930 35.245 1.00 85.62 444 ILE A C 1
ATOM 3717 O O . ILE A 1 444 ? -12.099 -3.877 35.044 1.00 85.62 444 ILE A O 1
ATOM 3721 N N . PRO A 1 445 ? -10.424 -4.978 36.065 1.00 86.94 445 PRO A N 1
ATOM 3722 C CA . PRO A 1 445 ? -9.955 -3.808 36.803 1.00 86.94 445 PRO A CA 1
ATOM 3723 C C . PRO A 1 445 ? -9.642 -2.591 35.913 1.00 86.94 445 PRO A C 1
ATOM 3725 O O . PRO A 1 445 ? -8.966 -2.708 34.885 1.00 86.94 445 PRO A O 1
ATOM 3728 N N . ASP A 1 446 ? -10.025 -1.394 36.375 1.00 86.44 446 ASP A N 1
ATOM 3729 C CA . ASP A 1 446 ? -9.862 -0.112 35.660 1.00 86.44 446 ASP A CA 1
ATOM 3730 C C . ASP A 1 446 ? -8.422 0.194 35.228 1.00 86.44 446 ASP A C 1
ATOM 3732 O O . ASP A 1 446 ? -8.184 0.858 34.213 1.00 86.44 446 ASP A O 1
ATOM 3736 N N . LYS A 1 447 ? -7.436 -0.333 35.965 1.00 87.81 447 LYS A N 1
ATOM 3737 C CA . LYS A 1 447 ? -6.011 -0.229 35.624 1.00 87.81 447 LYS A CA 1
ATOM 3738 C C . LYS A 1 447 ? -5.714 -0.795 34.231 1.00 87.81 447 LYS A C 1
ATOM 3740 O O . LYS A 1 447 ? -4.923 -0.202 33.499 1.00 87.81 447 LYS A O 1
ATOM 3745 N N . TYR A 1 448 ? -6.333 -1.918 33.866 1.00 86.94 448 TYR A N 1
ATOM 3746 C CA . TYR A 1 448 ? -6.136 -2.572 32.570 1.00 86.94 448 TYR A CA 1
ATOM 3747 C C . TYR A 1 448 ? -6.971 -1.917 31.474 1.00 86.94 448 TYR A C 1
ATOM 3749 O O . TYR A 1 448 ? -6.469 -1.702 30.371 1.00 86.94 448 TYR A O 1
ATOM 3757 N N . LEU A 1 449 ? -8.191 -1.484 31.800 1.00 85.88 449 LEU A N 1
ATOM 3758 C CA . LEU A 1 449 ? -9.039 -0.702 30.896 1.00 85.88 449 LEU A CA 1
ATOM 3759 C C . LEU A 1 449 ? -8.355 0.591 30.445 1.00 85.88 449 LEU A C 1
ATOM 3761 O O . LEU A 1 449 ? -8.273 0.865 29.251 1.00 85.88 449 LEU A O 1
ATOM 3765 N N . SER A 1 450 ? -7.758 1.327 31.385 1.00 86.62 450 SER A N 1
ATOM 3766 C CA . SER A 1 450 ? -7.022 2.566 31.103 1.00 86.62 450 SER A CA 1
ATOM 3767 C C . SER A 1 450 ? -5.828 2.343 30.165 1.00 86.62 450 SER A C 1
ATOM 3769 O O . SER A 1 450 ? -5.473 3.220 29.376 1.00 86.62 450 SER A O 1
ATOM 3771 N N . GLN A 1 451 ? -5.179 1.174 30.233 1.00 86.12 451 GLN A N 1
ATOM 3772 C CA . GLN A 1 451 ? -4.090 0.824 29.316 1.00 86.12 451 GLN A CA 1
ATOM 3773 C C . GLN A 1 451 ? -4.608 0.543 27.905 1.00 86.12 451 GLN A C 1
ATOM 3775 O O . GLN A 1 451 ? -3.995 0.997 26.937 1.00 86.12 451 GLN A O 1
ATOM 3780 N N . VAL A 1 452 ? -5.738 -0.160 27.784 1.00 86.50 452 VAL A N 1
ATOM 3781 C CA . VAL A 1 452 ? -6.398 -0.399 26.494 1.00 86.50 452 VAL A CA 1
ATOM 3782 C C . VAL A 1 452 ? -6.845 0.930 25.881 1.00 86.50 452 VAL A C 1
ATOM 3784 O O . VAL A 1 452 ? -6.503 1.203 24.736 1.00 86.50 452 VAL A O 1
ATOM 3787 N N . GLU A 1 453 ? -7.500 1.807 26.646 1.00 84.88 453 GLU A N 1
ATOM 3788 C CA . GLU A 1 453 ? -7.927 3.139 26.188 1.00 84.88 453 GLU A CA 1
ATOM 3789 C C . GLU A 1 453 ? -6.754 3.991 25.674 1.00 84.88 453 GLU A C 1
ATOM 3791 O O . GLU A 1 453 ? -6.843 4.597 24.604 1.00 84.88 453 GLU A O 1
ATOM 3796 N N . ARG A 1 454 ? -5.612 3.991 26.379 1.00 86.75 454 ARG A N 1
ATOM 3797 C CA . ARG A 1 454 ? -4.400 4.695 25.922 1.00 86.75 454 ARG A CA 1
ATOM 3798 C C . ARG A 1 454 ? -3.849 4.126 24.617 1.00 86.75 454 ARG A C 1
ATOM 3800 O O . ARG A 1 454 ? -3.481 4.905 23.740 1.00 86.75 454 ARG A O 1
ATOM 3807 N N . LYS A 1 455 ? -3.801 2.797 24.470 1.00 84.38 455 LYS A N 1
ATOM 3808 C CA . LYS A 1 455 ? -3.345 2.154 23.225 1.00 84.38 455 LYS A CA 1
ATOM 3809 C C . LYS A 1 455 ? -4.280 2.459 22.054 1.00 84.38 455 LYS A C 1
ATOM 3811 O O . LYS A 1 455 ? -3.807 2.767 20.965 1.00 84.38 455 LYS A O 1
ATOM 3816 N N . VAL A 1 456 ? -5.591 2.483 22.299 1.00 83.19 456 VAL A N 1
ATOM 3817 C CA . VAL A 1 456 ? -6.605 2.880 21.308 1.00 83.19 456 VAL A CA 1
ATOM 3818 C C . VAL A 1 456 ? -6.412 4.320 20.851 1.00 83.19 456 VAL A C 1
ATOM 3820 O O . VAL A 1 456 ? -6.451 4.584 19.650 1.00 83.19 456 VAL A O 1
ATOM 3823 N N . ALA A 1 457 ? -6.171 5.244 21.783 1.00 81.75 457 ALA A N 1
ATOM 3824 C CA . ALA A 1 457 ? -5.916 6.642 21.451 1.00 81.75 457 ALA A CA 1
ATOM 3825 C C . ALA A 1 457 ? -4.616 6.816 20.643 1.00 81.75 457 ALA A C 1
ATOM 3827 O O . ALA A 1 457 ? -4.595 7.545 19.654 1.00 81.75 457 ALA A O 1
ATOM 3828 N N . GLN A 1 458 ? -3.543 6.112 21.017 1.00 81.19 458 GLN A N 1
ATOM 3829 C CA . GLN A 1 458 ? -2.268 6.153 20.291 1.00 81.19 458 GLN A CA 1
ATOM 3830 C C . GLN A 1 458 ? -2.389 5.603 18.866 1.00 81.19 458 GLN A C 1
ATOM 3832 O O . GLN A 1 458 ? -1.873 6.207 17.930 1.00 81.19 458 GLN A O 1
ATOM 3837 N N . PHE A 1 459 ? -3.103 4.494 18.690 1.00 78.62 459 PHE A N 1
ATOM 3838 C CA . PHE A 1 459 ? -3.301 3.883 17.377 1.00 78.62 459 PHE A CA 1
ATOM 3839 C C . PHE A 1 459 ? -4.205 4.724 16.470 1.00 78.62 459 PHE A C 1
ATOM 3841 O O . PHE A 1 459 ? -3.931 4.857 15.281 1.00 78.62 459 PHE A O 1
ATOM 3848 N N . GLY A 1 460 ? -5.231 5.367 17.042 1.00 71.31 460 GLY A N 1
ATOM 3849 C CA . GLY A 1 460 ? -6.056 6.335 16.317 1.00 71.31 460 GLY A CA 1
ATOM 3850 C C . GLY A 1 460 ? -5.257 7.540 15.813 1.00 71.31 460 GLY A C 1
ATOM 3851 O O . GLY A 1 460 ? -5.504 8.009 14.707 1.00 71.31 460 GLY A O 1
ATOM 3852 N N . ASN A 1 461 ? -4.266 8.001 16.583 1.00 71.00 461 ASN A N 1
ATOM 3853 C CA . ASN A 1 461 ? -3.376 9.080 16.151 1.00 71.00 461 ASN A CA 1
ATOM 3854 C C . ASN A 1 461 ? -2.410 8.628 15.045 1.00 71.00 461 ASN A C 1
ATOM 3856 O O . ASN A 1 461 ? -2.157 9.394 14.118 1.00 71.00 461 ASN A O 1
ATOM 3860 N N . PHE A 1 462 ? -1.906 7.393 15.113 1.00 65.06 462 PHE A N 1
ATOM 3861 C CA . PHE A 1 462 ? -1.002 6.834 14.102 1.00 65.06 462 PHE A CA 1
ATOM 3862 C C . PHE A 1 462 ? -1.678 6.735 12.726 1.00 65.06 462 PHE A C 1
ATOM 3864 O O . PHE A 1 462 ? -1.145 7.228 11.744 1.00 65.06 462 PHE A O 1
ATOM 3871 N N . LEU A 1 463 ? -2.914 6.232 12.680 1.00 60.56 463 LEU A N 1
ATOM 3872 C CA . LEU A 1 463 ? -3.716 6.131 11.451 1.00 60.56 463 LEU A CA 1
ATOM 3873 C C . LEU A 1 463 ? -4.250 7.472 10.919 1.00 60.56 463 LEU A C 1
ATOM 3875 O O . LEU A 1 463 ? -4.896 7.504 9.878 1.00 60.56 463 LEU A O 1
ATOM 3879 N N . SER A 1 464 ? -4.069 8.564 11.665 1.00 56.91 464 SER A N 1
ATOM 3880 C CA . SER A 1 464 ? -4.468 9.911 11.237 1.00 56.91 464 SER A CA 1
ATOM 3881 C C . SER A 1 464 ? -3.315 10.748 10.680 1.00 56.91 464 SER A C 1
ATOM 3883 O O . SER A 1 464 ? -3.566 11.847 10.189 1.00 56.91 464 SER A O 1
ATOM 3885 N N . MET A 1 465 ? -2.078 10.258 10.823 1.00 49.12 465 MET A N 1
ATOM 3886 C CA . MET A 1 465 ? -0.855 10.898 10.328 1.00 49.12 465 MET A CA 1
ATOM 3887 C C . MET A 1 465 ? -0.466 10.426 8.921 1.00 49.12 465 MET A C 1
ATOM 3889 O O . MET A 1 465 ? 0.220 11.171 8.223 1.00 49.12 465 MET A O 1
ATOM 3893 N N . ASP A 1 466 ? -0.926 9.238 8.526 1.00 38.56 466 ASP A N 1
ATOM 3894 C CA . ASP A 1 466 ? -0.904 8.727 7.150 1.00 38.56 466 ASP A CA 1
ATOM 3895 C C . ASP A 1 466 ? -2.219 9.078 6.433 1.00 38.56 466 ASP A C 1
ATOM 3897 O O . ASP A 1 466 ? -2.175 9.324 5.204 1.00 38.56 466 ASP A O 1
#

pLDDT: mean 75.78, std 16.79, range [31.84, 96.62]

Mean predicted aligned error: 21.96 Å

Secondary structure (DSSP, 8-state):
-------------------HHHHHHHHHHHS---HHHHHHHHHHHHHHHHHHHHHHHHHHHHHHHHHHHHHHTPPPPHHHHHHHHHHHHHHHHHHHHHHHHSHHHHHHHHHHHHHHHHHHHHHHHHHHHHHHHHHHHHHHHHHHHHHHHHHHHHHHHHHHHHHHHHHHHHHHHHHHHHHHHHHHHHHHHHHHHHHHHHHHHHHHHHHHHHHHHHHHHHHHHHTTHHHHHHHTTTTTTGGGGGGGGGGGGTGGGGGGGGSSSGGGSGGGGGG--SSSSSSSSSSSSSSS--SSSSGGGSSSSHHHHHHHHHHHHHHHHHHHHHHHHHHHHHHHHHHHHHHHHHHHHHHHHHHHHHHHHHHHHHHHHHHHHHHHHHHHHHHHHHHHHHHHHHHHHHHHHHHHHHHHHHHHHHHHHHHHHHHHHHHHHHHHHHHHHHHHHHHHHTT--HHHHHHHHHHHHHHHHHTTT-

Organism: NCBI:txid48269

Sequence (466 aa):
MSVTAIPSECIDKKRIVIPPGKYKELLQKAKLLTKEEEQFANEQDKSEQKSTLEAVEQRKQKMREYDLNRVRNERLTDLEEEAKKQAESLLQKASEQRQDQEDEIKALNEWILNAKIQAIRDEQILEKSLIKKEMAEEELRLDNMMELERQNAIHIQEEIEKKRKQQEILGACRVLEQIEENKQDRLLELERTEQENILATQRIADENMKEIANREKKRKIQEKMRIELNIANEELRKRREIEKEKDRLMDLKIMQIQNEKAEREAAYEAEQIRIKREKELEITRLRALQERASDEAAERDALRAKRAAEANEREWRRKELLAAQKKIETENELKLARAAQAEDRKRQLAIEAGRERVEFERILKRQQELVENDKRAEYEAKQKSFQNLKDLRLQICEKEKERIAERNAVFEEGLRLNEEARLRRLRLNEAKTRKLKELKEAGIPDKYLSQVERKVAQFGNFLSMD